Protein AF-0000000077258408 (afdb_homodimer)

Secondary structure (DSSP, 8-state):
-HHHHHHHHTTT-SEEEE--SHHHHHHGGGS-TTSEEEESSHHHHHHHHHTT--B--GGG-S-EEEEEE--SEE-TT--EE--TTS--HHHHHHHHHEEEEEEEEEGGGB-SS-TT-EEEEEE-GGGHHHHHHHHHHTT--EEEPBPSSSSSB---TTS-EEEEEE--HHHHHHGGGSTTEEEESEE-GGGS-EEEEEE--/-HHHHHHHHTTT-SEEEE--SHHHHHHGGGS-TTSEEEESSHHHHHHHHHTT--EE-GGG-S-EEEEEE--SEE-TT--EE--TTS--HHHHHHHHHEEEEEEEEEGGGB-S--TT-EEEEEE-GGGHHHHHHHHHHTT--EEEPBPSSSSSB---TTS-EEEEEE--HHHHHHGGGSTTEEEESEE-GGGS-EEEEEE--

Radius of gyration: 22.72 Å; Cα contacts (8 Å, |Δi|>4): 862; chains: 2; bounding box: 43×68×51 Å

Foldseek 3Di:
DLLVVQVVVCPPFAEEEFEDDDQSLVRLLSDDLNHEYAYLAPVVCVSNVVNPRHYDYPVVDQAGQEYEEEAQAAEPQGKGAHCPVPGALSSVVRQLRYPAYEYEYAPVRYDNDQAQPWKKWWFAPVCVVVVVVVCVVVVWDKDWDADDPDGGFDQHRVRTTIMITGDDPVCQVCVVVPPGTDHIRIGDPVSGNYDYDYDHD/DLLVVQVVVCPPFAEEEFEDDDQSLVCLLSDDLNHEYAYLAPVVCVSNVVVPRHYDYPVVDQAGQEYEEEAQAAEPQGKGAHCPVPGALSSVVRQLRYPAYEYEYAPVRYDNDQAQPWKKWWFAPVCVVVVVVVCVVVVWDKDWDADDPDGGFDQHRVRTTIMITGDDPVCQVCVVVPPGTDHIRIGDPVSGNYDYDYDHD

Solvent-accessible surface area (backbone atoms only — not comparable to full-atom values): 21416 Å² total; per-residue (Å²): 107,70,55,59,52,51,51,58,66,51,55,93,51,59,37,37,34,37,32,66,53,72,64,39,59,71,48,56,86,53,57,69,69,86,47,44,29,27,52,45,38,71,67,36,45,54,55,37,45,76,70,70,29,66,68,49,64,49,43,78,39,59,61,25,54,30,22,40,28,47,57,64,32,34,32,86,81,54,30,32,34,31,28,88,84,56,56,30,57,52,42,50,35,46,49,69,38,21,68,30,32,42,32,46,37,51,60,83,33,58,31,89,58,59,77,82,35,70,33,33,29,37,26,40,54,53,30,48,35,35,52,50,51,53,31,57,76,68,68,47,58,69,43,76,40,61,35,87,94,47,94,51,65,38,66,33,98,75,69,23,30,40,36,33,26,46,56,43,69,71,55,67,74,47,44,59,74,39,76,42,34,58,38,58,13,70,43,59,40,89,78,47,57,71,42,79,44,74,44,82,130,108,69,56,60,52,51,50,56,67,51,55,93,50,58,38,37,34,36,30,66,52,73,63,38,58,70,48,56,86,54,57,69,69,86,46,44,30,28,53,42,39,71,67,36,44,54,54,37,45,78,70,70,30,64,66,47,64,50,43,77,38,58,59,25,52,31,23,41,29,49,58,65,32,32,32,87,81,53,29,32,33,32,28,88,84,55,58,29,57,53,42,48,36,46,50,71,39,22,69,30,33,41,33,44,36,51,60,86,33,57,33,88,58,59,76,83,35,70,34,33,29,36,25,41,54,55,30,47,34,36,52,50,52,52,31,57,75,68,69,48,60,70,44,76,39,60,35,88,92,47,94,52,66,37,65,34,98,76,69,25,30,40,37,34,26,46,55,43,71,73,55,66,73,47,44,59,74,39,76,42,34,58,38,60,13,69,44,60,39,91,78,46,57,69,43,78,44,72,43,81,131

Sequence (402 aa):
MLKTTIETICKSKSIVGIGTGRTVESILPYLNPNLQYVSSSHQTTRSLLNYSIHCYPLESIDHLDLYIDGCDYFDKKGNMIKGKGGSLTTEKLMCTMADEVLIIVQNYKYRECFEDCYVPIEILPGSVKYIEKILKKKNVKYELRRGENKFGPVITDLGNFIVDVVFDEKFLNECREICGVVEHGYFAVDDYNIKVKTFEEMLKTTIETICKSKSIVGIGTGRTVESILPYLNPNLQYVSSSHQTTRSLLNYSIHCYPLESIDHLDLYIDGCDYFDKKGNMIKGKGGSLTTEKLMCTMADEVLIIVQNYKYRECFEDCYVPIEILPGSVKYIEKILKKKNVKYELRRGENKFGPVITDLGNFIVDVVFDEKFLNECREICGVVEHGYFAVDDYNIKVKTFEE

Nearest PDB structures (foldseek):
  4x84-assembly1_D  TM=8.788E-01  e=2.812E-18  Pseudomonas aeruginosa PAO1
  4gmk-assembly1_B  TM=8.796E-01  e=5.213E-18  Ligilactobacillus salivarius UCC118
  5uf2-assembly1_A  TM=8.761E-01  e=7.551E-18  Neisseria gonorrhoeae NCCP11945
  3uw1-assembly1_A  TM=8.885E-01  e=1.163E-17  Burkholderia thailandensis E264
  3l7o-assembly1_A  TM=8.731E-01  e=2.991E-18  Streptococcus mutans UA159

Structure (mmCIF, N/CA/C/O backbone):
data_AF-0000000077258408-model_v1
#
loop_
_entity.id
_entity.type
_entity.pdbx_description
1 polymer 'Ribose-5-phosphate isomerase'
#
loop_
_atom_site.group_PDB
_atom_site.id
_atom_site.type_symbol
_atom_site.label_atom_id
_atom_site.label_alt_id
_atom_site.label_comp_id
_atom_site.label_asym_id
_atom_site.label_entity_id
_atom_site.label_seq_id
_atom_site.pdbx_PDB_ins_code
_atom_site.Cartn_x
_atom_site.Cartn_y
_atom_site.Cartn_z
_atom_site.occupancy
_atom_site.B_iso_or_equiv
_atom_site.auth_seq_id
_atom_site.auth_comp_id
_atom_site.auth_asym_id
_atom_site.auth_atom_id
_atom_site.pdbx_PDB_model_num
ATOM 1 N N . MET A 1 1 ? -6.004 -35 -15.25 1 79.06 1 MET A N 1
ATOM 2 C CA . MET A 1 1 ? -5.707 -33.906 -16.156 1 79.06 1 MET A CA 1
ATOM 3 C C . MET A 1 1 ? -4.988 -32.781 -15.422 1 79.06 1 MET A C 1
ATOM 5 O O . MET A 1 1 ? -3.869 -32.406 -15.781 1 79.06 1 MET A O 1
ATOM 9 N N . LEU A 1 2 ? -5.52 -32.438 -14.273 1 83.19 2 LEU A N 1
ATOM 10 C CA . LEU A 1 2 ? -4.875 -31.375 -13.5 1 83.19 2 LEU A CA 1
ATOM 11 C C . LEU A 1 2 ? -3.516 -31.844 -12.984 1 83.19 2 LEU A C 1
ATOM 13 O O . LEU A 1 2 ? -2.525 -31.109 -13.094 1 83.19 2 LEU A O 1
ATOM 17 N N . LYS A 1 3 ? -3.426 -33.062 -12.625 1 87.69 3 LYS A N 1
ATOM 18 C CA . LYS A 1 3 ? -2.182 -33.625 -12.109 1 87.69 3 LYS A CA 1
ATOM 19 C C . LYS A 1 3 ? -1.084 -33.594 -13.164 1 87.69 3 LYS A C 1
ATOM 21 O O . LYS A 1 3 ? 0.025 -33.125 -12.906 1 87.69 3 LYS A O 1
ATOM 26 N N . THR A 1 4 ? -1.415 -34.031 -14.281 1 87.75 4 THR A N 1
ATOM 27 C CA . THR A 1 4 ? -0.439 -34.094 -15.367 1 87.75 4 THR A CA 1
ATOM 28 C C . THR A 1 4 ? 0.038 -32.688 -15.75 1 87.75 4 THR A C 1
ATOM 30 O O . THR A 1 4 ? 1.222 -32.5 -16.031 1 87.75 4 THR A O 1
ATOM 33 N N . THR A 1 5 ? -0.878 -31.781 -15.75 1 88 5 THR A N 1
ATOM 34 C CA . THR A 1 5 ? -0.547 -30.406 -16.094 1 88 5 THR A CA 1
ATOM 35 C C . THR A 1 5 ? 0.453 -29.828 -15.086 1 88 5 THR A C 1
ATOM 37 O O . THR A 1 5 ? 1.462 -29.234 -15.484 1 88 5 THR A O 1
ATOM 40 N N . ILE A 1 6 ? 0.242 -30.031 -13.828 1 91.06 6 ILE A N 1
ATOM 41 C CA . ILE A 1 6 ? 1.079 -29.484 -12.766 1 91.06 6 ILE A CA 1
ATOM 42 C C . ILE A 1 6 ? 2.457 -30.141 -12.805 1 91.06 6 ILE A C 1
ATOM 44 O O . ILE A 1 6 ? 3.48 -29.453 -12.781 1 91.06 6 ILE A O 1
ATOM 48 N N . GLU A 1 7 ? 2.479 -31.438 -12.938 1 90.94 7 GLU A N 1
ATOM 49 C CA . GLU A 1 7 ? 3.742 -32.188 -12.969 1 90.94 7 GLU A CA 1
ATOM 50 C C . GLU A 1 7 ? 4.594 -31.75 -14.164 1 90.94 7 GLU A C 1
ATOM 52 O O . GLU A 1 7 ? 5.809 -31.578 -14.039 1 90.94 7 GLU A O 1
ATOM 57 N N . THR A 1 8 ? 3.949 -31.578 -15.227 1 91.62 8 THR A N 1
ATOM 58 C CA . THR A 1 8 ? 4.66 -31.25 -16.453 1 91.62 8 THR A CA 1
ATOM 59 C C . THR A 1 8 ? 5.219 -29.828 -16.391 1 91.62 8 THR A C 1
ATOM 61 O O . THR A 1 8 ? 6.383 -29.594 -16.734 1 91.62 8 THR A O 1
ATOM 64 N N . ILE A 1 9 ? 4.453 -28.891 -15.898 1 91.5 9 ILE A N 1
ATOM 65 C CA . ILE A 1 9 ? 4.852 -27.484 -15.969 1 91.5 9 ILE A CA 1
ATOM 66 C C . ILE A 1 9 ? 5.926 -27.203 -14.914 1 91.5 9 ILE A C 1
ATOM 68 O O . ILE A 1 9 ? 6.754 -26.297 -15.094 1 91.5 9 ILE A O 1
ATOM 72 N N . CYS A 1 10 ? 5.906 -27.938 -13.914 1 92.38 10 CYS A N 1
ATOM 73 C CA . CYS A 1 10 ? 6.859 -27.719 -12.836 1 92.38 10 CYS A CA 1
ATOM 74 C C . CYS A 1 10 ? 8.211 -28.344 -13.156 1 92.38 10 CYS A C 1
ATOM 76 O O . CYS A 1 10 ? 9.195 -28.109 -12.453 1 92.38 10 CYS A O 1
ATOM 78 N N . LYS A 1 11 ? 8.141 -29.031 -14.305 1 89.56 11 LYS A N 1
ATOM 79 C CA . LYS A 1 11 ? 9.406 -29.656 -14.688 1 89.56 11 LYS A CA 1
ATOM 80 C C . LYS A 1 11 ? 10.477 -28.594 -14.953 1 89.56 11 LYS A C 1
ATOM 82 O O . LYS A 1 11 ? 10.227 -27.609 -15.641 1 89.56 11 LYS A O 1
ATOM 87 N N . SER A 1 12 ? 11.617 -28.594 -14.398 1 91.44 12 SER A N 1
ATOM 88 C CA . SER A 1 12 ? 12.797 -27.75 -14.602 1 91.44 12 SER A CA 1
ATOM 89 C C . SER A 1 12 ? 12.664 -26.406 -13.898 1 91.44 12 SER A C 1
ATOM 91 O O . SER A 1 12 ? 13.328 -25.438 -14.258 1 91.44 12 SER A O 1
ATOM 93 N N . LYS A 1 13 ? 11.609 -26.297 -13.086 1 93.75 13 LYS A N 1
ATOM 94 C CA . LYS A 1 13 ? 11.484 -25.094 -12.281 1 93.75 13 LYS A CA 1
ATOM 95 C C . LYS A 1 13 ? 12.219 -25.234 -10.953 1 93.75 13 LYS A C 1
ATOM 97 O O . LYS A 1 13 ? 12.414 -26.359 -10.469 1 93.75 13 LYS A O 1
ATOM 102 N N . SER A 1 14 ? 12.695 -24.156 -10.445 1 93.81 14 SER A N 1
ATOM 103 C CA . SER A 1 14 ? 13.414 -24.172 -9.172 1 93.81 14 SER A CA 1
ATOM 104 C C . SER A 1 14 ? 12.602 -23.484 -8.07 1 93.81 14 SER A C 1
ATOM 106 O O . SER A 1 14 ? 12.43 -24.031 -6.984 1 93.81 14 SER A O 1
ATOM 108 N N . ILE A 1 15 ? 12.094 -22.297 -8.312 1 96.81 15 ILE A N 1
ATOM 109 C CA . ILE A 1 15 ? 11.305 -21.531 -7.359 1 96.81 15 ILE A CA 1
ATOM 110 C C . ILE A 1 15 ? 9.891 -21.328 -7.898 1 96.81 15 ILE A C 1
ATOM 112 O O . ILE A 1 15 ? 9.703 -20.688 -8.938 1 96.81 15 ILE A O 1
ATOM 116 N N . VAL A 1 16 ? 8.914 -21.891 -7.164 1 97.94 16 VAL A N 1
ATOM 117 C CA . VAL A 1 16 ? 7.523 -21.875 -7.605 1 97.94 16 VAL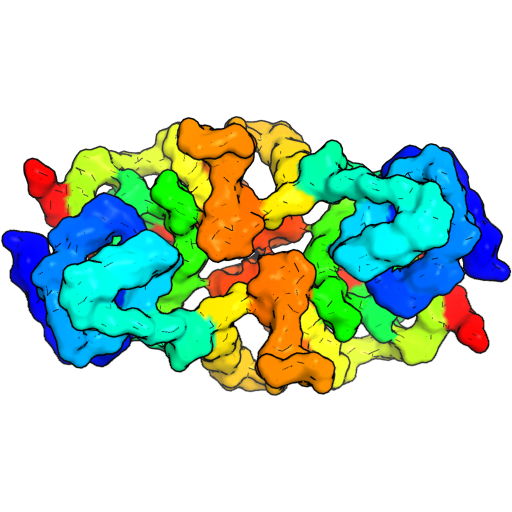 A CA 1
ATOM 118 C C . VAL A 1 16 ? 6.672 -21.125 -6.578 1 97.94 16 VAL A C 1
ATOM 120 O O . VAL A 1 16 ? 6.73 -21.422 -5.383 1 97.94 16 VAL A O 1
ATOM 123 N N . GLY A 1 17 ? 5.988 -20.109 -7.07 1 98.38 17 GLY A N 1
ATOM 124 C CA . GLY A 1 17 ? 5.008 -19.453 -6.23 1 98.38 17 GLY A CA 1
ATOM 125 C C . GLY A 1 17 ? 3.629 -20.078 -6.305 1 98.38 17 GLY A C 1
ATOM 126 O O . GLY A 1 17 ? 3.193 -20.5 -7.379 1 98.38 17 GLY A O 1
ATOM 127 N N . ILE A 1 18 ? 2.947 -20.078 -5.18 1 98.12 18 ILE A N 1
ATOM 128 C CA . ILE A 1 18 ? 1.613 -20.672 -5.09 1 98.12 18 ILE A CA 1
ATOM 129 C C . ILE A 1 18 ? 0.62 -19.625 -4.598 1 98.12 18 ILE A C 1
ATOM 131 O O . ILE A 1 18 ? 0.836 -18.984 -3.559 1 98.12 18 ILE A O 1
ATOM 135 N N . GLY A 1 19 ? -0.482 -19.5 -5.344 1 98 19 GLY A N 1
ATOM 136 C CA . GLY A 1 19 ? -1.518 -18.547 -5.004 1 98 19 GLY A CA 1
ATOM 137 C C . GLY A 1 19 ? -2.43 -19.016 -3.889 1 98 19 GLY A C 1
ATOM 138 O O . GLY A 1 19 ? -2.055 -19.891 -3.102 1 98 19 GLY A O 1
ATOM 139 N N . THR A 1 20 ? -3.586 -18.297 -3.748 1 96.88 20 THR A N 1
ATOM 140 C CA . THR A 1 20 ? -4.539 -18.547 -2.672 1 96.88 20 THR A CA 1
ATOM 141 C C . THR A 1 20 ? -5.918 -18.875 -3.236 1 96.88 20 THR A C 1
ATOM 143 O O . THR A 1 20 ? -6.352 -18.281 -4.223 1 96.88 20 THR A O 1
ATOM 146 N N . GLY A 1 21 ? -6.617 -19.812 -2.59 1 94.38 21 GLY A N 1
ATOM 147 C CA . GLY A 1 21 ? -8.008 -20.094 -2.928 1 94.38 21 GLY A CA 1
ATOM 148 C C . GLY A 1 21 ? -8.289 -21.578 -3.072 1 94.38 21 GLY A C 1
ATOM 149 O O . GLY A 1 21 ? -7.375 -22.406 -3.041 1 94.38 21 GLY A O 1
ATOM 150 N N . ARG A 1 22 ? -9.578 -21.906 -3.334 1 91.06 22 ARG A N 1
ATOM 151 C CA . ARG A 1 22 ? -10.047 -23.281 -3.385 1 91.06 22 ARG A CA 1
ATOM 152 C C . ARG A 1 22 ? -9.422 -24.031 -4.559 1 91.06 22 ARG A C 1
ATOM 154 O O . ARG A 1 22 ? -9.008 -25.188 -4.418 1 91.06 22 ARG A O 1
ATOM 161 N N . THR A 1 23 ? -9.312 -23.359 -5.688 1 89.94 23 THR A N 1
ATOM 162 C CA . THR A 1 23 ? -8.727 -24 -6.859 1 89.94 23 THR A CA 1
ATOM 163 C C . THR A 1 23 ? -7.262 -24.359 -6.602 1 89.94 23 THR A C 1
ATOM 165 O O . THR A 1 23 ? -6.824 -25.469 -6.922 1 89.94 23 THR A O 1
ATOM 168 N N . VAL A 1 24 ? -6.609 -23.5 -6.027 1 92.5 24 VAL A N 1
ATOM 169 C CA . VAL A 1 24 ? -5.199 -23.703 -5.711 1 92.5 24 VAL A CA 1
ATOM 170 C C . VAL A 1 24 ? -5.059 -24.844 -4.707 1 92.5 24 VAL A C 1
ATOM 172 O O . VAL A 1 24 ? -4.164 -25.688 -4.832 1 92.5 24 VAL A O 1
ATOM 175 N N . GLU A 1 25 ? -5.949 -24.922 -3.773 1 93.88 25 GLU A N 1
ATOM 176 C CA . GLU A 1 25 ? -5.926 -26 -2.779 1 93.88 25 GLU A CA 1
ATOM 177 C C . GLU A 1 25 ? -5.988 -27.359 -3.443 1 93.88 25 GLU A C 1
ATOM 179 O O . GLU A 1 25 ? -5.363 -28.312 -2.975 1 93.88 25 GLU A O 1
ATOM 184 N N . SER A 1 26 ? -6.66 -27.484 -4.5 1 92.06 26 SER A N 1
ATOM 185 C CA . SER A 1 26 ? -6.898 -28.75 -5.168 1 92.06 26 SER A CA 1
ATOM 186 C C . SER A 1 26 ? -5.637 -29.25 -5.867 1 92.06 26 SER A C 1
ATOM 188 O O . SER A 1 26 ? -5.527 -30.438 -6.188 1 92.06 26 SER A O 1
ATOM 190 N N . ILE A 1 27 ? -4.711 -28.422 -6.082 1 92.75 27 ILE A N 1
ATOM 191 C CA . ILE A 1 27 ? -3.549 -28.844 -6.852 1 92.75 27 ILE A CA 1
ATOM 192 C C . ILE A 1 27 ? -2.393 -29.156 -5.906 1 92.75 27 ILE A C 1
ATOM 194 O O . ILE A 1 27 ? -1.388 -29.75 -6.32 1 92.75 27 ILE A O 1
ATOM 198 N N . LEU A 1 28 ? -2.475 -28.781 -4.652 1 94.38 28 LEU A N 1
ATOM 199 C CA . LEU A 1 28 ? -1.376 -28.875 -3.697 1 94.38 28 LEU A CA 1
ATOM 200 C C . LEU A 1 28 ? -0.874 -30.312 -3.586 1 94.38 28 LEU A C 1
ATOM 202 O O . LEU A 1 28 ? 0.334 -30.547 -3.521 1 94.38 28 LEU A O 1
ATOM 206 N N . PRO A 1 29 ? -1.759 -31.344 -3.611 1 92.94 29 PRO A N 1
ATOM 207 C CA . PRO A 1 29 ? -1.306 -32.719 -3.488 1 92.94 29 PRO A CA 1
ATOM 208 C C . PRO A 1 29 ? -0.409 -33.156 -4.648 1 92.94 29 PRO A C 1
ATOM 210 O O . PRO A 1 29 ? 0.299 -34.156 -4.543 1 92.94 29 PRO A O 1
ATOM 213 N N . TYR A 1 30 ? -0.394 -32.406 -5.742 1 93.5 30 TYR A N 1
ATOM 214 C CA . TYR A 1 30 ? 0.32 -32.812 -6.945 1 93.5 30 TYR A CA 1
ATOM 215 C C . TYR A 1 30 ? 1.674 -32.125 -7.039 1 93.5 30 TYR A C 1
ATOM 217 O O . TYR A 1 30 ? 2.443 -32.375 -7.969 1 93.5 30 TYR A O 1
ATOM 225 N N . LEU A 1 31 ? 1.981 -31.234 -6.109 1 94.38 31 LEU A N 1
ATOM 226 C CA . LEU A 1 31 ? 3.223 -30.469 -6.152 1 94.38 31 LEU A CA 1
ATOM 227 C C . LEU A 1 31 ? 4.418 -31.359 -5.816 1 94.38 31 LEU A C 1
ATOM 229 O O . LEU A 1 31 ? 4.328 -32.219 -4.941 1 94.38 31 LEU A O 1
ATOM 233 N N . ASN A 1 32 ? 5.504 -31.125 -6.523 1 92.31 32 ASN A N 1
ATOM 234 C CA . ASN A 1 32 ? 6.777 -31.766 -6.215 1 92.31 32 ASN A CA 1
ATOM 235 C C . ASN A 1 32 ? 7.387 -31.219 -4.93 1 92.31 32 ASN A C 1
ATOM 237 O O . ASN A 1 32 ? 7.801 -30.062 -4.879 1 92.31 32 ASN A O 1
ATOM 241 N N . PRO A 1 33 ? 7.539 -32 -3.912 1 90.88 33 PRO A N 1
ATOM 242 C CA . PRO A 1 33 ? 8.016 -31.516 -2.621 1 90.88 33 PRO A CA 1
ATOM 243 C C . PRO A 1 33 ? 9.484 -31.094 -2.652 1 90.88 33 PRO A C 1
ATOM 245 O O . PRO A 1 33 ? 9.977 -30.484 -1.706 1 90.88 33 PRO A O 1
ATOM 248 N N . ASN A 1 34 ? 10.211 -31.359 -3.711 1 90.12 34 ASN A N 1
ATOM 249 C CA . ASN A 1 34 ? 11.641 -31.078 -3.785 1 90.12 34 ASN A CA 1
ATOM 250 C C . ASN A 1 34 ? 11.914 -29.672 -4.32 1 90.12 34 ASN A C 1
ATOM 252 O O . ASN A 1 34 ? 13.055 -29.219 -4.332 1 90.12 34 ASN A O 1
ATOM 256 N N . LEU A 1 35 ? 10.922 -29.016 -4.738 1 93.81 35 LEU A N 1
ATOM 257 C CA . LEU A 1 35 ? 11.086 -27.656 -5.238 1 93.81 35 LEU A CA 1
ATOM 258 C C . LEU A 1 35 ? 10.953 -26.641 -4.109 1 93.81 35 LEU A C 1
ATOM 260 O O . LEU A 1 35 ? 10.492 -26.984 -3.016 1 93.81 35 LEU A O 1
ATOM 264 N N . GLN A 1 36 ? 11.461 -25.438 -4.355 1 94.88 36 GLN A N 1
ATOM 265 C CA . GLN A 1 36 ? 11.273 -24.328 -3.441 1 94.88 36 GLN A CA 1
ATOM 266 C C . GLN A 1 36 ? 9.953 -23.609 -3.715 1 94.88 36 GLN A C 1
ATOM 268 O O . GLN A 1 36 ? 9.656 -23.25 -4.855 1 94.88 36 GLN A O 1
ATOM 273 N N . TYR A 1 37 ? 9.219 -23.453 -2.623 1 97.31 37 TYR A N 1
ATOM 274 C CA . TYR A 1 37 ? 7.91 -22.828 -2.801 1 97.31 37 TYR A CA 1
ATOM 275 C C . TYR A 1 37 ? 7.812 -21.531 -2.01 1 97.31 37 TYR A C 1
ATOM 277 O O . TYR A 1 37 ? 8.453 -21.375 -0.969 1 97.31 37 TYR A O 1
ATOM 285 N N . VAL A 1 38 ? 7.074 -20.609 -2.568 1 97.94 38 VAL A N 1
ATOM 286 C CA . VAL A 1 38 ? 6.66 -19.375 -1.908 1 97.94 38 VAL A CA 1
ATOM 287 C C . VAL A 1 38 ? 5.141 -19.234 -1.967 1 97.94 38 VAL A C 1
ATOM 289 O O . VAL A 1 38 ? 4.52 -19.578 -2.979 1 97.94 38 VAL A O 1
ATOM 292 N N . SER A 1 39 ? 4.543 -18.75 -0.908 1 97.69 39 SER A N 1
ATOM 293 C CA . SER A 1 39 ? 3.086 -18.703 -0.828 1 97.69 39 SER A CA 1
ATOM 294 C C . SER A 1 39 ? 2.586 -17.266 -0.843 1 97.69 39 SER A C 1
ATOM 296 O O . SER A 1 39 ? 3.281 -16.344 -0.385 1 97.69 39 SER A O 1
ATOM 298 N N . SER A 1 40 ? 1.389 -17.078 -1.33 1 97.5 40 SER A N 1
ATOM 299 C CA . SER A 1 40 ? 0.809 -15.75 -1.438 1 97.5 40 SER A CA 1
ATOM 300 C C . SER A 1 40 ? 0.025 -15.383 -0.182 1 97.5 40 SER A C 1
ATOM 302 O O . SER A 1 40 ? -0.452 -14.258 -0.048 1 97.5 40 SER A O 1
ATOM 304 N N . SER A 1 41 ? -0.157 -16.359 0.778 1 96.81 41 SER A N 1
ATOM 305 C CA . SER A 1 41 ? -1.016 -16.078 1.925 1 96.81 41 SER A CA 1
ATOM 306 C C . SER A 1 41 ? -0.679 -17 3.102 1 96.81 41 SER A C 1
ATOM 308 O O . SER A 1 41 ? 0.003 -18 2.936 1 96.81 41 SER A O 1
ATOM 310 N N . HIS A 1 42 ? -1.213 -16.594 4.262 1 94.88 42 HIS A N 1
ATOM 311 C CA . HIS A 1 42 ? -1.101 -17.453 5.438 1 94.88 42 HIS A CA 1
ATOM 312 C C . HIS A 1 42 ? -1.801 -18.797 5.219 1 94.88 42 HIS A C 1
ATOM 314 O O . HIS A 1 42 ? -1.283 -19.844 5.609 1 94.88 42 HIS A O 1
ATOM 320 N N . GLN A 1 43 ? -2.959 -18.734 4.598 1 94.62 43 GLN A N 1
ATOM 321 C CA . GLN A 1 43 ? -3.717 -19.969 4.348 1 94.62 43 GLN A CA 1
ATOM 322 C C . GLN A 1 43 ? -2.922 -20.938 3.484 1 94.62 43 GLN A C 1
ATOM 324 O O . GLN A 1 43 ? -2.82 -22.125 3.807 1 94.62 43 GLN A O 1
ATOM 329 N N . THR A 1 44 ? -2.377 -20.438 2.385 1 96.56 44 THR A N 1
ATOM 330 C CA . THR A 1 44 ? -1.608 -21.297 1.487 1 96.56 44 THR A CA 1
ATOM 331 C C . THR A 1 44 ? -0.369 -21.844 2.191 1 96.56 44 THR A C 1
ATOM 333 O O . THR A 1 44 ? 0.002 -23 1.994 1 96.56 44 THR A O 1
ATOM 336 N N . THR A 1 45 ? 0.267 -21.031 3.025 1 95.81 45 THR A N 1
ATOM 337 C CA . THR A 1 45 ? 1.413 -21.5 3.801 1 95.81 45 THR A CA 1
ATOM 338 C C . THR A 1 45 ? 1.03 -22.688 4.672 1 95.81 45 THR A C 1
ATOM 340 O O . THR A 1 45 ? 1.71 -23.719 4.66 1 95.81 45 THR A O 1
ATOM 343 N N . ARG A 1 46 ? -0.049 -22.562 5.402 1 94.62 46 ARG A N 1
ATOM 344 C CA . ARG A 1 46 ? -0.521 -23.625 6.277 1 94.62 46 ARG A CA 1
ATOM 345 C C . ARG A 1 46 ? -0.855 -24.875 5.473 1 94.62 46 ARG A C 1
ATOM 347 O O . ARG A 1 46 ? -0.524 -26 5.887 1 94.62 46 ARG A O 1
ATOM 354 N N . SER A 1 47 ? -1.511 -24.688 4.34 1 95.69 47 SER A N 1
ATOM 355 C CA . SER A 1 47 ? -1.909 -25.812 3.504 1 95.69 47 SER A CA 1
ATOM 356 C C . SER A 1 47 ? -0.692 -26.562 2.971 1 95.69 47 SER A C 1
ATOM 358 O O . SER A 1 47 ? -0.676 -27.797 2.949 1 95.69 47 SER A O 1
ATOM 360 N N . LEU A 1 48 ? 0.312 -25.781 2.51 1 95.62 48 LEU A N 1
ATOM 361 C CA . LEU A 1 48 ? 1.538 -26.406 2.02 1 95.62 48 LEU A CA 1
ATOM 362 C C . LEU A 1 48 ? 2.213 -27.219 3.121 1 95.62 48 LEU A C 1
ATOM 364 O O . LEU A 1 48 ? 2.682 -28.328 2.879 1 95.62 48 LEU A O 1
ATOM 368 N N . LEU A 1 49 ? 2.238 -26.719 4.328 1 93.69 49 LEU A N 1
ATOM 369 C CA . LEU A 1 49 ? 2.857 -27.406 5.461 1 93.69 49 LEU A CA 1
ATOM 370 C C . LEU A 1 49 ? 2.137 -28.719 5.766 1 93.69 49 LEU A C 1
ATOM 372 O O . LEU A 1 49 ? 2.762 -29.688 6.184 1 93.69 49 LEU A O 1
ATOM 376 N N . ASN A 1 50 ? 0.854 -28.734 5.602 1 93.56 50 ASN A N 1
ATOM 377 C CA . ASN A 1 50 ? 0.073 -29.953 5.793 1 93.56 50 ASN A CA 1
ATOM 378 C C . ASN A 1 50 ? 0.517 -31.062 4.84 1 93.56 50 ASN A C 1
ATOM 380 O O . ASN A 1 50 ? 0.275 -32.25 5.098 1 93.56 50 ASN A O 1
ATOM 384 N N . TYR A 1 51 ? 1.155 -30.688 3.713 1 93.5 51 TYR A N 1
ATOM 385 C CA . TYR A 1 51 ? 1.687 -31.656 2.766 1 93.5 51 TYR A CA 1
ATOM 386 C C . TYR A 1 51 ? 3.195 -31.797 2.918 1 93.5 51 TYR A C 1
ATOM 388 O O . TYR A 1 51 ? 3.869 -32.312 2.029 1 93.5 51 TYR A O 1
ATOM 396 N N . SER A 1 52 ? 3.746 -31.188 3.959 1 92.81 52 SER A N 1
ATOM 397 C CA . SER A 1 52 ? 5.164 -31.25 4.293 1 92.81 52 SER A CA 1
ATOM 398 C C . SER A 1 52 ? 6.016 -30.531 3.244 1 92.81 52 SER A C 1
ATOM 400 O O . SER A 1 52 ? 7.117 -30.984 2.924 1 92.81 52 SER A O 1
ATOM 402 N N . ILE A 1 53 ? 5.426 -29.594 2.646 1 94.12 53 ILE A N 1
ATOM 403 C CA . ILE A 1 53 ? 6.148 -28.734 1.714 1 94.12 53 ILE A CA 1
ATOM 404 C C . ILE A 1 53 ? 6.574 -27.453 2.418 1 94.12 53 ILE A C 1
ATOM 406 O O . ILE A 1 53 ? 5.738 -26.719 2.967 1 94.12 53 ILE A O 1
ATOM 410 N N . HIS A 1 54 ? 7.867 -27.234 2.379 1 88.56 54 HIS A N 1
ATOM 411 C CA . HIS A 1 54 ? 8.391 -26.047 3.045 1 88.56 54 HIS A CA 1
ATOM 412 C C . HIS A 1 54 ? 8.289 -24.828 2.143 1 88.56 54 HIS A C 1
ATOM 414 O O . HIS A 1 54 ? 8.523 -24.922 0.937 1 88.56 54 HIS A O 1
ATOM 420 N N . CYS A 1 55 ? 7.934 -23.719 2.766 1 92.38 55 CYS A N 1
ATOM 421 C CA . CYS A 1 55 ? 7.797 -22.438 2.066 1 92.38 55 CYS A CA 1
ATOM 422 C C . CYS A 1 55 ? 8.93 -21.484 2.436 1 92.38 55 CYS A C 1
ATOM 424 O O . CYS A 1 55 ? 9.289 -21.375 3.609 1 92.38 55 CYS A O 1
ATOM 426 N N . TYR A 1 56 ? 9.469 -20.875 1.466 1 93.94 56 TYR A N 1
ATOM 427 C CA . TYR A 1 56 ? 10.43 -19.797 1.68 1 93.94 56 TYR A CA 1
ATOM 428 C C . TYR A 1 56 ? 9.719 -18.453 1.818 1 93.94 56 TYR A C 1
ATOM 430 O O . TYR A 1 56 ? 8.656 -18.25 1.235 1 93.94 56 TYR A O 1
ATOM 438 N N . PRO A 1 57 ? 10.312 -17.578 2.633 1 94.44 57 PRO A N 1
ATOM 439 C CA . PRO A 1 57 ? 9.719 -16.234 2.732 1 94.44 57 PRO A CA 1
ATOM 440 C C . PRO A 1 57 ? 9.797 -15.453 1.422 1 94.44 57 PRO A C 1
ATOM 442 O O . PRO A 1 57 ? 10.828 -15.484 0.746 1 94.44 57 PRO A O 1
ATOM 445 N N . LEU A 1 58 ? 8.688 -14.836 1.093 1 95.81 58 LEU A N 1
ATOM 446 C CA . LEU A 1 58 ? 8.617 -14.062 -0.141 1 95.81 58 LEU A CA 1
ATOM 447 C C . LEU A 1 58 ? 9.711 -12.992 -0.172 1 95.81 58 LEU A C 1
ATOM 449 O O . LEU A 1 58 ? 10.258 -12.695 -1.233 1 95.81 58 LEU A O 1
ATOM 453 N N . GLU A 1 59 ? 10.047 -12.414 0.942 1 95.06 59 GLU A N 1
ATOM 454 C CA . GLU A 1 59 ? 11 -11.312 1.036 1 95.06 59 GLU A CA 1
ATOM 455 C C . GLU A 1 59 ? 12.422 -11.789 0.734 1 95.06 59 GLU A C 1
ATOM 457 O O . GLU A 1 59 ? 13.336 -10.969 0.585 1 95.06 59 GLU A O 1
ATOM 462 N N . SER A 1 60 ? 12.602 -13.125 0.573 1 94.38 60 SER A N 1
ATOM 463 C CA . SER A 1 60 ? 13.945 -13.656 0.363 1 94.38 60 SER A CA 1
ATOM 464 C C . SER A 1 60 ? 14.219 -13.891 -1.118 1 94.38 60 SER A C 1
ATOM 466 O O . SER A 1 60 ? 15.336 -14.266 -1.496 1 94.38 60 SER A O 1
ATOM 468 N N . ILE A 1 61 ? 13.234 -13.672 -1.954 1 94.69 61 ILE A N 1
ATOM 469 C CA . ILE A 1 61 ? 13.43 -13.969 -3.367 1 94.69 61 ILE A CA 1
ATOM 470 C C . ILE A 1 61 ? 13.133 -12.727 -4.207 1 94.69 61 ILE A C 1
ATOM 472 O O . ILE A 1 61 ? 12.344 -11.875 -3.799 1 94.69 61 ILE A O 1
ATOM 476 N N . ASP A 1 62 ? 13.805 -12.695 -5.422 1 96.12 62 ASP A N 1
ATOM 477 C CA . ASP A 1 62 ? 13.617 -11.539 -6.289 1 96.12 62 ASP A CA 1
ATOM 478 C C . ASP A 1 62 ? 12.891 -11.93 -7.574 1 96.12 62 ASP A C 1
ATOM 480 O O . ASP A 1 62 ? 12.648 -11.086 -8.438 1 96.12 62 ASP A O 1
ATOM 484 N N . HIS A 1 63 ? 12.625 -13.219 -7.684 1 97 63 HIS A N 1
ATOM 485 C CA . HIS A 1 63 ? 11.898 -13.703 -8.852 1 97 63 HIS A CA 1
ATOM 486 C C . HIS A 1 63 ? 11.297 -15.078 -8.586 1 97 63 HIS A C 1
ATOM 488 O O . HIS A 1 63 ? 11.688 -15.758 -7.633 1 97 63 HIS A O 1
ATOM 494 N N . LEU A 1 64 ? 10.328 -15.414 -9.383 1 97.75 64 LEU A N 1
ATOM 495 C CA . LEU A 1 64 ? 9.75 -16.75 -9.453 1 97.75 64 LEU A CA 1
ATOM 496 C C . LEU A 1 64 ? 9.914 -17.344 -10.844 1 97.75 64 LEU A C 1
ATOM 498 O O . LEU A 1 64 ? 9.719 -16.656 -11.844 1 97.75 64 LEU A O 1
ATOM 502 N N . ASP A 1 65 ? 10.289 -18.641 -10.906 1 97.88 65 ASP A N 1
ATOM 503 C CA . ASP A 1 65 ? 10.281 -19.328 -12.195 1 97.88 65 ASP A CA 1
ATOM 504 C C . ASP A 1 65 ? 8.852 -19.516 -12.703 1 97.88 65 ASP A C 1
ATOM 506 O O . ASP A 1 65 ? 8.586 -19.406 -13.898 1 97.88 65 ASP A O 1
ATOM 510 N N . LEU A 1 66 ? 8.039 -19.797 -11.766 1 97.88 66 LEU A N 1
ATOM 511 C CA . LEU A 1 66 ? 6.645 -20.125 -12.062 1 97.88 66 LEU A CA 1
ATOM 512 C C . LEU A 1 66 ? 5.73 -19.656 -10.93 1 97.88 66 LEU A C 1
ATOM 514 O O . LEU A 1 66 ? 6.062 -19.812 -9.758 1 97.88 66 LEU A O 1
ATOM 518 N N . TYR A 1 67 ? 4.695 -19.078 -11.312 1 98.19 67 TYR A N 1
ATOM 519 C CA . TYR A 1 67 ? 3.613 -18.766 -10.383 1 98.19 67 TYR A CA 1
ATOM 520 C C . TYR A 1 67 ? 2.322 -19.469 -10.797 1 98.19 67 TYR A C 1
ATOM 522 O O . TYR A 1 67 ? 1.915 -19.391 -11.961 1 98.19 67 TYR A O 1
ATOM 530 N N . ILE A 1 68 ? 1.7 -20.203 -9.859 1 97.56 68 ILE A N 1
ATOM 531 C CA . ILE A 1 68 ? 0.458 -20.922 -10.109 1 97.56 68 ILE A CA 1
ATOM 532 C C . ILE A 1 68 ? -0.667 -20.328 -9.266 1 97.56 68 ILE A C 1
ATOM 534 O O . ILE A 1 68 ? -0.536 -20.188 -8.047 1 97.56 68 ILE A O 1
ATOM 538 N N . ASP A 1 69 ? -1.726 -20 -9.883 1 97.5 69 ASP A N 1
ATOM 539 C CA . ASP A 1 69 ? -2.861 -19.422 -9.18 1 97.5 69 ASP A CA 1
ATOM 540 C C . ASP A 1 69 ? -4.172 -19.719 -9.906 1 97.5 69 ASP A C 1
ATOM 542 O O . ASP A 1 69 ? -4.18 -20.406 -10.922 1 97.5 69 ASP A O 1
ATOM 546 N N . GLY A 1 70 ? -5.27 -19.406 -9.273 1 96.62 70 GLY A N 1
ATOM 547 C CA . GLY A 1 70 ? -6.586 -19.328 -9.891 1 96.62 70 GLY A CA 1
ATOM 548 C C . GLY A 1 70 ? -7.059 -17.906 -10.102 1 96.62 70 GLY A C 1
ATOM 549 O O . GLY A 1 70 ? -6.281 -16.953 -9.953 1 96.62 70 GLY A O 1
ATOM 550 N N . CYS A 1 71 ? -8.258 -17.781 -10.5 1 97.25 71 CYS A N 1
ATOM 551 C CA . CYS A 1 71 ? -8.883 -16.469 -10.578 1 97.25 71 CYS A CA 1
ATOM 552 C C . CYS A 1 71 ? -10.375 -16.547 -10.32 1 97.25 71 CYS A C 1
ATOM 554 O O . CYS A 1 71 ? -10.945 -17.641 -10.281 1 97.25 71 CYS A O 1
ATOM 556 N N . ASP A 1 72 ? -10.977 -15.445 -10.008 1 97.5 72 ASP A N 1
ATOM 557 C CA . ASP A 1 72 ? -12.406 -15.391 -9.75 1 97.5 72 ASP A CA 1
ATOM 558 C C . ASP A 1 72 ? -13.203 -15.359 -11.055 1 97.5 72 ASP A C 1
ATOM 560 O O . ASP A 1 72 ? -14.234 -16.031 -11.172 1 97.5 72 ASP A O 1
ATOM 564 N N . TYR A 1 73 ? -12.719 -14.508 -12 1 97.75 73 TYR A N 1
ATOM 565 C CA . TYR A 1 73 ? -13.273 -14.422 -13.344 1 97.75 73 TYR A CA 1
ATOM 566 C C . TYR A 1 73 ? -12.172 -14.211 -14.375 1 97.75 73 TYR A C 1
ATOM 568 O O . TYR A 1 73 ? -11.102 -13.695 -14.055 1 97.75 73 TYR A O 1
ATOM 576 N N . PHE A 1 74 ? -12.422 -14.633 -15.555 1 96.94 74 PHE A N 1
ATOM 577 C CA . PHE A 1 74 ? -11.539 -14.375 -16.688 1 96.94 74 PHE A CA 1
ATOM 578 C C . PHE A 1 74 ? -12.344 -14.133 -17.953 1 96.94 74 PHE A C 1
ATOM 580 O O . PHE A 1 74 ? -13.5 -14.547 -18.062 1 96.94 74 PHE A O 1
ATOM 587 N N . ASP A 1 75 ? -11.797 -13.32 -18.844 1 95.81 75 ASP A N 1
ATOM 588 C CA . ASP A 1 75 ? -12.516 -13.031 -20.078 1 95.81 75 ASP A CA 1
ATOM 589 C C . ASP A 1 75 ? -11.797 -13.602 -21.297 1 95.81 75 ASP A C 1
ATOM 591 O O . ASP A 1 75 ? -10.82 -14.344 -21.156 1 95.81 75 ASP A O 1
ATOM 595 N N . LYS A 1 76 ? -12.297 -13.336 -22.453 1 92.75 76 LYS A N 1
ATOM 596 C CA . LYS A 1 76 ? -11.812 -13.922 -23.703 1 92.75 76 LYS A CA 1
ATOM 597 C C . LYS A 1 76 ? -10.383 -13.484 -24 1 92.75 76 LYS A C 1
ATOM 599 O O . LYS A 1 76 ? -9.633 -14.203 -24.656 1 92.75 76 LYS A O 1
ATOM 604 N N . LYS A 1 77 ? -10.023 -12.352 -23.531 1 92.19 77 LYS A N 1
ATOM 605 C CA . LYS A 1 77 ? -8.688 -11.82 -23.797 1 92.19 77 LYS A CA 1
ATOM 606 C C . LYS A 1 77 ? -7.672 -12.383 -22.797 1 92.19 77 LYS A C 1
ATOM 608 O O . LYS A 1 77 ? -6.465 -12.234 -23 1 92.19 77 LYS A O 1
ATOM 613 N N . GLY A 1 78 ? -8.164 -12.977 -21.672 1 93.44 78 GLY A N 1
ATOM 614 C CA . GLY A 1 78 ? -7.285 -13.508 -20.641 1 93.44 78 GLY A CA 1
ATOM 615 C C . GLY A 1 78 ? -7.137 -12.57 -19.453 1 93.44 78 GLY A C 1
ATOM 616 O O . GLY A 1 78 ? -6.312 -12.812 -18.578 1 93.44 78 GLY A O 1
ATOM 617 N N . ASN A 1 79 ? -7.887 -11.461 -19.484 1 96.44 79 ASN A N 1
ATOM 618 C CA . ASN A 1 79 ? -7.938 -10.633 -18.281 1 96.44 79 ASN A CA 1
ATOM 619 C C . ASN A 1 79 ? -8.609 -11.359 -17.125 1 96.44 79 ASN A C 1
ATOM 621 O O . ASN A 1 79 ? -9.461 -12.227 -17.328 1 96.44 79 ASN A O 1
ATOM 625 N N . MET A 1 80 ? -8.227 -10.938 -15.93 1 97.56 80 MET A N 1
ATOM 626 C CA . MET A 1 80 ? -8.742 -11.664 -14.773 1 97.56 80 MET A CA 1
ATOM 627 C C . MET A 1 80 ? -9.172 -10.703 -13.672 1 97.56 80 MET A C 1
ATOM 629 O O . MET A 1 80 ? -8.664 -9.578 -13.594 1 97.56 80 MET A O 1
ATOM 633 N N . ILE A 1 81 ? -10.117 -11.086 -12.93 1 98.12 81 ILE A N 1
ATOM 634 C CA . ILE A 1 81 ? -10.422 -10.5 -11.633 1 98.12 81 ILE A CA 1
ATOM 635 C C . ILE A 1 81 ? -10 -11.453 -10.516 1 98.12 81 ILE A C 1
ATOM 637 O O . ILE A 1 81 ? -10.312 -12.648 -10.562 1 98.12 81 ILE A O 1
ATOM 641 N N . LYS A 1 82 ? -9.227 -10.969 -9.648 1 97.56 82 LYS A N 1
ATOM 642 C CA . LYS A 1 82 ? -8.773 -11.734 -8.484 1 97.56 82 LYS A CA 1
ATOM 643 C C . LYS A 1 82 ? -9.094 -11 -7.188 1 97.56 82 LYS A C 1
ATOM 645 O O . LYS A 1 82 ? -9.367 -9.797 -7.199 1 97.56 82 LYS A O 1
ATOM 650 N N . GLY A 1 83 ? -9.086 -11.766 -6.027 1 97.62 83 GLY A N 1
ATOM 651 C CA . GLY A 1 83 ? -9.188 -11.125 -4.727 1 97.62 83 GLY A CA 1
ATOM 652 C C . GLY A 1 83 ? -10.492 -11.422 -4.012 1 97.62 83 GLY A C 1
ATOM 653 O O . GLY A 1 83 ? -10.719 -10.945 -2.9 1 97.62 83 GLY A O 1
ATOM 654 N N . LYS A 1 84 ? -11.383 -12.18 -4.617 1 95.5 84 LYS A N 1
ATOM 655 C CA . LYS A 1 84 ? -12.625 -12.539 -3.928 1 95.5 84 LYS A CA 1
ATOM 656 C C . LYS A 1 84 ? -12.328 -13.273 -2.621 1 95.5 84 LYS A C 1
ATOM 658 O O . LYS A 1 84 ? -13.062 -13.133 -1.644 1 95.5 84 LYS A O 1
ATOM 663 N N . GLY A 1 85 ? -11.289 -13.992 -2.576 1 94.25 85 GLY A N 1
ATOM 664 C CA . GLY A 1 85 ? -10.891 -14.719 -1.379 1 94.25 85 GLY A CA 1
ATOM 665 C C . GLY A 1 85 ? -10.148 -13.852 -0.377 1 94.25 85 GLY A C 1
ATOM 666 O O . GLY A 1 85 ? -9.672 -14.352 0.646 1 94.25 85 GLY A O 1
ATOM 667 N N . GLY A 1 86 ? -9.93 -12.625 -0.69 1 95.38 86 GLY A N 1
ATOM 668 C CA . GLY A 1 86 ? -9.312 -11.703 0.253 1 95.38 86 GLY A CA 1
ATOM 669 C C . GLY A 1 86 ? -7.824 -11.531 0.032 1 95.38 86 GLY A C 1
ATOM 670 O O . GLY A 1 86 ? -7.141 -10.898 0.836 1 95.38 86 GLY A O 1
ATOM 671 N N . SER A 1 87 ? -7.324 -12.172 -0.955 1 95.94 87 SER A N 1
ATOM 672 C CA . SER A 1 87 ? -5.914 -12.055 -1.319 1 95.94 87 SER A CA 1
ATOM 673 C C . SER A 1 87 ? -5.754 -11.523 -2.742 1 95.94 87 SER A C 1
ATOM 675 O O . SER A 1 87 ? -6.223 -12.148 -3.697 1 95.94 87 SER A O 1
ATOM 677 N N . LEU A 1 88 ? -5.137 -10.375 -2.918 1 97.62 88 LEU A N 1
ATOM 678 C CA . LEU A 1 88 ? -4.961 -9.82 -4.258 1 97.62 88 LEU A CA 1
ATOM 679 C C . LEU A 1 88 ? -3.584 -9.18 -4.406 1 97.62 88 LEU A C 1
ATOM 681 O O . LEU A 1 88 ? -2.887 -9.422 -5.395 1 97.62 88 LEU A O 1
ATOM 685 N N . THR A 1 89 ? -3.178 -8.453 -3.395 1 98.56 89 THR A N 1
ATOM 686 C CA . THR A 1 89 ? -1.94 -7.691 -3.518 1 98.56 89 THR A CA 1
ATOM 687 C C . THR A 1 89 ? -0.736 -8.625 -3.611 1 98.56 89 THR A C 1
ATOM 689 O O . THR A 1 89 ? 0.064 -8.523 -4.543 1 98.56 89 THR A O 1
ATOM 692 N N . THR A 1 90 ? -0.598 -9.547 -2.656 1 98.44 90 THR A N 1
ATOM 693 C CA . THR A 1 90 ? 0.528 -10.477 -2.686 1 98.44 90 THR A CA 1
ATOM 694 C C . THR A 1 90 ? 0.473 -11.352 -3.934 1 98.44 90 THR A C 1
ATOM 696 O O . THR A 1 90 ? 1.511 -11.695 -4.504 1 98.44 90 THR A O 1
ATOM 699 N N . GLU A 1 91 ? -0.751 -11.742 -4.32 1 98.25 91 GLU A N 1
ATOM 700 C CA . GLU A 1 91 ? -0.896 -12.516 -5.551 1 98.25 91 GLU A CA 1
ATOM 701 C C . GLU A 1 91 ? -0.405 -11.727 -6.758 1 98.25 91 GLU A C 1
ATOM 703 O O . GLU A 1 91 ? 0.287 -12.266 -7.621 1 98.25 91 GLU A O 1
ATOM 708 N N . LYS A 1 92 ? -0.802 -10.492 -6.855 1 98.12 92 LYS A N 1
ATOM 709 C CA . LYS A 1 92 ? -0.346 -9.672 -7.973 1 98.12 92 LYS A CA 1
ATOM 710 C C . LYS A 1 92 ? 1.169 -9.492 -7.941 1 98.12 92 LYS A C 1
ATOM 712 O O . LYS A 1 92 ? 1.824 -9.523 -8.984 1 98.12 92 LYS A O 1
ATOM 717 N N . LEU A 1 93 ? 1.719 -9.234 -6.781 1 98.25 93 LEU A N 1
ATOM 718 C CA . LEU A 1 93 ? 3.166 -9.133 -6.633 1 98.25 93 LEU A CA 1
ATOM 719 C C . LEU A 1 93 ? 3.861 -10.375 -7.168 1 98.25 93 LEU A C 1
ATOM 721 O O . LEU A 1 93 ? 4.801 -10.273 -7.957 1 98.25 93 LEU A O 1
ATOM 725 N N . MET A 1 94 ? 3.387 -11.555 -6.785 1 98.06 94 MET A N 1
ATOM 726 C CA . MET A 1 94 ? 3.998 -12.805 -7.219 1 98.06 94 MET A CA 1
ATOM 727 C C . MET A 1 94 ? 3.824 -13 -8.719 1 98.06 94 MET A C 1
ATOM 729 O O . MET A 1 94 ? 4.73 -13.492 -9.398 1 98.06 94 MET A O 1
ATOM 733 N N . CYS A 1 95 ? 2.678 -12.641 -9.18 1 97.31 95 CYS A N 1
ATOM 734 C CA . CYS A 1 95 ? 2.451 -12.664 -10.617 1 97.31 95 CYS A CA 1
ATOM 735 C C . CYS A 1 95 ? 3.475 -11.805 -11.352 1 97.31 95 CYS A C 1
ATOM 737 O O . CYS A 1 95 ? 4.039 -12.227 -12.359 1 97.31 95 CYS A O 1
ATOM 739 N N . THR A 1 96 ? 3.725 -10.625 -10.82 1 96.5 96 THR A N 1
ATOM 740 C CA . THR A 1 96 ? 4.641 -9.672 -11.438 1 96.5 96 THR A CA 1
ATOM 741 C C . THR A 1 96 ? 6.074 -10.188 -11.375 1 96.5 96 THR A C 1
ATOM 743 O O . THR A 1 96 ? 6.871 -9.922 -12.281 1 96.5 96 THR A O 1
ATOM 746 N N . MET A 1 97 ? 6.418 -10.961 -10.406 1 96.94 97 MET A N 1
ATOM 747 C CA . MET A 1 97 ? 7.77 -11.461 -10.172 1 96.94 97 MET A CA 1
ATOM 748 C C . MET A 1 97 ? 8.039 -12.703 -11.016 1 96.94 97 MET A C 1
ATOM 750 O O . MET A 1 97 ? 9.188 -13.148 -11.117 1 96.94 97 MET A O 1
ATOM 754 N N . ALA A 1 98 ? 7.066 -13.281 -11.617 1 97.62 98 ALA A N 1
ATOM 755 C CA . ALA A 1 98 ? 7.176 -14.633 -12.18 1 97.62 98 ALA A CA 1
ATOM 756 C C . ALA A 1 98 ? 7.578 -14.586 -13.648 1 97.62 98 ALA A C 1
ATOM 758 O O . ALA A 1 98 ? 7.066 -13.766 -14.414 1 97.62 98 ALA A O 1
ATOM 759 N N . ASP A 1 99 ? 8.469 -15.477 -14.039 1 96.94 99 ASP A N 1
ATOM 760 C CA . ASP A 1 99 ? 8.82 -15.656 -15.445 1 96.94 99 ASP A CA 1
ATOM 761 C C . ASP A 1 99 ? 7.648 -16.25 -16.234 1 96.94 99 ASP A C 1
ATOM 763 O O . ASP A 1 99 ? 7.438 -15.891 -17.391 1 96.94 99 ASP A O 1
ATOM 767 N N . GLU A 1 100 ? 6.934 -17.141 -15.602 1 96.62 100 GLU A N 1
ATOM 768 C CA . GLU A 1 100 ? 5.754 -17.781 -16.156 1 96.62 100 GLU A CA 1
ATOM 769 C C . GLU A 1 100 ? 4.613 -17.828 -15.141 1 96.62 100 GLU A C 1
ATOM 771 O O . GLU A 1 100 ? 4.844 -18.031 -13.953 1 96.62 100 GLU A O 1
ATOM 776 N N . VAL A 1 101 ? 3.432 -17.609 -15.625 1 97.56 101 VAL A N 1
ATOM 777 C CA . VAL A 1 101 ? 2.246 -17.656 -14.773 1 97.56 101 VAL A CA 1
ATOM 778 C C . VAL A 1 101 ? 1.258 -18.688 -15.312 1 97.56 101 VAL A C 1
ATOM 780 O O . VAL A 1 101 ? 0.874 -18.641 -16.484 1 97.56 101 VAL A O 1
ATOM 783 N N . LEU A 1 102 ? 0.886 -19.625 -14.5 1 96.19 102 LEU A N 1
ATOM 784 C CA . LEU A 1 102 ? -0.156 -20.594 -14.828 1 96.19 102 LEU A CA 1
ATOM 785 C C . LEU A 1 102 ? -1.428 -20.312 -14.031 1 96.19 102 LEU A C 1
ATOM 787 O O . LEU A 1 102 ? -1.419 -20.359 -12.805 1 96.19 102 LEU A O 1
ATOM 791 N N . ILE A 1 103 ? -2.438 -20.062 -14.75 1 96.62 103 ILE A N 1
ATOM 792 C CA . ILE A 1 103 ? -3.744 -19.875 -14.125 1 96.62 103 ILE A CA 1
ATOM 793 C C . ILE A 1 103 ? -4.617 -21.109 -14.391 1 96.62 103 ILE A C 1
ATOM 795 O O . ILE A 1 103 ? -4.898 -21.438 -15.539 1 96.62 103 ILE A O 1
ATOM 799 N N . ILE A 1 104 ? -4.945 -21.734 -13.344 1 95.12 104 ILE A N 1
ATOM 800 C CA . ILE A 1 104 ? -5.879 -22.844 -13.391 1 95.12 104 ILE A CA 1
ATOM 801 C C . ILE A 1 104 ? -7.266 -22.391 -12.961 1 95.12 104 ILE A C 1
ATOM 803 O O . ILE A 1 104 ? -7.441 -21.875 -11.852 1 95.12 104 ILE A O 1
ATOM 807 N N . VAL A 1 105 ? -8.25 -22.594 -13.836 1 94.69 105 VAL A N 1
ATOM 808 C CA . VAL A 1 105 ? -9.555 -22 -13.531 1 94.69 105 VAL A CA 1
ATOM 809 C C . VAL A 1 105 ? -10.664 -22.875 -14.133 1 94.69 105 VAL A C 1
ATOM 811 O O . VAL A 1 105 ? -10.453 -23.547 -15.148 1 94.69 105 VAL A O 1
ATOM 814 N N . GLN A 1 106 ? -11.812 -22.844 -13.477 1 94.25 106 GLN A N 1
ATOM 815 C CA . GLN A 1 106 ? -12.977 -23.562 -14 1 94.25 106 GLN A CA 1
ATOM 816 C C . GLN A 1 106 ? -13.633 -22.781 -15.133 1 94.25 106 GLN A C 1
ATOM 818 O O . GLN A 1 106 ? -13.711 -21.547 -15.094 1 94.25 106 GLN A O 1
ATOM 823 N N . ASN A 1 107 ? -14.25 -23.516 -15.977 1 93.81 107 ASN A N 1
ATOM 824 C CA . ASN A 1 107 ? -14.859 -22.922 -17.172 1 93.81 107 ASN A CA 1
ATOM 825 C C . ASN A 1 107 ? -16 -21.984 -16.797 1 93.81 107 ASN A C 1
ATOM 827 O O . ASN A 1 107 ? -16.234 -20.984 -17.484 1 93.81 107 ASN A O 1
ATOM 831 N N . TYR A 1 108 ? -16.703 -22.172 -15.695 1 94.81 108 TYR A N 1
ATOM 832 C CA . TYR A 1 108 ? -17.891 -21.391 -15.359 1 94.81 108 TYR A CA 1
ATOM 833 C C . TYR A 1 108 ? -17.5 -20 -14.883 1 94.81 108 TYR A C 1
ATOM 835 O O . TYR A 1 108 ? -18.359 -19.125 -14.742 1 94.81 108 TYR A O 1
ATOM 843 N N . LYS A 1 109 ? -16.266 -19.812 -14.734 1 96.12 109 LYS A N 1
ATOM 844 C CA . LYS A 1 109 ? -15.781 -18.5 -14.281 1 96.12 109 LYS A CA 1
ATOM 845 C C . LYS A 1 109 ? -15.477 -17.594 -15.461 1 96.12 109 LYS A C 1
ATOM 847 O O . LYS A 1 109 ? -15.039 -16.453 -15.281 1 96.12 109 LYS A O 1
ATOM 852 N N . TYR A 1 110 ? -15.758 -18.031 -16.609 1 96.25 110 TYR A N 1
ATOM 853 C CA . TYR A 1 110 ? -15.602 -17.234 -17.812 1 96.25 110 TYR A CA 1
ATOM 854 C C . TYR A 1 110 ? -16.656 -16.141 -17.875 1 96.25 110 TYR A C 1
ATOM 856 O O . TYR A 1 110 ? -17.828 -16.359 -17.516 1 96.25 110 TYR A O 1
ATOM 864 N N . ARG A 1 111 ? -16.25 -14.945 -18.25 1 96.5 111 ARG A N 1
ATOM 865 C CA . ARG A 1 111 ? -17.141 -13.828 -18.547 1 96.5 111 ARG A CA 1
ATOM 866 C C . ARG A 1 111 ? -16.797 -13.203 -19.906 1 96.5 111 ARG A C 1
ATOM 868 O O . ARG A 1 111 ? -15.625 -13.008 -20.234 1 96.5 111 ARG A O 1
ATOM 875 N N . GLU A 1 112 ? -17.812 -12.852 -20.688 1 95.81 112 GLU A N 1
ATOM 876 C CA . GLU A 1 112 ? -17.578 -12.133 -21.938 1 95.81 112 GLU A CA 1
ATOM 877 C C . GLU A 1 112 ? -16.922 -10.781 -21.672 1 95.81 112 GLU A C 1
ATOM 879 O O . GLU A 1 112 ? -16.031 -10.367 -22.422 1 95.81 112 GLU A O 1
ATOM 884 N N . CYS A 1 113 ? -17.453 -10.148 -20.719 1 93.88 113 CYS A N 1
ATOM 885 C CA . CYS A 1 113 ? -16.844 -8.938 -20.188 1 93.88 113 CYS A CA 1
ATOM 886 C C . CYS A 1 113 ? -17.078 -8.844 -18.672 1 93.88 113 CYS A C 1
ATOM 888 O O . CYS A 1 113 ? -17.797 -9.648 -18.094 1 93.88 113 CYS A O 1
ATOM 890 N N . PHE A 1 114 ? -16.453 -7.957 -18.094 1 97 114 PHE A N 1
ATOM 891 C CA . PHE A 1 114 ? -16.516 -7.879 -16.641 1 97 114 PHE A CA 1
ATOM 892 C C . PHE A 1 114 ? -17.594 -6.898 -16.188 1 97 114 PHE A C 1
ATOM 894 O O . PHE A 1 114 ? -17.609 -6.461 -15.047 1 97 114 PHE A O 1
ATOM 901 N N . GLU A 1 115 ? -18.484 -6.625 -17.156 1 92.5 115 GLU A N 1
ATOM 902 C CA . GLU A 1 115 ? -19.562 -5.699 -16.812 1 92.5 115 GLU A CA 1
ATOM 903 C C . GLU A 1 115 ? -20.328 -6.176 -15.586 1 92.5 115 GLU A C 1
ATOM 905 O O . GLU A 1 115 ? -20.656 -7.359 -15.469 1 92.5 115 GLU A O 1
ATOM 910 N N . ASP A 1 116 ? -20.547 -5.398 -14.555 1 94.06 116 ASP A N 1
ATOM 911 C CA . ASP A 1 116 ? -21.344 -5.617 -13.352 1 94.06 116 ASP A CA 1
ATOM 912 C C . ASP A 1 116 ? -20.594 -6.492 -12.352 1 94.06 116 ASP A C 1
ATOM 914 O O . ASP A 1 116 ? -21.141 -6.844 -11.297 1 94.06 116 ASP A O 1
ATOM 918 N N . CYS A 1 117 ? -19.406 -7.016 -12.758 1 97.38 117 CYS A N 1
ATOM 919 C CA . CYS A 1 117 ? -18.594 -7.754 -11.805 1 97.38 117 CYS A CA 1
ATOM 920 C C . CYS A 1 117 ? -17.969 -6.82 -10.781 1 97.38 117 CYS A C 1
ATOM 922 O O . CYS A 1 117 ? -17.625 -5.68 -11.102 1 97.38 117 CYS A O 1
ATOM 924 N N . TYR A 1 118 ? -17.812 -7.285 -9.562 1 98.06 118 TYR A N 1
ATOM 925 C CA . TYR A 1 118 ? -17.094 -6.547 -8.531 1 98.06 118 TYR A CA 1
ATOM 926 C C . TYR A 1 118 ? -15.609 -6.836 -8.594 1 98.06 118 TYR A C 1
ATOM 928 O O . TYR A 1 118 ? -15.195 -7.98 -8.812 1 98.06 118 TYR A O 1
ATOM 936 N N . VAL A 1 119 ? -14.844 -5.883 -8.461 1 98.62 119 VAL A N 1
ATOM 937 C CA . VAL A 1 119 ? -13.391 -5.969 -8.398 1 98.62 119 VAL A CA 1
ATOM 938 C C . VAL A 1 119 ? -12.891 -5.465 -7.047 1 98.62 119 VAL A C 1
ATOM 940 O O . VAL A 1 119 ? -13.203 -4.34 -6.648 1 98.62 119 VAL A O 1
ATOM 943 N N . PRO A 1 120 ? -12.18 -6.305 -6.312 1 98.75 120 PRO A N 1
ATOM 944 C CA . PRO A 1 120 ? -11.672 -5.863 -5.016 1 98.75 120 PRO A CA 1
ATOM 945 C C . PRO A 1 120 ? -10.547 -4.836 -5.145 1 98.75 120 PRO A C 1
ATOM 947 O O . PRO A 1 120 ? -9.695 -4.953 -6.035 1 98.75 120 PRO A O 1
ATOM 950 N N . ILE A 1 121 ? -10.578 -3.863 -4.297 1 98.75 121 ILE A N 1
ATOM 951 C CA . ILE A 1 121 ? -9.492 -2.904 -4.105 1 98.75 121 ILE A CA 1
ATOM 952 C C . ILE A 1 121 ? -9.023 -2.943 -2.654 1 98.75 121 ILE A C 1
ATOM 954 O O . ILE A 1 121 ? -9.828 -2.783 -1.73 1 98.75 121 ILE A O 1
ATOM 958 N N . GLU A 1 122 ? -7.746 -3.275 -2.52 1 98.81 122 GLU A N 1
ATOM 959 C CA . GLU A 1 122 ? -7.156 -3.238 -1.186 1 98.81 122 GLU A CA 1
ATOM 960 C C . GLU A 1 122 ? -6.746 -1.819 -0.804 1 98.81 122 GLU A C 1
ATOM 962 O O . GLU A 1 122 ? -6.047 -1.145 -1.562 1 98.81 122 GLU A O 1
ATOM 967 N N . ILE A 1 123 ? -7.215 -1.365 0.374 1 98.75 123 ILE A N 1
ATOM 968 C CA . ILE A 1 123 ? -6.973 0.011 0.792 1 98.75 123 ILE A CA 1
ATOM 969 C C . ILE A 1 123 ? -6.484 0.034 2.238 1 98.75 123 ILE A C 1
ATOM 971 O O . ILE A 1 123 ? -6.773 -0.879 3.014 1 98.75 123 ILE A O 1
ATOM 975 N N . LEU A 1 124 ? -5.695 1.092 2.57 1 98.19 124 LEU A N 1
ATOM 976 C CA . LEU A 1 124 ? -5.352 1.313 3.971 1 98.19 124 LEU A CA 1
ATOM 977 C C . LEU A 1 124 ? -6.605 1.543 4.809 1 98.19 124 LEU A C 1
ATOM 979 O O . LEU A 1 124 ? -7.496 2.295 4.406 1 98.19 124 LEU A O 1
ATOM 983 N N . PRO A 1 125 ? -6.648 0.972 6.027 1 96.88 125 PRO A N 1
ATOM 984 C CA . PRO A 1 125 ? -7.82 1.19 6.879 1 96.88 125 PRO A CA 1
ATOM 985 C C . PRO A 1 125 ? -8.102 2.67 7.129 1 96.88 125 PRO A C 1
ATOM 987 O O . PRO A 1 125 ? -9.258 3.1 7.082 1 96.88 125 PRO A O 1
ATOM 990 N N . GLY A 1 126 ? -7.102 3.479 7.297 1 96.69 126 GLY A N 1
ATOM 991 C CA . GLY A 1 126 ? -7.25 4.898 7.574 1 96.69 126 GLY A CA 1
ATOM 992 C C . GLY A 1 126 ? -7.836 5.676 6.41 1 96.69 126 GLY A C 1
ATOM 993 O O . GLY A 1 126 ? -8.289 6.809 6.578 1 96.69 126 GLY A O 1
ATOM 994 N N . SER A 1 127 ? -7.895 5.09 5.242 1 98.06 127 SER A N 1
ATOM 995 C CA . SER A 1 127 ? -8.297 5.816 4.039 1 98.06 127 SER A CA 1
ATOM 996 C C . SER A 1 127 ? -9.742 5.508 3.664 1 98.06 127 SER A C 1
ATOM 998 O O . SER A 1 127 ? -10.25 6.035 2.674 1 98.06 127 SER A O 1
ATOM 1000 N N . VAL A 1 128 ? -10.484 4.707 4.426 1 97.62 128 VAL A N 1
ATOM 1001 C CA . VAL A 1 128 ? -11.734 4.102 3.98 1 97.62 128 VAL A CA 1
ATOM 1002 C C . VAL A 1 128 ? -12.766 5.191 3.689 1 97.62 128 VAL A C 1
ATOM 1004 O O . VAL A 1 128 ? -13.367 5.211 2.615 1 97.62 128 VAL A O 1
ATOM 1007 N N . LYS A 1 129 ? -12.953 6.164 4.562 1 97.31 129 LYS A N 1
ATOM 1008 C CA . LYS A 1 129 ? -13.953 7.207 4.344 1 97.31 129 LYS A CA 1
ATOM 1009 C C . LYS A 1 129 ? -13.547 8.125 3.199 1 97.31 129 LYS A C 1
ATOM 1011 O O . LYS A 1 129 ? -14.398 8.609 2.449 1 97.31 129 LYS A O 1
ATOM 1016 N N . TYR A 1 130 ? -12.305 8.367 3.1 1 97.56 130 TYR A N 1
ATOM 1017 C CA . TYR A 1 130 ? -11.789 9.195 2.01 1 97.56 130 TYR A CA 1
ATOM 1018 C C . TYR A 1 130 ? -12.023 8.523 0.662 1 97.56 130 TYR A C 1
ATOM 1020 O O . TYR A 1 130 ? -12.492 9.164 -0.283 1 97.56 130 TYR A O 1
ATOM 1028 N N . ILE A 1 131 ? -11.688 7.246 0.529 1 98 131 ILE A N 1
ATOM 1029 C CA . ILE A 1 131 ? -11.867 6.484 -0.703 1 98 131 ILE A CA 1
ATOM 1030 C C . ILE A 1 131 ? -13.352 6.387 -1.036 1 98 131 ILE A C 1
ATOM 1032 O O . ILE A 1 131 ? -13.742 6.516 -2.199 1 98 131 ILE A O 1
ATOM 1036 N N . GLU A 1 132 ? -14.195 6.172 -0.001 1 97.62 132 GLU A N 1
ATOM 1037 C CA . GLU A 1 132 ? -15.641 6.16 -0.226 1 97.62 132 GLU A CA 1
ATOM 1038 C C . GLU A 1 132 ? -16.109 7.484 -0.824 1 97.62 132 GLU A C 1
ATOM 1040 O O . GLU A 1 132 ? -16.953 7.496 -1.735 1 97.62 132 GLU A O 1
ATOM 1045 N N . LYS A 1 133 ? -15.633 8.586 -0.294 1 97.88 133 LYS A N 1
ATOM 1046 C CA . LYS A 1 133 ? -15.977 9.906 -0.819 1 97.88 133 LYS A CA 1
ATOM 1047 C C . LYS A 1 133 ? -15.617 10.016 -2.297 1 97.88 133 LYS A C 1
ATOM 1049 O O . LYS A 1 133 ? -16.406 10.516 -3.1 1 97.88 133 LYS A O 1
ATOM 1054 N N . ILE A 1 134 ? -14.422 9.539 -2.678 1 97.62 134 ILE A N 1
ATOM 1055 C CA . ILE A 1 134 ? -13.961 9.578 -4.062 1 97.62 134 ILE A CA 1
ATOM 1056 C C . ILE A 1 134 ? -14.883 8.742 -4.941 1 97.62 134 ILE A C 1
ATOM 1058 O O . ILE A 1 134 ? -15.281 9.172 -6.023 1 97.62 134 ILE A O 1
ATOM 1062 N N . LEU A 1 135 ? -15.234 7.543 -4.469 1 97.94 135 LEU A N 1
ATOM 1063 C CA . LEU A 1 135 ? -16.078 6.629 -5.234 1 97.94 135 LEU A CA 1
ATOM 1064 C C . LEU A 1 135 ? -17.469 7.219 -5.441 1 97.94 135 LEU A C 1
ATOM 1066 O O . LEU A 1 135 ? -18.031 7.105 -6.531 1 97.94 135 LEU A O 1
ATOM 1070 N N . LYS A 1 136 ? -18.016 7.867 -4.41 1 97.56 136 LYS A N 1
ATOM 1071 C CA . LYS A 1 136 ? -19.312 8.539 -4.523 1 97.56 136 LYS A CA 1
ATOM 1072 C C . LYS A 1 136 ? -19.25 9.672 -5.539 1 97.56 136 LYS A C 1
ATOM 1074 O O . LYS A 1 136 ? -20.141 9.789 -6.391 1 97.56 136 LYS A O 1
ATOM 1079 N N . LYS A 1 137 ? -18.25 10.477 -5.449 1 97.25 137 LYS A N 1
ATOM 1080 C CA . LYS A 1 137 ? -18.094 11.602 -6.367 1 97.25 137 LYS A CA 1
ATOM 1081 C C . LYS A 1 137 ? -17.984 11.117 -7.812 1 97.25 137 LYS A C 1
ATOM 1083 O O . LYS A 1 137 ? -18.5 11.773 -8.727 1 97.25 137 LYS A O 1
ATOM 1088 N N . LYS A 1 138 ? -17.359 9.984 -8.016 1 96.69 138 LYS A N 1
ATOM 1089 C CA . LYS A 1 138 ? -17.156 9.438 -9.359 1 96.69 138 LYS A CA 1
ATOM 1090 C C . LYS A 1 138 ? -18.344 8.57 -9.781 1 96.69 138 LYS A C 1
ATOM 1092 O O . LYS A 1 138 ? -18.375 8.047 -10.898 1 96.69 138 LYS A O 1
ATOM 1097 N N . ASN A 1 139 ? -19.297 8.344 -8.93 1 96.38 139 ASN A N 1
ATOM 1098 C CA . ASN A 1 139 ? -20.5 7.547 -9.164 1 96.38 139 ASN A CA 1
ATOM 1099 C C . ASN A 1 139 ? -20.156 6.09 -9.469 1 96.38 139 ASN A C 1
ATOM 1101 O O . ASN A 1 139 ? -20.719 5.496 -10.398 1 96.38 139 ASN A O 1
ATOM 1105 N N . VAL A 1 140 ? -19.172 5.578 -8.797 1 96.5 140 VAL A N 1
ATOM 1106 C CA . VAL A 1 140 ? -18.828 4.164 -8.867 1 96.5 140 VAL A CA 1
ATOM 1107 C C . VAL A 1 140 ? -19.5 3.4 -7.73 1 96.5 140 VAL A C 1
ATOM 1109 O O . VAL A 1 140 ? -19.328 3.738 -6.559 1 96.5 140 VAL A O 1
ATOM 1112 N N . LYS A 1 141 ? -20.266 2.418 -8.086 1 97.5 141 LYS A N 1
ATOM 1113 C CA . LYS A 1 141 ? -20.906 1.58 -7.074 1 97.5 141 LYS A CA 1
ATOM 1114 C C . LYS A 1 141 ? -19.875 0.769 -6.297 1 97.5 141 LYS A C 1
ATOM 1116 O O . LYS A 1 141 ? -18.938 0.23 -6.883 1 97.5 141 LYS A O 1
ATOM 1121 N N . TYR A 1 142 ? -20.031 0.736 -4.938 1 98.06 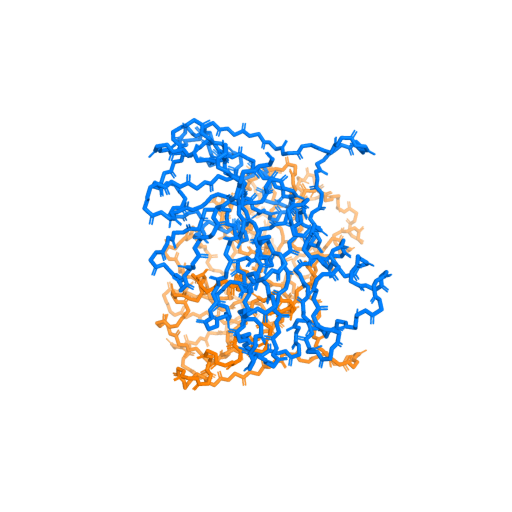142 TYR A N 1
ATOM 1122 C CA . TYR A 1 142 ? -19.031 0.081 -4.102 1 98.06 142 TYR A CA 1
ATOM 1123 C C . TYR A 1 142 ? -19.656 -0.476 -2.832 1 98.06 142 TYR A C 1
ATOM 1125 O O . TYR A 1 142 ? -20.797 -0.147 -2.5 1 98.06 142 TYR A O 1
ATOM 1133 N N . GLU A 1 143 ? -18.875 -1.411 -2.162 1 97.56 143 GLU A N 1
ATOM 1134 C CA . GLU A 1 143 ? -19.203 -1.904 -0.826 1 97.56 143 GLU A CA 1
ATOM 1135 C C . GLU A 1 143 ? -17.922 -2.225 -0.039 1 97.56 143 GLU A C 1
ATOM 1137 O O . GLU A 1 143 ? -17 -2.846 -0.567 1 97.56 143 GLU A O 1
ATOM 1142 N N . LEU A 1 144 ? -17.875 -1.684 1.162 1 97.81 144 LEU A N 1
ATOM 1143 C CA . LEU A 1 144 ? -16.828 -2.15 2.064 1 97.81 144 LEU A CA 1
ATOM 1144 C C . LEU A 1 144 ? -17.047 -3.609 2.449 1 97.81 144 LEU A C 1
ATOM 1146 O O . LEU A 1 144 ? -18.109 -3.961 2.969 1 97.81 144 LEU A O 1
ATOM 1150 N N . ARG A 1 145 ? -16.078 -4.465 2.148 1 97.81 145 ARG A N 1
ATOM 1151 C CA . ARG A 1 145 ? -16.266 -5.891 2.395 1 97.81 145 ARG A CA 1
ATOM 1152 C C . ARG A 1 145 ? -16.312 -6.184 3.889 1 97.81 145 ARG A C 1
ATOM 1154 O O . ARG A 1 145 ? -15.406 -5.816 4.637 1 97.81 145 ARG A O 1
ATOM 1161 N N . ARG A 1 146 ? -17.328 -6.875 4.23 1 95 146 ARG A N 1
ATOM 1162 C CA . ARG A 1 146 ? -17.531 -7.215 5.633 1 95 146 ARG A CA 1
ATOM 1163 C C . ARG A 1 146 ? -17.125 -8.656 5.914 1 95 146 ARG A C 1
ATOM 1165 O O . ARG A 1 146 ? -17.219 -9.523 5.043 1 95 146 ARG A O 1
ATOM 1172 N N . GLY A 1 147 ? -16.656 -8.82 7.102 1 90.62 147 GLY A N 1
ATOM 1173 C CA . GLY A 1 147 ? -16.375 -10.18 7.535 1 90.62 147 GLY A CA 1
ATOM 1174 C C . GLY A 1 147 ? -17.609 -11.016 7.762 1 90.62 147 GLY A C 1
ATOM 1175 O O . GLY A 1 147 ? -18.656 -10.484 8.141 1 90.62 147 GLY A O 1
ATOM 1176 N N . GLU A 1 148 ? -17.547 -12.25 7.438 1 87.62 148 GLU A N 1
ATOM 1177 C CA . GLU A 1 148 ? -18.688 -13.133 7.688 1 87.62 148 GLU A CA 1
ATOM 1178 C C . GLU A 1 148 ? -18.656 -13.688 9.109 1 87.62 148 GLU A C 1
ATOM 1180 O O . GLU A 1 148 ? -19.688 -13.773 9.773 1 87.62 148 GLU A O 1
ATOM 1185 N N . ASN A 1 149 ? -17.516 -14.07 9.609 1 87.12 149 ASN A N 1
ATOM 1186 C CA . ASN A 1 149 ? -17.391 -14.656 10.945 1 87.12 149 ASN A CA 1
ATOM 1187 C C . ASN A 1 149 ? -16.766 -13.672 11.922 1 87.12 149 ASN A C 1
ATOM 1189 O O . ASN A 1 149 ? -16.172 -14.086 12.93 1 87.12 149 ASN A O 1
ATOM 1193 N N . LYS A 1 150 ? -16.797 -12.422 11.633 1 85.06 150 LYS A N 1
ATOM 1194 C CA . LYS A 1 150 ? -16.375 -11.336 12.508 1 85.06 150 LYS A CA 1
ATOM 1195 C C . LYS A 1 150 ? -17.219 -10.078 12.266 1 85.06 150 LYS A C 1
ATOM 1197 O O . LYS A 1 150 ? -17.688 -9.852 11.148 1 85.06 150 LYS A O 1
ATOM 1202 N N . PHE A 1 151 ? -17.328 -9.258 13.289 1 89.69 151 PHE A N 1
ATOM 1203 C CA . PHE A 1 151 ? -18 -7.965 13.156 1 89.69 151 PHE A CA 1
ATOM 1204 C C . PHE A 1 151 ? -17.047 -6.91 12.625 1 89.69 151 PHE A C 1
ATOM 1206 O O . PHE A 1 151 ? -15.961 -6.703 13.195 1 89.69 151 PHE A O 1
ATOM 1213 N N . GLY A 1 152 ? -17.484 -6.363 11.406 1 91.69 152 GLY A N 1
ATOM 1214 C CA . GLY A 1 152 ? -16.641 -5.332 10.828 1 91.69 152 GLY A CA 1
ATOM 1215 C C . GLY A 1 152 ? -16.016 -5.742 9.508 1 91.69 152 GLY A C 1
ATOM 1216 O O . GLY A 1 152 ? -16.391 -6.77 8.93 1 91.69 152 GLY A O 1
ATOM 1217 N N . PRO A 1 153 ? -15.086 -4.945 9.055 1 94.31 153 PRO A N 1
ATOM 1218 C CA . PRO A 1 153 ? -14.516 -5.191 7.73 1 94.31 153 PRO A CA 1
ATOM 1219 C C . PRO A 1 153 ? -13.547 -6.371 7.719 1 94.31 153 PRO A C 1
ATOM 1221 O O . PRO A 1 153 ? -12.953 -6.699 8.75 1 94.31 153 PRO A O 1
ATOM 1224 N N . VAL A 1 154 ? -13.414 -7.027 6.605 1 94.62 154 VAL A N 1
ATOM 1225 C CA . VAL A 1 154 ? -12.344 -7.988 6.348 1 94.62 154 VAL A CA 1
ATOM 1226 C C . VAL A 1 154 ? -10.984 -7.305 6.496 1 94.62 154 VAL A C 1
ATOM 1228 O O . VAL A 1 154 ? -10.805 -6.16 6.074 1 94.62 154 VAL A O 1
ATOM 1231 N N . ILE A 1 155 ? -10.055 -7.984 7.152 1 95.81 155 ILE A N 1
ATOM 1232 C CA . ILE A 1 155 ? -8.664 -7.555 7.223 1 95.81 155 ILE A CA 1
ATOM 1233 C C . ILE A 1 155 ? -7.781 -8.523 6.438 1 95.81 155 ILE A C 1
ATOM 1235 O O . ILE A 1 155 ? -7.801 -9.734 6.684 1 95.81 155 ILE A O 1
ATOM 1239 N N . THR A 1 156 ? -7.09 -8.047 5.438 1 97.38 156 THR A N 1
ATOM 1240 C CA . THR A 1 156 ? -6.227 -8.883 4.613 1 97.38 156 THR A CA 1
ATOM 1241 C C . THR A 1 156 ? -4.992 -9.328 5.398 1 97.38 156 THR A C 1
ATOM 1243 O O . THR A 1 156 ? -4.738 -8.828 6.5 1 97.38 156 THR A O 1
ATOM 1246 N N . ASP A 1 157 ? -4.211 -10.234 4.793 1 96.44 157 ASP A N 1
ATOM 1247 C CA . ASP A 1 157 ? -2.963 -10.68 5.406 1 96.44 157 ASP A CA 1
ATOM 1248 C C . ASP A 1 157 ? -1.989 -9.523 5.586 1 96.44 157 ASP A C 1
ATOM 1250 O O . ASP A 1 157 ? -1.019 -9.625 6.336 1 96.44 157 ASP A O 1
ATOM 1254 N N . LEU A 1 158 ? -2.23 -8.406 4.93 1 96.75 158 LEU A N 1
ATOM 1255 C CA . LEU A 1 158 ? -1.339 -7.254 4.98 1 96.75 158 LEU A CA 1
ATOM 1256 C C . LEU A 1 158 ? -1.876 -6.195 5.938 1 96.75 158 LEU A C 1
ATOM 1258 O O . LEU A 1 158 ? -1.335 -5.086 6.016 1 96.75 158 LEU A O 1
ATOM 1262 N N . GLY A 1 159 ? -3.004 -6.504 6.637 1 96.19 159 GLY A N 1
ATOM 1263 C CA . GLY A 1 159 ? -3.562 -5.602 7.629 1 96.19 159 GLY A CA 1
ATOM 1264 C C . GLY A 1 159 ? -4.441 -4.523 7.027 1 96.19 159 GLY A C 1
ATOM 1265 O O . GLY A 1 159 ? -4.703 -3.5 7.664 1 96.19 159 GLY A O 1
ATOM 1266 N N . ASN A 1 160 ? -4.883 -4.723 5.805 1 98.25 160 ASN A N 1
ATOM 1267 C CA . ASN A 1 160 ? -5.621 -3.697 5.074 1 98.25 160 ASN A CA 1
ATOM 1268 C C . ASN A 1 160 ? -7.09 -4.082 4.902 1 98.25 160 ASN A C 1
ATOM 1270 O O . ASN A 1 160 ? -7.492 -5.188 5.262 1 98.25 160 ASN A O 1
ATOM 1274 N N . PHE A 1 161 ? -7.914 -3.107 4.465 1 98.19 161 PHE A N 1
ATOM 1275 C CA . PHE A 1 161 ? -9.32 -3.324 4.141 1 98.19 161 PHE A CA 1
ATOM 1276 C C . PHE A 1 161 ? -9.492 -3.619 2.654 1 98.19 161 PHE A C 1
ATOM 1278 O O . PHE A 1 161 ? -8.57 -3.42 1.864 1 98.19 161 PHE A O 1
ATOM 1285 N N . ILE A 1 162 ? -10.664 -4.148 2.316 1 98.56 162 ILE A N 1
ATOM 1286 C CA . ILE A 1 162 ? -11.031 -4.348 0.918 1 98.56 162 ILE A CA 1
ATOM 1287 C C . ILE A 1 162 ? -12.336 -3.617 0.617 1 98.56 162 ILE A C 1
ATOM 1289 O O . ILE A 1 162 ? -13.312 -3.746 1.359 1 98.56 162 ILE A O 1
ATOM 1293 N N . VAL A 1 163 ? -12.336 -2.789 -0.414 1 98.56 163 VAL A N 1
ATOM 1294 C CA . VAL A 1 163 ? -13.555 -2.234 -1.002 1 98.56 163 VAL A CA 1
ATOM 1295 C C . VAL A 1 163 ? -13.836 -2.914 -2.34 1 98.56 163 VAL A C 1
ATOM 1297 O O . VAL A 1 163 ? -12.977 -2.949 -3.221 1 98.56 163 VAL A O 1
ATOM 1300 N N . ASP A 1 164 ? -15.023 -3.527 -2.486 1 98.62 164 ASP A N 1
ATOM 1301 C CA . ASP A 1 164 ? -15.453 -4.098 -3.76 1 98.62 164 ASP A CA 1
ATOM 1302 C C . ASP A 1 164 ? -16.156 -3.053 -4.625 1 98.62 164 ASP A C 1
ATOM 1304 O O . ASP A 1 164 ? -17.172 -2.48 -4.215 1 98.62 164 ASP A O 1
ATOM 1308 N N . VAL A 1 165 ? -15.625 -2.82 -5.789 1 98.56 165 VAL A N 1
ATOM 1309 C CA . VAL A 1 165 ? -16.219 -1.833 -6.691 1 98.56 165 VAL A CA 1
ATOM 1310 C C . VAL A 1 165 ? -16.734 -2.523 -7.953 1 98.56 165 VAL A C 1
ATOM 1312 O O . VAL A 1 165 ? -16.156 -3.521 -8.398 1 98.56 165 VAL A O 1
ATOM 1315 N N . VAL A 1 166 ? -17.781 -2.004 -8.508 1 98.25 166 VAL A N 1
ATOM 1316 C CA . VAL A 1 166 ? -18.234 -2.51 -9.805 1 98.25 166 VAL A CA 1
ATOM 1317 C C . VAL A 1 166 ? -17.203 -2.162 -10.875 1 98.25 166 VAL A C 1
ATOM 1319 O O . VAL A 1 166 ? -16.672 -1.049 -10.898 1 98.25 166 VAL A O 1
ATOM 1322 N N . PHE A 1 167 ? -16.984 -3.086 -11.734 1 97.81 167 PHE A N 1
ATOM 1323 C CA . PHE A 1 167 ? -15.953 -2.961 -12.758 1 97.81 167 PHE A CA 1
ATOM 1324 C C . PHE A 1 167 ? -16.109 -1.65 -13.523 1 97.81 167 PHE A C 1
ATOM 1326 O O . PHE A 1 167 ? -17.156 -1.388 -14.109 1 97.81 167 PHE A O 1
ATOM 1333 N N . ASP A 1 168 ? -15.148 -0.866 -13.438 1 95.75 168 ASP A N 1
ATOM 1334 C CA . ASP A 1 168 ? -14.93 0.379 -14.164 1 95.75 168 ASP A CA 1
ATOM 1335 C C . ASP A 1 168 ? -13.477 0.505 -14.617 1 95.75 168 ASP A C 1
ATOM 1337 O O . ASP A 1 168 ? -12.602 0.872 -13.828 1 95.75 168 ASP A O 1
ATOM 1341 N N . GLU A 1 169 ? -13.258 0.181 -15.859 1 92.75 169 GLU A N 1
ATOM 1342 C CA . GLU A 1 169 ? -11.898 0.061 -16.375 1 92.75 169 GLU A CA 1
ATOM 1343 C C . GLU A 1 169 ? -11.117 1.357 -16.172 1 92.75 169 GLU A C 1
ATOM 1345 O O . GLU A 1 169 ? -9.938 1.329 -15.797 1 92.75 169 GLU A O 1
ATOM 1350 N N . LYS A 1 170 ? -11.734 2.445 -16.5 1 93.62 170 LYS A N 1
ATOM 1351 C CA . LYS A 1 170 ? -11.07 3.734 -16.328 1 93.62 170 LYS A CA 1
ATOM 1352 C C . LYS A 1 170 ? -10.656 3.961 -14.883 1 93.62 170 LYS A C 1
ATOM 1354 O O . LYS A 1 170 ? -9.516 4.34 -14.602 1 93.62 170 LYS A O 1
ATOM 1359 N N . PHE A 1 171 ? -11.562 3.717 -13.984 1 95.88 171 PHE A N 1
ATOM 1360 C CA . PHE A 1 171 ? -11.266 3.898 -12.562 1 95.88 171 PHE A CA 1
ATOM 1361 C C . PHE A 1 171 ? -10.141 2.969 -12.125 1 95.88 171 PHE A C 1
ATOM 1363 O O . PHE A 1 171 ? -9.219 3.389 -11.414 1 95.88 171 PHE A O 1
ATOM 1370 N N . LEU A 1 172 ? -10.188 1.717 -12.562 1 96 172 LEU A N 1
ATOM 1371 C CA . LEU A 1 172 ? -9.211 0.711 -12.148 1 96 172 LEU A CA 1
ATOM 1372 C C . LEU A 1 172 ? -7.82 1.055 -12.672 1 96 172 LEU A C 1
ATOM 1374 O O . LEU A 1 172 ? -6.816 0.762 -12.016 1 96 172 LEU A O 1
ATOM 1378 N N . ASN A 1 173 ? -7.77 1.714 -13.742 1 92.25 173 ASN A N 1
ATOM 1379 C CA . ASN A 1 173 ? -6.5 2.111 -14.336 1 92.25 173 ASN A CA 1
ATOM 1380 C C . ASN A 1 173 ? -5.871 3.283 -13.586 1 92.25 173 ASN A C 1
ATOM 1382 O O . ASN A 1 173 ? -4.66 3.502 -13.664 1 92.25 173 ASN A O 1
ATOM 1386 N N . GLU A 1 174 ? -6.672 3.99 -12.773 1 94.25 174 GLU A N 1
ATOM 1387 C CA . GLU A 1 174 ? -6.168 5.223 -12.172 1 94.25 174 GLU A CA 1
ATOM 1388 C C . GLU A 1 174 ? -6.113 5.105 -10.648 1 94.25 174 GLU A C 1
ATOM 1390 O O . GLU A 1 174 ? -5.453 5.906 -9.984 1 94.25 174 GLU A O 1
ATOM 1395 N N . CYS A 1 175 ? -6.738 4.117 -10.148 1 95.38 175 CYS A N 1
ATOM 1396 C CA . CYS A 1 175 ? -7 4.129 -8.719 1 95.38 175 CYS A CA 1
ATOM 1397 C C . CYS A 1 175 ? -5.711 3.953 -7.926 1 95.38 175 CYS A C 1
ATOM 1399 O O . CYS A 1 175 ? -5.617 4.387 -6.777 1 95.38 175 CYS A O 1
ATOM 1401 N N . ARG A 1 176 ? -4.68 3.381 -8.555 1 94.44 176 ARG A N 1
ATOM 1402 C CA . ARG A 1 176 ? -3.41 3.195 -7.859 1 94.44 176 ARG A CA 1
ATOM 1403 C C . ARG A 1 176 ? -2.754 4.539 -7.551 1 94.44 176 ARG A C 1
ATOM 1405 O O . ARG A 1 176 ? -1.876 4.625 -6.691 1 94.44 176 ARG A O 1
ATOM 1412 N N . GLU A 1 177 ? -3.182 5.547 -8.25 1 93.94 177 GLU A N 1
ATOM 1413 C CA . GLU A 1 177 ? -2.631 6.875 -8.016 1 93.94 177 GLU A CA 1
ATOM 1414 C C . GLU A 1 177 ? -3.275 7.539 -6.801 1 93.94 177 GLU A C 1
ATOM 1416 O O . GLU A 1 177 ? -2.795 8.562 -6.316 1 93.94 177 GLU A O 1
ATOM 1421 N N . ILE A 1 178 ? -4.352 7.02 -6.375 1 95.75 178 ILE A N 1
ATOM 1422 C CA . ILE A 1 178 ? -5.043 7.559 -5.207 1 95.75 178 ILE A CA 1
ATOM 1423 C C . ILE A 1 178 ? -4.324 7.117 -3.934 1 95.75 178 ILE A C 1
ATOM 1425 O O . ILE A 1 178 ? -4.199 5.922 -3.666 1 95.75 178 ILE A O 1
ATOM 1429 N N . CYS A 1 179 ? -3.803 8.094 -3.135 1 96.19 179 CYS A N 1
ATOM 1430 C CA . CYS A 1 179 ? -3.172 7.75 -1.864 1 96.19 179 CYS A CA 1
ATOM 1431 C C . CYS A 1 179 ? -4.133 6.984 -0.966 1 96.19 179 CYS A C 1
ATOM 1433 O O . CYS A 1 179 ? -5.289 7.383 -0.801 1 96.19 179 CYS A O 1
ATOM 1435 N N . GLY A 1 180 ? -3.703 5.91 -0.419 1 97.44 180 GLY A N 1
ATOM 1436 C CA . GLY A 1 180 ? -4.539 5.043 0.396 1 97.44 180 GLY A CA 1
ATOM 1437 C C . GLY A 1 180 ? -4.902 3.74 -0.293 1 97.44 180 GLY A C 1
ATOM 1438 O O . GLY A 1 180 ? -5.301 2.775 0.362 1 97.44 180 GLY A O 1
ATOM 1439 N N . VAL A 1 181 ? -4.883 3.74 -1.625 1 98.5 181 VAL A N 1
ATOM 1440 C CA . VAL A 1 181 ? -5.059 2.502 -2.377 1 98.5 181 VAL A CA 1
ATOM 1441 C C . VAL A 1 181 ? -3.74 1.73 -2.412 1 98.5 181 VAL A C 1
ATOM 1443 O O . VAL A 1 181 ? -2.691 2.295 -2.73 1 98.5 181 VAL A O 1
ATOM 1446 N N . VAL A 1 182 ? -3.781 0.461 -2.078 1 98.5 182 VAL A N 1
ATOM 1447 C CA . VAL A 1 182 ? -2.59 -0.382 -2.086 1 98.5 182 VAL A CA 1
ATOM 1448 C C . VAL A 1 182 ? -2.486 -1.117 -3.42 1 98.5 182 VAL A C 1
ATOM 1450 O O . VAL A 1 182 ? -1.433 -1.108 -4.062 1 98.5 182 VAL A O 1
ATOM 1453 N N . GLU A 1 183 ? -3.539 -1.759 -3.857 1 98.38 183 GLU A N 1
ATOM 1454 C CA . GLU A 1 183 ? -3.602 -2.498 -5.113 1 98.38 183 GLU A CA 1
ATOM 1455 C C . GLU A 1 183 ? -5.043 -2.842 -5.48 1 98.38 183 GLU A C 1
ATOM 1457 O O . GLU A 1 183 ? -5.941 -2.742 -4.645 1 98.38 183 GLU A O 1
ATOM 1462 N N . HIS A 1 184 ? -5.32 -3.211 -6.73 1 98.44 184 HIS A N 1
ATOM 1463 C CA . HIS A 1 184 ? -6.637 -3.678 -7.152 1 98.44 184 HIS A CA 1
ATOM 1464 C C . HIS A 1 184 ? -6.559 -5.078 -7.75 1 98.44 184 HIS A C 1
ATOM 1466 O O . HIS A 1 184 ? -5.477 -5.543 -8.117 1 98.44 184 HIS A O 1
ATOM 1472 N N . GLY A 1 185 ? -7.715 -5.719 -7.859 1 98.38 185 GLY A N 1
ATOM 1473 C CA . GLY A 1 185 ? -7.766 -7.125 -8.219 1 98.38 185 GLY A CA 1
ATOM 1474 C C . GLY A 1 185 ? -7.973 -7.355 -9.703 1 98.38 185 GLY A C 1
ATOM 1475 O O . GLY A 1 185 ? -8.305 -8.461 -10.125 1 98.38 185 GLY A O 1
ATOM 1476 N N . TYR A 1 186 ? -7.875 -6.309 -10.523 1 97.81 186 TYR A N 1
ATOM 1477 C CA . TYR A 1 186 ? -7.922 -6.473 -11.969 1 97.81 186 TYR A CA 1
ATOM 1478 C C . TYR A 1 186 ? -6.535 -6.754 -12.531 1 97.81 186 TYR A C 1
ATOM 1480 O O . TYR A 1 186 ? -5.598 -5.992 -12.305 1 97.81 186 TYR A O 1
ATOM 1488 N N . PHE A 1 187 ? -6.371 -7.91 -13.18 1 96.81 187 PHE A N 1
ATOM 1489 C CA . PHE A 1 187 ? -5.133 -8.336 -13.828 1 96.81 187 PHE A CA 1
ATOM 1490 C C . PHE A 1 187 ? -5.277 -8.312 -15.344 1 96.81 187 PHE A C 1
ATOM 1492 O O . PHE A 1 187 ? -5.914 -9.195 -15.922 1 96.81 187 PHE A O 1
ATOM 1499 N N . ALA A 1 188 ? -4.66 -7.359 -15.93 1 93.62 188 ALA A N 1
ATOM 1500 C CA . ALA A 1 188 ? -4.688 -7.293 -17.391 1 93.62 188 ALA A CA 1
ATOM 1501 C C . ALA A 1 188 ? -3.705 -8.289 -18 1 93.62 188 ALA A C 1
ATOM 1503 O O . ALA A 1 188 ? -2.539 -8.344 -17.609 1 93.62 188 ALA A O 1
ATOM 1504 N N . VAL A 1 189 ? -4.121 -9.008 -19 1 89.81 189 VAL A N 1
ATOM 1505 C CA . VAL A 1 189 ? -3.369 -10.109 -19.594 1 89.81 189 VAL A CA 1
ATOM 1506 C C . VAL A 1 189 ? -2.053 -9.594 -20.156 1 89.81 189 VAL A C 1
ATOM 1508 O O . VAL A 1 189 ? -1.025 -10.273 -20.094 1 89.81 189 VAL A O 1
ATOM 1511 N N . ASP A 1 190 ? -1.967 -8.422 -20.672 1 89.31 190 ASP A N 1
ATOM 1512 C CA . ASP A 1 190 ? -0.794 -7.887 -21.359 1 89.31 190 ASP A CA 1
ATOM 1513 C C . ASP A 1 190 ? 0.312 -7.543 -20.359 1 89.31 190 ASP A C 1
ATOM 1515 O O . ASP A 1 190 ? 1.466 -7.348 -20.75 1 89.31 190 ASP A O 1
ATOM 1519 N N . ASP A 1 191 ? -0.049 -7.633 -19.141 1 87.75 191 ASP A N 1
ATOM 1520 C CA . ASP A 1 191 ? 0.917 -7.207 -18.125 1 87.75 191 ASP A CA 1
ATOM 1521 C C . ASP A 1 191 ? 1.767 -8.383 -17.656 1 87.75 191 ASP A C 1
ATOM 1523 O O . ASP A 1 191 ? 2.797 -8.188 -17 1 87.75 191 ASP A O 1
ATOM 1527 N N . TYR A 1 192 ? 1.387 -9.617 -18 1 89.94 192 TYR A N 1
ATOM 1528 C CA . TYR A 1 192 ? 2.021 -10.797 -17.422 1 89.94 192 TYR A CA 1
ATOM 1529 C C . TYR A 1 192 ? 2.125 -11.914 -18.469 1 89.94 192 TYR A C 1
ATOM 1531 O O . TYR A 1 192 ? 1.408 -11.906 -19.469 1 89.94 192 TYR A O 1
ATOM 1539 N N . ASN A 1 193 ? 3.072 -12.812 -18.297 1 88.69 193 ASN A N 1
ATOM 1540 C CA . ASN A 1 193 ? 3.158 -14.016 -19.125 1 88.69 193 ASN A CA 1
ATOM 1541 C C . ASN A 1 193 ? 2.213 -15.109 -18.625 1 88.69 193 ASN A C 1
ATOM 1543 O O . ASN A 1 193 ? 2.652 -16.094 -18.031 1 88.69 193 ASN A O 1
ATOM 1547 N N . ILE A 1 194 ? 0.998 -14.906 -18.938 1 90.06 194 ILE A N 1
ATOM 1548 C CA . ILE A 1 194 ? -0.072 -15.703 -18.344 1 90.06 194 ILE A CA 1
ATOM 1549 C C . ILE A 1 194 ? -0.477 -16.828 -19.312 1 90.06 194 ILE A C 1
ATOM 1551 O O . ILE A 1 194 ? -0.695 -16.578 -20.5 1 90.06 194 ILE A O 1
ATOM 1555 N N . LYS A 1 195 ? -0.495 -18.031 -18.828 1 89.06 195 LYS A N 1
ATOM 1556 C CA . LYS A 1 195 ? -1.148 -19.172 -19.453 1 89.06 195 LYS A CA 1
ATOM 1557 C C . LYS A 1 195 ? -2.363 -19.625 -18.656 1 89.06 195 LYS A C 1
ATOM 1559 O O . LYS A 1 195 ? -2.256 -19.906 -17.469 1 89.06 195 LYS A O 1
ATOM 1564 N N . VAL A 1 196 ? -3.447 -19.688 -19.344 1 86.69 196 VAL A N 1
ATOM 1565 C CA . VAL A 1 196 ? -4.684 -20.078 -18.672 1 86.69 196 VAL A CA 1
ATOM 1566 C C . VAL A 1 196 ? -5.027 -21.516 -19.031 1 86.69 196 VAL A C 1
ATOM 1568 O O . VAL A 1 196 ? -5.031 -21.891 -20.203 1 86.69 196 VAL A O 1
ATOM 1571 N N . LYS A 1 197 ? -5.195 -22.297 -18.125 1 86.12 197 LYS A N 1
ATOM 1572 C CA . LYS A 1 197 ? -5.684 -23.656 -18.281 1 86.12 197 LYS A CA 1
ATOM 1573 C C . LYS A 1 197 ? -7.047 -23.844 -17.625 1 86.12 197 LYS A C 1
ATOM 1575 O O . LYS A 1 197 ? -7.18 -23.672 -16.406 1 86.12 197 LYS A O 1
ATOM 1580 N N . THR A 1 198 ? -7.984 -24.172 -18.469 1 87.25 198 THR A N 1
ATOM 1581 C CA . THR A 1 198 ? -9.344 -24.328 -17.969 1 87.25 198 THR A CA 1
ATOM 1582 C C . THR A 1 198 ? -9.664 -25.812 -17.734 1 87.25 198 THR A C 1
ATOM 1584 O O . THR A 1 198 ? -9.125 -26.688 -18.406 1 87.25 198 THR A O 1
ATOM 1587 N N . PHE A 1 199 ? -10.414 -26.031 -16.75 1 81.81 199 PHE A N 1
ATOM 1588 C CA . PHE A 1 199 ? -10.859 -27.391 -16.516 1 81.81 199 PHE A CA 1
ATOM 1589 C C . PHE A 1 199 ? -12.32 -27.422 -16.078 1 81.81 199 PHE A C 1
ATOM 1591 O O . PHE A 1 199 ? -12.867 -26.391 -15.664 1 81.81 199 PHE A O 1
ATOM 1598 N N . GLU A 1 200 ? -13.008 -28.609 -16.422 1 76.88 200 GLU A N 1
ATOM 1599 C CA . GLU A 1 200 ? -14.406 -28.812 -16.062 1 76.88 200 GLU A CA 1
ATOM 1600 C C . GLU A 1 200 ? -14.531 -29.453 -14.688 1 76.88 200 GLU A C 1
ATOM 1602 O O . GLU A 1 200 ? -13.719 -30.312 -14.32 1 76.88 200 GLU A O 1
ATOM 1607 N N . GLU A 1 201 ? -15.133 -28.828 -13.695 1 59.62 201 GLU A N 1
ATOM 1608 C CA . GLU A 1 201 ? -15.367 -29.562 -12.461 1 59.62 201 GLU A CA 1
ATOM 1609 C C . GLU A 1 201 ? -16.109 -30.875 -12.727 1 59.62 201 GLU A C 1
ATOM 1611 O O . GLU A 1 201 ? -16.984 -30.922 -13.586 1 59.62 201 GLU A O 1
ATOM 1616 N N . MET B 1 1 ? 6.199 33.594 17.594 1 79.44 1 MET B N 1
ATOM 1617 C CA . MET B 1 1 ? 5.895 33.594 16.172 1 79.44 1 MET B CA 1
ATOM 1618 C C . MET B 1 1 ? 5.184 32.312 15.75 1 79.44 1 MET B C 1
ATOM 1620 O O . MET B 1 1 ? 4.066 32.375 15.242 1 79.44 1 MET B O 1
ATOM 1624 N N . LEU B 1 2 ? 5.703 31.219 16.203 1 83.25 2 LEU B N 1
ATOM 1625 C CA . LEU B 1 2 ? 5.07 29.953 15.875 1 83.25 2 LEU B CA 1
ATOM 1626 C C . LEU B 1 2 ? 3.709 29.828 16.547 1 83.25 2 LEU B C 1
ATOM 1628 O O . LEU B 1 2 ? 2.725 29.438 15.914 1 83.25 2 LEU B O 1
ATOM 1632 N N . LYS B 1 3 ? 3.611 30.297 17.75 1 88.38 3 LYS B N 1
ATOM 1633 C CA . LYS B 1 3 ? 2.363 30.25 18.5 1 88.38 3 LYS B CA 1
ATOM 1634 C C . LYS B 1 3 ? 1.266 31.047 17.812 1 88.38 3 LYS B C 1
ATOM 1636 O O . LYS B 1 3 ? 0.159 30.547 17.594 1 88.38 3 LYS B O 1
ATOM 1641 N N . THR B 1 4 ? 1.602 32.188 17.453 1 88.44 4 THR B N 1
ATOM 1642 C CA . THR B 1 4 ? 0.626 33.062 16.812 1 88.44 4 THR B CA 1
ATOM 1643 C C . THR B 1 4 ? 0.155 32.5 15.484 1 88.44 4 THR B C 1
ATOM 1645 O O . THR B 1 4 ? -1.028 32.594 15.148 1 88.44 4 THR B O 1
ATOM 1648 N N . THR B 1 5 ? 1.068 31.906 14.766 1 88.69 5 THR B N 1
ATOM 1649 C CA . THR B 1 5 ? 0.742 31.312 13.484 1 88.69 5 THR B CA 1
ATOM 1650 C C . THR B 1 5 ? -0.259 30.172 13.656 1 88.69 5 THR B C 1
ATOM 1652 O O . THR B 1 5 ? -1.266 30.109 12.945 1 88.69 5 THR B O 1
ATOM 1655 N N . ILE B 1 6 ? -0.047 29.312 14.609 1 91.38 6 ILE B N 1
ATOM 1656 C CA . ILE B 1 6 ? -0.884 28.156 14.852 1 91.38 6 ILE B CA 1
ATOM 1657 C C . ILE B 1 6 ? -2.264 28.594 15.336 1 91.38 6 ILE B C 1
ATOM 1659 O O . ILE B 1 6 ? -3.285 28.141 14.82 1 91.38 6 ILE B O 1
ATOM 1663 N N . GLU B 1 7 ? -2.289 29.516 16.266 1 91.31 7 GLU B N 1
ATOM 1664 C CA . GLU B 1 7 ? -3.553 30 16.812 1 91.31 7 GLU B CA 1
ATOM 1665 C C . GLU B 1 7 ? -4.402 30.656 15.727 1 91.31 7 GLU B C 1
ATOM 1667 O O . GLU B 1 7 ? -5.617 30.453 15.672 1 91.31 7 GLU B O 1
ATOM 1672 N N . THR B 1 8 ? -3.762 31.391 14.914 1 91.75 8 THR B N 1
ATOM 1673 C CA . THR B 1 8 ? -4.469 32.125 13.883 1 91.75 8 THR B CA 1
ATOM 1674 C C . THR B 1 8 ? -5.027 31.188 12.82 1 91.75 8 THR B C 1
ATOM 1676 O O . THR B 1 8 ? -6.191 31.312 12.43 1 91.75 8 THR B O 1
ATOM 1679 N N . ILE B 1 9 ? -4.266 30.203 12.398 1 91.69 9 ILE B N 1
ATOM 1680 C CA . ILE B 1 9 ? -4.664 29.375 11.273 1 91.69 9 ILE B CA 1
ATOM 1681 C C . ILE B 1 9 ? -5.738 28.375 11.711 1 91.69 9 ILE B C 1
ATOM 1683 O O . ILE B 1 9 ? -6.559 27.938 10.906 1 91.69 9 ILE B O 1
ATOM 1687 N N . CYS B 1 10 ? -5.723 28.078 12.914 1 92.38 10 CYS B N 1
ATOM 1688 C CA . CYS B 1 10 ? -6.676 27.094 13.43 1 92.38 10 CYS B CA 1
ATOM 1689 C C . CYS B 1 10 ? -8.031 27.734 13.703 1 92.38 10 CYS B C 1
ATOM 1691 O O . CYS B 1 10 ? -9.016 27.047 13.961 1 92.38 10 CYS B O 1
ATOM 1693 N N . LYS B 1 11 ? -7.961 29.078 13.531 1 89.75 11 LYS B N 1
ATOM 1694 C CA . LYS B 1 11 ? -9.227 29.766 13.773 1 89.75 11 LYS B CA 1
ATOM 1695 C C . LYS B 1 11 ? -10.297 29.312 12.773 1 89.75 11 LYS B C 1
ATOM 1697 O O . LYS B 1 11 ? -10.031 29.219 11.578 1 89.75 11 LYS B O 1
ATOM 1702 N N . SER B 1 12 ? -11.43 28.875 13.117 1 91.56 12 SER B N 1
ATOM 1703 C CA . SER B 1 12 ? -12.609 28.516 12.336 1 91.56 12 SER B CA 1
ATOM 1704 C C . SER B 1 12 ? -12.469 27.125 11.727 1 91.56 12 SER B C 1
ATOM 1706 O O . SER B 1 12 ? -13.109 26.812 10.719 1 91.56 12 SER B O 1
ATOM 1708 N N . LYS B 1 13 ? -11.422 26.406 12.148 1 93.81 13 LYS B N 1
ATOM 1709 C CA . LYS B 1 13 ? -11.297 25.031 11.711 1 93.81 13 LYS B CA 1
ATOM 1710 C C . LYS B 1 13 ? -12.039 24.078 12.656 1 93.81 13 LYS B C 1
ATOM 1712 O O . LYS B 1 13 ? -12.242 24.406 13.828 1 93.81 13 LYS B O 1
ATOM 1717 N N . SER B 1 14 ? -12.508 23.016 12.125 1 93.75 14 SER B N 1
ATOM 1718 C CA . SER B 1 14 ? -13.219 22.031 12.93 1 93.75 14 SER B CA 1
ATOM 1719 C C . SER B 1 14 ? -12.406 20.75 13.086 1 93.75 14 SER B C 1
ATOM 1721 O O . SER B 1 14 ? -12.242 20.234 14.203 1 93.75 14 SER B O 1
ATOM 1723 N N . ILE B 1 15 ? -11.898 20.172 12.008 1 96.75 15 ILE B N 1
ATOM 1724 C CA . ILE B 1 15 ? -11.102 18.953 12.016 1 96.75 15 ILE B CA 1
ATOM 1725 C C . ILE B 1 15 ? -9.688 19.25 11.531 1 96.75 15 ILE B C 1
ATOM 1727 O O . ILE B 1 15 ? -9.5 19.656 10.383 1 96.75 15 ILE B O 1
ATOM 1731 N N . VAL B 1 16 ? -8.719 19.047 12.438 1 97.94 16 VAL B N 1
ATOM 1732 C CA . VAL B 1 16 ? -7.328 19.375 12.141 1 9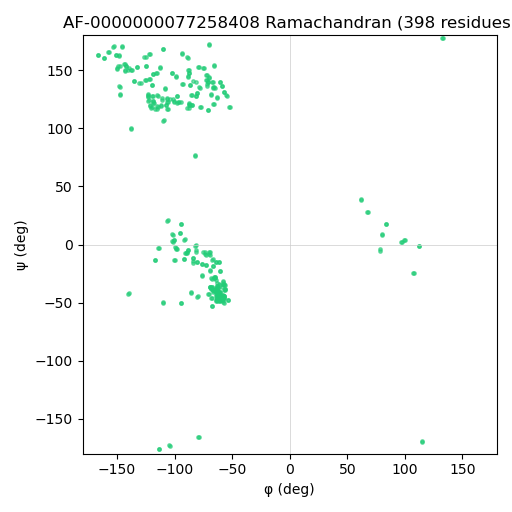7.94 16 VAL B CA 1
ATOM 1733 C C . VAL B 1 16 ? -6.477 18.109 12.211 1 97.94 16 VAL B C 1
ATOM 1735 O O . VAL B 1 16 ? -6.543 17.344 13.188 1 97.94 16 VAL B O 1
ATOM 1738 N N . GLY B 1 17 ? -5.793 17.844 11.102 1 98.38 17 GLY B N 1
ATOM 1739 C CA . GLY B 1 17 ? -4.816 16.766 11.109 1 98.38 17 GLY B CA 1
ATOM 1740 C C . GLY B 1 17 ? -3.438 17.219 11.555 1 98.38 17 GLY B C 1
ATOM 1741 O O . GLY B 1 17 ? -2.996 18.312 11.227 1 98.38 17 GLY B O 1
ATOM 1742 N N . ILE B 1 18 ? -2.752 16.344 12.266 1 98.06 18 ILE B N 1
ATOM 1743 C CA . ILE B 1 18 ? -1.421 16.625 12.781 1 98.06 18 ILE B CA 1
ATOM 1744 C C . ILE B 1 18 ? -0.429 15.586 12.281 1 98.06 18 ILE B C 1
ATOM 1746 O O . ILE B 1 18 ? -0.653 14.383 12.43 1 98.06 18 ILE B O 1
ATOM 1750 N N . GLY B 1 19 ? 0.682 16.094 11.734 1 97.94 19 GLY B N 1
ATOM 1751 C CA . GLY B 1 19 ? 1.716 15.219 11.203 1 97.94 19 GLY B CA 1
ATOM 1752 C C . GLY B 1 19 ? 2.617 14.641 12.273 1 97.94 19 GLY B C 1
ATOM 1753 O O . GLY B 1 19 ? 2.232 14.57 13.445 1 97.94 19 GLY B O 1
ATOM 1754 N N . THR B 1 20 ? 3.775 14.078 11.805 1 96.81 20 THR B N 1
ATOM 1755 C CA . THR B 1 20 ? 4.723 13.398 12.68 1 96.81 20 THR B CA 1
ATOM 1756 C C . THR B 1 20 ? 6.102 14.047 12.602 1 96.81 20 THR B C 1
ATOM 1758 O O . THR B 1 20 ? 6.543 14.445 11.523 1 96.81 20 THR B O 1
ATOM 1761 N N . GLY B 1 21 ? 6.797 14.125 13.742 1 94.25 21 GLY B N 1
ATOM 1762 C CA . GLY B 1 21 ? 8.188 14.562 13.758 1 94.25 21 GLY B CA 1
ATOM 1763 C C . GLY B 1 21 ? 8.469 15.602 14.82 1 94.25 21 GLY B C 1
ATOM 1764 O O . GLY B 1 21 ? 7.543 16.094 15.477 1 94.25 21 GLY B O 1
ATOM 1765 N N . ARG B 1 22 ? 9.742 16.016 14.914 1 90.94 22 ARG B N 1
ATOM 1766 C CA . ARG B 1 22 ? 10.203 16.922 15.961 1 90.94 22 ARG B CA 1
ATOM 1767 C C . ARG B 1 22 ? 9.578 18.297 15.805 1 90.94 22 ARG B C 1
ATOM 1769 O O . ARG B 1 22 ? 9.164 18.906 16.781 1 90.94 22 ARG B O 1
ATOM 1776 N N . THR B 1 23 ? 9.484 18.766 14.57 1 89.81 23 THR B N 1
ATOM 1777 C CA . THR B 1 23 ? 8.898 20.078 14.336 1 89.81 23 THR B CA 1
ATOM 1778 C C . THR B 1 23 ? 7.434 20.109 14.773 1 89.81 23 THR B C 1
ATOM 1780 O O . THR B 1 23 ? 6.996 21.047 15.438 1 89.81 23 THR B O 1
ATOM 1783 N N . VAL B 1 24 ? 6.785 19.125 14.453 1 92.31 24 VAL B N 1
ATOM 1784 C CA . VAL B 1 24 ? 5.375 19 14.812 1 92.31 24 VAL B CA 1
ATOM 1785 C C . VAL B 1 24 ? 5.23 18.938 16.328 1 92.31 24 VAL B C 1
ATOM 1787 O O . VAL B 1 24 ? 4.336 19.562 16.906 1 92.31 24 VAL B O 1
ATOM 1790 N N . GLU B 1 25 ? 6.109 18.25 16.984 1 93.69 25 GLU B N 1
ATOM 1791 C CA . GLU B 1 25 ? 6.082 18.156 18.438 1 93.69 25 GLU B CA 1
ATOM 1792 C C . GLU B 1 25 ? 6.148 19.531 19.094 1 93.69 25 GLU B C 1
ATOM 1794 O O . GLU B 1 25 ? 5.52 19.766 20.125 1 93.69 25 GLU B O 1
ATOM 1799 N N . SER B 1 26 ? 6.832 20.422 18.516 1 92 26 SER B N 1
ATOM 1800 C CA . SER B 1 26 ? 7.07 21.734 19.094 1 92 26 SER B CA 1
ATOM 1801 C C . SER B 1 26 ? 5.816 22.594 19.047 1 92 26 SER B C 1
ATOM 1803 O O . SER B 1 26 ? 5.707 23.594 19.766 1 92 26 SER B O 1
ATOM 1805 N N . ILE B 1 27 ? 4.887 22.25 18.25 1 92.69 27 ILE B N 1
ATOM 1806 C CA . ILE B 1 27 ? 3.729 23.125 18.094 1 92.69 27 ILE B CA 1
ATOM 1807 C C . ILE B 1 27 ? 2.566 22.594 18.938 1 92.69 27 ILE B C 1
ATOM 1809 O O . ILE B 1 27 ? 1.564 23.281 19.125 1 92.69 27 ILE B O 1
ATOM 1813 N N . LEU B 1 28 ? 2.645 21.375 19.422 1 94.31 28 LEU B N 1
ATOM 1814 C CA . LEU B 1 28 ? 1.54 20.688 20.094 1 94.31 28 LEU B CA 1
ATOM 1815 C C . LEU B 1 28 ? 1.036 21.516 21.266 1 94.31 28 LEU B C 1
ATOM 1817 O O . LEU B 1 28 ? -0.173 21.609 21.484 1 94.31 28 LEU B O 1
ATOM 1821 N N . PRO B 1 29 ? 1.916 22.188 22.062 1 92.81 29 PRO B N 1
ATOM 1822 C CA . PRO B 1 29 ? 1.459 22.969 23.219 1 92.81 29 PRO B CA 1
ATOM 1823 C C . PRO B 1 29 ? 0.571 24.141 22.812 1 92.81 29 PRO B C 1
ATOM 1825 O O . PRO B 1 29 ? -0.136 24.688 23.656 1 92.81 29 PRO B O 1
ATOM 1828 N N . TYR B 1 30 ? 0.564 24.516 21.531 1 93.5 30 TYR B N 1
ATOM 1829 C CA . TYR B 1 30 ? -0.144 25.703 21.094 1 93.5 30 TYR B CA 1
ATOM 1830 C C . TYR B 1 30 ? -1.496 25.344 20.484 1 93.5 30 TYR B C 1
ATOM 1832 O O . TYR B 1 30 ? -2.262 26.234 20.094 1 93.5 30 TYR B O 1
ATOM 1840 N N . LEU B 1 31 ? -1.807 24.062 20.391 1 94.38 31 LEU B N 1
ATOM 1841 C CA . LEU B 1 31 ? -3.047 23.625 19.766 1 94.38 31 LEU B CA 1
ATOM 1842 C C . LEU B 1 31 ? -4.246 23.922 20.656 1 94.38 31 LEU B C 1
ATOM 1844 O O . LEU B 1 31 ? -4.16 23.781 21.891 1 94.38 31 LEU B O 1
ATOM 1848 N N . ASN B 1 32 ? -5.328 24.328 20.031 1 92.38 32 ASN B N 1
ATOM 1849 C CA . ASN B 1 32 ? -6.605 24.484 20.719 1 92.38 32 ASN B CA 1
ATOM 1850 C C . ASN B 1 32 ? -7.219 23.141 21.094 1 92.38 32 ASN B C 1
ATOM 1852 O O . ASN B 1 32 ? -7.625 22.375 20.219 1 92.38 32 ASN B O 1
ATOM 1856 N N . PRO B 1 33 ? -7.375 22.844 22.344 1 90.81 33 PRO B N 1
ATOM 1857 C CA . PRO B 1 33 ? -7.852 21.531 22.766 1 90.81 33 PRO B CA 1
ATOM 1858 C C . PRO B 1 33 ? -9.32 21.297 22.422 1 90.81 33 PRO B C 1
ATOM 1860 O O . PRO B 1 33 ? -9.82 20.172 22.516 1 90.81 33 PRO B O 1
ATOM 1863 N N . ASN B 1 34 ? -10.047 22.281 21.953 1 90.06 34 ASN B N 1
ATOM 1864 C CA . ASN B 1 34 ? -11.477 22.172 21.672 1 90.06 34 ASN B CA 1
ATOM 1865 C C . ASN B 1 34 ? -11.742 21.703 20.25 1 90.06 34 ASN B C 1
ATOM 1867 O O . ASN B 1 34 ? -12.891 21.438 19.891 1 90.06 34 ASN B O 1
ATOM 1871 N N . LEU B 1 35 ? -10.75 21.609 19.469 1 93.81 35 LEU B N 1
ATOM 1872 C CA . LEU B 1 35 ? -10.906 21.141 18.094 1 93.81 35 LEU B CA 1
ATOM 1873 C C . LEU B 1 35 ? -10.781 19.625 18.016 1 93.81 35 LEU B C 1
ATOM 1875 O O . LEU B 1 35 ? -10.328 18.984 18.969 1 93.81 35 LEU B O 1
ATOM 1879 N N . GLN B 1 36 ? -11.281 19.062 16.938 1 94.81 36 GLN B N 1
ATOM 1880 C CA . GLN B 1 36 ? -11.094 17.656 16.641 1 94.81 36 GLN B CA 1
ATOM 1881 C C . GLN B 1 36 ? -9.773 17.422 15.914 1 94.81 36 GLN B C 1
ATOM 1883 O O . GLN B 1 36 ? -9.477 18.078 14.922 1 94.81 36 GLN B O 1
ATOM 1888 N N . TYR B 1 37 ? -9.047 16.469 16.484 1 97.31 37 TYR B N 1
ATOM 1889 C CA . TYR B 1 37 ? -7.734 16.203 15.891 1 97.31 37 TYR B CA 1
ATOM 1890 C C . TYR B 1 37 ? -7.637 14.781 15.375 1 97.31 37 TYR B C 1
ATOM 1892 O O . TYR B 1 37 ? -8.289 13.875 15.898 1 97.31 37 TYR B O 1
ATOM 1900 N N . VAL B 1 38 ? -6.895 14.633 14.312 1 97.94 38 VAL B N 1
ATOM 1901 C CA . VAL B 1 38 ? -6.48 13.352 13.758 1 97.94 38 VAL B CA 1
ATOM 1902 C C . VAL B 1 38 ? -4.961 13.305 13.625 1 97.94 38 VAL B C 1
ATOM 1904 O O . VAL B 1 38 ? -4.336 14.305 13.258 1 97.94 38 VAL B O 1
ATOM 1907 N N . SER B 1 39 ? -4.371 12.18 13.906 1 97.62 39 SER B N 1
ATOM 1908 C CA . SER B 1 39 ? -2.914 12.086 13.922 1 97.62 39 SER B CA 1
ATOM 1909 C C . SER B 1 39 ? -2.412 11.188 12.789 1 97.62 39 SER B C 1
ATOM 1911 O O . SER B 1 39 ? -3.109 10.266 12.367 1 97.62 39 SER B O 1
ATOM 1913 N N . SER B 1 40 ? -1.212 11.461 12.359 1 97.44 40 SER B N 1
ATOM 1914 C CA . SER B 1 40 ? -0.628 10.703 11.25 1 97.44 40 SER B CA 1
ATOM 1915 C C . SER B 1 40 ? 0.15 9.492 11.758 1 97.44 40 SER B C 1
ATOM 1917 O O . SER B 1 40 ? 0.633 8.688 10.961 1 97.44 40 SER B O 1
ATOM 1919 N N . SER B 1 41 ? 0.326 9.367 13.117 1 96.75 41 SER B N 1
ATOM 1920 C CA . SER B 1 41 ? 1.178 8.297 13.625 1 96.75 41 SER B CA 1
ATOM 1921 C C . SER B 1 41 ? 0.832 7.945 15.07 1 96.75 41 SER B C 1
ATOM 1923 O O . SER B 1 41 ? 0.15 8.711 15.75 1 96.75 41 SER B O 1
ATOM 1925 N N . HIS B 1 42 ? 1.361 6.793 15.492 1 94.69 42 HIS B N 1
ATOM 1926 C CA . HIS B 1 42 ? 1.239 6.41 16.891 1 94.69 42 HIS B CA 1
ATOM 1927 C C . HIS B 1 42 ? 1.937 7.414 17.797 1 94.69 42 HIS B C 1
ATOM 1929 O O . HIS B 1 42 ? 1.413 7.766 18.859 1 94.69 42 HIS B O 1
ATOM 1935 N N . GLN B 1 43 ? 3.107 7.863 17.375 1 94.44 43 GLN B N 1
ATOM 1936 C CA . GLN B 1 43 ? 3.861 8.82 18.188 1 94.44 43 GLN B CA 1
ATOM 1937 C C . GLN B 1 43 ? 3.068 10.102 18.391 1 94.44 43 GLN B C 1
ATOM 1939 O O . GLN B 1 43 ? 2.965 10.594 19.516 1 94.44 43 GLN B O 1
ATOM 1944 N N . THR B 1 44 ? 2.523 10.641 17.312 1 96.44 44 THR B N 1
ATOM 1945 C CA . THR B 1 44 ? 1.758 11.883 17.422 1 96.44 44 THR B CA 1
ATOM 1946 C C . THR B 1 44 ? 0.512 11.68 18.281 1 96.44 44 THR B C 1
ATOM 1948 O O . THR B 1 44 ? 0.137 12.562 19.047 1 96.44 44 THR B O 1
ATOM 1951 N N . THR B 1 45 ? -0.127 10.523 18.156 1 95.75 45 THR B N 1
ATOM 1952 C CA . THR B 1 45 ? -1.277 10.211 19 1 95.75 45 THR B CA 1
ATOM 1953 C C . THR B 1 45 ? -0.901 10.281 20.484 1 95.75 45 THR B C 1
ATOM 1955 O O . THR B 1 45 ? -1.582 10.938 21.266 1 95.75 45 THR B O 1
ATOM 1958 N N . ARG B 1 46 ? 0.172 9.625 20.844 1 94.5 46 ARG B N 1
ATOM 1959 C CA . ARG B 1 46 ? 0.638 9.617 22.219 1 94.5 46 ARG B CA 1
ATOM 1960 C C . ARG B 1 46 ? 0.973 11.031 22.703 1 94.5 46 ARG B C 1
ATOM 1962 O O . ARG B 1 46 ? 0.64 11.406 23.828 1 94.5 46 ARG B O 1
ATOM 1969 N N . SER B 1 47 ? 1.644 11.781 21.844 1 95.44 47 SER B N 1
ATOM 1970 C CA . SER B 1 47 ? 2.041 13.141 22.203 1 95.44 47 SER B CA 1
ATOM 1971 C C . SER B 1 47 ? 0.826 14.031 22.438 1 95.44 47 SER B C 1
ATOM 1973 O O . SER B 1 47 ? 0.807 14.82 23.391 1 95.44 47 SER B O 1
ATOM 1975 N N . LEU B 1 48 ? -0.176 13.898 21.547 1 95.56 48 LEU B N 1
ATOM 1976 C CA . LEU B 1 48 ? -1.402 14.672 21.719 1 95.56 48 LEU B CA 1
ATOM 1977 C C . LEU B 1 48 ? -2.08 14.32 23.047 1 95.56 48 LEU B C 1
ATOM 1979 O O . LEU B 1 48 ? -2.547 15.203 23.766 1 95.56 48 LEU B O 1
ATOM 1983 N N . LEU B 1 49 ? -2.115 13.07 23.406 1 93.5 49 LEU B N 1
ATOM 1984 C CA . LEU B 1 49 ? -2.736 12.609 24.641 1 93.5 49 LEU B CA 1
ATOM 1985 C C . LEU B 1 49 ? -2.018 13.188 25.859 1 93.5 49 LEU B C 1
ATOM 1987 O O . LEU B 1 49 ? -2.646 13.477 26.875 1 93.5 49 LEU B O 1
ATOM 1991 N N . ASN B 1 50 ? -0.743 13.336 25.781 1 93.31 50 ASN B N 1
ATOM 1992 C CA . ASN B 1 50 ? 0.036 13.945 26.859 1 93.31 50 ASN B CA 1
ATOM 1993 C C . ASN B 1 50 ? -0.407 15.383 27.125 1 93.31 50 ASN B C 1
ATOM 1995 O O . ASN B 1 50 ? -0.176 15.914 28.203 1 93.31 50 ASN B O 1
ATOM 1999 N N . TYR B 1 51 ? -1.037 16.031 26.109 1 93.31 51 TYR B N 1
ATOM 2000 C CA . TYR B 1 51 ? -1.567 17.375 26.281 1 93.31 51 TYR B CA 1
ATOM 2001 C C . TYR B 1 51 ? -3.078 17.344 26.484 1 93.31 51 TYR B C 1
ATOM 2003 O O . TYR B 1 51 ? -3.75 18.375 26.344 1 93.31 51 TYR B O 1
ATOM 2011 N N . SER B 1 52 ? -3.627 16.141 26.641 1 92.56 52 SER B N 1
ATOM 2012 C CA . SER B 1 52 ? -5.047 15.93 26.906 1 92.56 52 SER B CA 1
ATOM 2013 C C . SER B 1 52 ? -5.891 16.312 25.688 1 92.56 52 SER B C 1
ATOM 2015 O O . SER B 1 52 ? -6.996 16.844 25.844 1 92.56 52 SER B O 1
ATOM 2017 N N . ILE B 1 53 ? -5.309 16.188 24.578 1 93.94 53 ILE B N 1
ATOM 2018 C CA . ILE B 1 53 ? -6.031 16.391 23.328 1 93.94 53 ILE B CA 1
ATOM 2019 C C . ILE B 1 53 ? -6.461 15.039 22.75 1 93.94 53 ILE B C 1
ATOM 2021 O O . ILE B 1 53 ? -5.629 14.156 22.531 1 93.94 53 ILE B O 1
ATOM 2025 N N . HIS B 1 54 ? -7.754 14.938 22.578 1 88.44 54 HIS B N 1
ATOM 2026 C CA . HIS B 1 54 ? -8.281 13.68 22.062 1 88.44 54 HIS B CA 1
ATOM 2027 C C . HIS B 1 54 ? -8.156 13.609 20.531 1 88.44 54 HIS B C 1
ATOM 2029 O O . HIS B 1 54 ? -8.383 14.609 19.844 1 88.44 54 HIS B O 1
ATOM 2035 N N . CYS B 1 55 ? -7.805 12.43 20.062 1 92.19 55 CYS B N 1
ATOM 2036 C CA . CYS B 1 55 ? -7.645 12.18 18.641 1 92.19 55 CYS B CA 1
ATOM 2037 C C . CYS B 1 55 ? -8.773 11.297 18.109 1 92.19 55 CYS B C 1
ATOM 2039 O O . CYS B 1 55 ? -9.133 10.297 18.75 1 92.19 55 CYS B O 1
ATOM 2041 N N . TYR B 1 56 ? -9.305 11.68 17.031 1 93.88 56 TYR B N 1
ATOM 2042 C CA . TYR B 1 56 ? -10.266 10.844 16.312 1 93.88 56 TYR B CA 1
ATOM 2043 C C . TYR B 1 56 ? -9.555 9.891 15.359 1 93.88 56 TYR B C 1
ATOM 2045 O O . TYR B 1 56 ? -8.484 10.219 14.828 1 93.88 56 TYR B O 1
ATOM 2053 N N . PRO B 1 57 ? -10.156 8.695 15.18 1 94.25 57 PRO B N 1
ATOM 2054 C CA . PRO B 1 57 ? -9.555 7.781 14.203 1 94.25 57 PRO B CA 1
ATOM 2055 C C . PRO B 1 57 ? -9.633 8.312 12.773 1 94.25 57 PRO B C 1
ATOM 2057 O O . PRO B 1 57 ? -10.656 8.859 12.367 1 94.25 57 PRO B O 1
ATOM 2060 N N . LEU B 1 58 ? -8.516 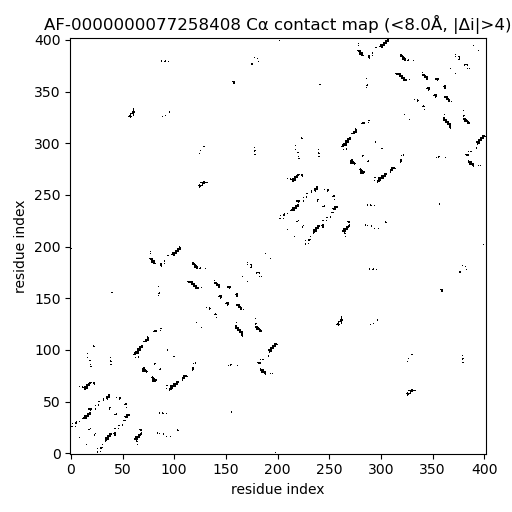8.164 12.094 1 95.69 58 LEU B N 1
ATOM 2061 C CA . LEU B 1 58 ? -8.445 8.641 10.719 1 95.69 58 LEU B CA 1
ATOM 2062 C C . LEU B 1 58 ? -9.531 7.996 9.859 1 95.69 58 LEU B C 1
ATOM 2064 O O . LEU B 1 58 ? -10.078 8.633 8.953 1 95.69 58 LEU B O 1
ATOM 2068 N N . GLU B 1 59 ? -9.875 6.773 10.109 1 95.06 59 GLU B N 1
ATOM 2069 C CA . GLU B 1 59 ? -10.828 6.008 9.305 1 95.06 59 GLU B CA 1
ATOM 2070 C C . GLU B 1 59 ? -12.25 6.543 9.484 1 95.06 59 GLU B C 1
ATOM 2072 O O . GLU B 1 59 ? -13.164 6.148 8.75 1 95.06 59 GLU B O 1
ATOM 2077 N N . SER B 1 60 ? -12.43 7.512 10.422 1 94.38 60 SER B N 1
ATOM 2078 C CA . SER B 1 60 ? -13.773 8.016 10.695 1 94.38 60 SER B CA 1
ATOM 2079 C C . SER B 1 60 ? -14.039 9.32 9.961 1 94.38 60 SER B C 1
ATOM 2081 O O . SER B 1 60 ? -15.156 9.844 10.008 1 94.38 60 SER B O 1
ATOM 2083 N N . ILE B 1 61 ? -13.055 9.828 9.258 1 94.69 61 ILE B N 1
ATOM 2084 C CA . ILE B 1 61 ? -13.242 11.117 8.609 1 94.69 61 ILE B CA 1
ATOM 2085 C C . ILE B 1 61 ? -12.945 10.992 7.117 1 94.69 61 ILE B C 1
ATOM 2087 O O . ILE B 1 61 ? -12.156 10.133 6.707 1 94.69 61 ILE B O 1
ATOM 2091 N N . ASP B 1 62 ? -13.602 11.914 6.324 1 96.06 62 ASP B N 1
ATOM 2092 C CA . ASP B 1 62 ? -13.406 11.867 4.879 1 96.06 62 ASP B CA 1
ATOM 2093 C C . ASP B 1 62 ? -12.68 13.117 4.383 1 96.06 62 ASP B C 1
ATOM 2095 O O . ASP B 1 62 ? -12.438 13.266 3.184 1 96.06 62 ASP B O 1
ATOM 2099 N N . HIS B 1 63 ? -12.422 14.016 5.324 1 96.94 63 HIS B N 1
ATOM 2100 C CA . HIS B 1 63 ? -11.688 15.227 4.973 1 96.94 63 HIS B CA 1
ATOM 2101 C C . HIS B 1 63 ? -11.094 15.891 6.215 1 96.94 63 HIS B C 1
ATOM 2103 O O . HIS B 1 63 ? -11.477 15.562 7.34 1 96.94 63 HIS B O 1
ATOM 2109 N N . LEU B 1 64 ? -10.125 16.719 5.977 1 97.69 64 LEU B N 1
ATOM 2110 C CA . LEU B 1 64 ? -9.555 17.594 6.984 1 97.69 64 LEU B CA 1
ATOM 2111 C C . LEU B 1 64 ? -9.711 19.062 6.578 1 97.69 64 LEU B C 1
ATOM 2113 O O . LEU B 1 64 ? -9.516 19.406 5.41 1 97.69 64 LEU B O 1
ATOM 2117 N N . ASP B 1 65 ? -10.086 19.922 7.555 1 97.81 65 ASP B N 1
ATOM 2118 C CA . ASP B 1 65 ? -10.078 21.344 7.273 1 97.81 65 ASP B CA 1
ATOM 2119 C C . ASP B 1 65 ? -8.648 21.875 7.121 1 97.81 65 ASP B C 1
ATOM 2121 O O . ASP B 1 65 ? -8.383 22.734 6.281 1 97.81 65 ASP B O 1
ATOM 2125 N N . LEU B 1 66 ? -7.832 21.312 7.926 1 97.81 66 LEU B N 1
ATOM 2126 C CA . LEU B 1 66 ? -6.438 21.734 7.992 1 97.81 66 LEU B CA 1
ATOM 2127 C C . LEU B 1 66 ? -5.527 20.562 8.336 1 97.81 66 LEU B C 1
ATOM 2129 O O . LEU B 1 66 ? -5.863 19.734 9.188 1 97.81 66 LEU B O 1
ATOM 2133 N N . TYR B 1 67 ? -4.484 20.5 7.664 1 98.12 67 TYR B N 1
ATOM 2134 C CA . TYR B 1 67 ? -3.406 19.578 8 1 98.12 67 TYR B CA 1
ATOM 2135 C C . TYR B 1 67 ? -2.115 20.344 8.289 1 98.12 67 TYR B C 1
ATOM 2137 O O . TYR B 1 67 ? -1.708 21.203 7.512 1 98.12 67 TYR B O 1
ATOM 2145 N N . ILE B 1 68 ? -1.496 20.062 9.445 1 97.5 68 ILE B N 1
ATOM 2146 C CA . ILE B 1 68 ? -0.254 20.719 9.859 1 97.5 68 ILE B CA 1
ATOM 2147 C C . ILE B 1 68 ? 0.868 19.672 9.922 1 97.5 68 ILE B C 1
ATOM 2149 O O . ILE B 1 68 ? 0.732 18.641 10.586 1 97.5 68 ILE B O 1
ATOM 2153 N N . ASP B 1 69 ? 1.939 19.953 9.297 1 97.5 69 ASP B N 1
ATOM 2154 C CA . ASP B 1 69 ? 3.072 19.031 9.281 1 97.5 69 ASP B CA 1
ATOM 2155 C C . ASP B 1 69 ? 4.383 19.781 9.062 1 97.5 69 ASP B C 1
ATOM 2157 O O . ASP B 1 69 ? 4.398 21.016 8.961 1 97.5 69 ASP B O 1
ATOM 2161 N N . GLY B 1 70 ? 5.477 19.109 9.227 1 96.56 70 GLY B N 1
ATOM 2162 C CA . GLY B 1 70 ? 6.793 19.531 8.781 1 96.56 70 GLY B CA 1
ATOM 2163 C C . GLY B 1 70 ? 7.266 18.797 7.539 1 96.56 70 GLY B C 1
ATOM 2164 O O . GLY B 1 70 ? 6.488 18.094 6.895 1 96.56 70 GLY B O 1
ATOM 2165 N N . CYS B 1 71 ? 8.469 19.031 7.191 1 97.19 71 CYS B N 1
ATOM 2166 C CA . CYS B 1 71 ? 9.094 18.266 6.113 1 97.19 71 CYS B CA 1
ATOM 2167 C C . CYS B 1 71 ? 10.586 18.109 6.348 1 97.19 71 CYS B C 1
ATOM 2169 O O . CYS B 1 71 ? 11.156 18.75 7.234 1 97.19 71 CYS B O 1
ATOM 2171 N N . ASP B 1 72 ? 11.18 17.188 5.676 1 97.44 72 ASP B N 1
ATOM 2172 C CA . ASP B 1 72 ? 12.617 16.953 5.797 1 97.44 72 ASP B CA 1
ATOM 2173 C C . ASP B 1 72 ? 13.414 17.953 4.961 1 97.44 72 ASP B C 1
ATOM 2175 O O . ASP B 1 72 ? 14.438 18.453 5.41 1 97.44 72 ASP B O 1
ATOM 2179 N N . TYR B 1 73 ? 12.93 18.156 3.709 1 97.75 73 TYR B N 1
ATOM 2180 C CA . TYR B 1 73 ? 13.484 19.156 2.801 1 97.75 73 TYR B CA 1
ATOM 2181 C C . TYR B 1 73 ? 12.383 19.828 1.989 1 97.75 73 TYR B C 1
ATOM 2183 O O . TYR B 1 73 ? 11.32 19.25 1.782 1 97.75 73 TYR B O 1
ATOM 2191 N N . PHE B 1 74 ? 12.633 21.016 1.582 1 96.94 74 PHE B N 1
ATOM 2192 C CA . PHE B 1 74 ? 11.75 21.734 0.674 1 96.94 74 PHE B CA 1
ATOM 2193 C C . PHE B 1 74 ? 12.555 22.578 -0.311 1 96.94 74 PHE B C 1
ATOM 2195 O O . PHE B 1 74 ? 13.711 22.922 -0.045 1 96.94 74 PHE B O 1
ATOM 2202 N N . ASP B 1 75 ? 12.008 22.766 -1.499 1 95.62 75 ASP B N 1
ATOM 2203 C CA . ASP B 1 75 ? 12.727 23.547 -2.496 1 95.62 75 ASP B CA 1
ATOM 2204 C C . ASP B 1 75 ? 12 24.859 -2.803 1 95.62 75 ASP B C 1
ATOM 2206 O O . ASP B 1 75 ? 11.023 25.203 -2.131 1 95.62 75 ASP B O 1
ATOM 2210 N N . LYS B 1 76 ? 12.5 25.594 -3.734 1 92.5 76 LYS B N 1
ATOM 2211 C CA . LYS B 1 76 ? 12.016 26.922 -4.051 1 92.5 76 LYS B CA 1
ATOM 2212 C C . LYS B 1 76 ? 10.578 26.891 -4.578 1 92.5 76 LYS B C 1
ATOM 2214 O O . LYS B 1 76 ? 9.828 27.844 -4.43 1 92.5 76 LYS B O 1
ATOM 2219 N N . LYS B 1 77 ? 10.227 25.812 -5.184 1 92 77 LYS B N 1
ATOM 2220 C CA . LYS B 1 77 ? 8.898 25.688 -5.762 1 92 77 LYS B CA 1
ATOM 2221 C C . LYS B 1 77 ? 7.879 25.25 -4.711 1 92 77 LYS B C 1
ATOM 2223 O O . LYS B 1 77 ? 6.672 25.312 -4.953 1 92 77 LYS B O 1
ATOM 2228 N N . GLY B 1 78 ? 8.367 24.766 -3.549 1 93.31 78 GLY B N 1
ATOM 2229 C CA . GLY B 1 78 ? 7.484 24.281 -2.5 1 93.31 78 GLY B CA 1
ATOM 2230 C C . GLY B 1 78 ? 7.344 22.766 -2.486 1 93.31 78 GLY B C 1
ATOM 2231 O O . GLY B 1 78 ? 6.523 22.219 -1.747 1 93.31 78 GLY B O 1
ATOM 2232 N N . ASN B 1 79 ? 8.102 22.078 -3.359 1 96.38 79 ASN B N 1
ATOM 2233 C CA . ASN B 1 79 ? 8.156 20.625 -3.262 1 96.38 79 ASN B CA 1
ATOM 2234 C C . ASN B 1 79 ? 8.82 20.172 -1.964 1 96.38 79 ASN B C 1
ATOM 2236 O O . ASN B 1 79 ? 9.672 20.891 -1.416 1 96.38 79 ASN B O 1
ATOM 2240 N N . MET B 1 80 ? 8.453 18.984 -1.563 1 97.5 80 MET B N 1
ATOM 2241 C CA . MET B 1 80 ? 8.969 18.547 -0.273 1 97.5 80 MET B CA 1
ATOM 2242 C C . MET B 1 80 ? 9.398 17.078 -0.334 1 97.5 80 MET B C 1
ATOM 2244 O O . MET B 1 80 ? 8.891 16.312 -1.159 1 97.5 80 MET B O 1
ATOM 2248 N N . ILE B 1 81 ? 10.336 16.734 0.434 1 98.12 81 ILE B N 1
ATOM 2249 C CA . ILE B 1 81 ? 10.641 15.359 0.794 1 98.12 81 ILE B CA 1
ATOM 2250 C C . ILE B 1 81 ? 10.211 15.094 2.234 1 98.12 81 ILE B C 1
ATOM 2252 O O . ILE B 1 81 ? 10.523 15.875 3.137 1 98.12 81 ILE B O 1
ATOM 2256 N N . LYS B 1 82 ? 9.445 14.109 2.402 1 97.56 82 LYS B N 1
ATOM 2257 C CA . LYS B 1 82 ? 8.992 13.695 3.723 1 97.56 82 LYS B CA 1
ATOM 2258 C C . LYS B 1 82 ? 9.289 12.219 3.967 1 97.56 82 LYS B C 1
ATOM 2260 O O . LYS B 1 82 ? 9.578 11.469 3.027 1 97.56 82 LYS B O 1
ATOM 2265 N N . GLY B 1 83 ? 9.273 11.797 5.297 1 97.62 83 GLY B N 1
ATOM 2266 C CA . GLY B 1 83 ? 9.367 10.375 5.617 1 97.62 83 GLY B CA 1
ATOM 2267 C C . GLY B 1 83 ? 10.664 10.008 6.305 1 97.62 83 GLY B C 1
ATOM 2268 O O . GLY B 1 83 ? 10.891 8.836 6.629 1 97.62 83 GLY B O 1
ATOM 2269 N N . LYS B 1 84 ? 11.562 10.953 6.52 1 95.56 84 LYS B N 1
ATOM 2270 C CA . LYS B 1 84 ? 12.797 10.641 7.238 1 95.56 84 LYS B CA 1
ATOM 2271 C C . LYS B 1 84 ? 12.492 10.078 8.625 1 95.56 84 LYS B C 1
ATOM 2273 O O . LYS B 1 84 ? 13.219 9.219 9.125 1 95.56 84 LYS B O 1
ATOM 2278 N N . GLY B 1 85 ? 11.445 10.492 9.219 1 94.19 85 GLY B N 1
ATOM 2279 C CA . GLY B 1 85 ? 11.039 10.008 10.531 1 94.19 85 GLY B CA 1
ATOM 2280 C C . GLY B 1 85 ? 10.297 8.688 10.477 1 94.19 85 GLY B C 1
ATOM 2281 O O . GLY B 1 85 ? 9.82 8.195 11.5 1 94.19 85 GLY B O 1
ATOM 2282 N N . GLY B 1 86 ? 10.094 8.156 9.32 1 95.31 86 GLY B N 1
ATOM 2283 C CA . GLY B 1 86 ? 9.477 6.844 9.188 1 95.31 86 GLY B CA 1
ATOM 2284 C C . GLY B 1 86 ? 7.988 6.906 8.914 1 95.31 86 GLY B C 1
ATOM 2285 O O . GLY B 1 86 ? 7.309 5.875 8.914 1 95.31 86 GLY B O 1
ATOM 2286 N N . SER B 1 87 ? 7.484 8.07 8.789 1 95.88 87 SER B N 1
ATOM 2287 C CA . SER B 1 87 ? 6.078 8.273 8.461 1 95.88 87 SER B CA 1
ATOM 2288 C C . SER B 1 87 ? 5.922 9.062 7.16 1 95.88 87 SER B C 1
ATOM 2290 O O . SER B 1 87 ? 6.391 10.195 7.051 1 95.88 87 SER B O 1
ATOM 2292 N N . LEU B 1 88 ? 5.316 8.477 6.137 1 97.56 88 LEU B N 1
ATOM 2293 C CA . LEU B 1 88 ? 5.148 9.18 4.871 1 97.56 88 LEU B CA 1
ATOM 2294 C C . LEU B 1 88 ? 3.773 8.898 4.27 1 97.56 88 LEU B C 1
ATOM 2296 O O . LEU B 1 88 ? 3.084 9.812 3.826 1 97.56 88 LEU B O 1
ATOM 2300 N N . THR B 1 89 ? 3.367 7.652 4.344 1 98.56 89 THR B N 1
ATOM 2301 C CA . THR B 1 89 ? 2.131 7.273 3.67 1 98.56 89 THR B CA 1
ATOM 2302 C C . THR B 1 89 ? 0.926 7.93 4.336 1 98.56 89 THR B C 1
ATOM 2304 O O . THR B 1 89 ? 0.126 8.594 3.674 1 98.56 89 THR B O 1
ATOM 2307 N N . THR B 1 90 ? 0.778 7.77 5.652 1 98.44 90 THR B N 1
ATOM 2308 C CA . THR B 1 90 ? -0.346 8.375 6.359 1 98.44 90 THR B CA 1
ATOM 2309 C C . THR B 1 90 ? -0.288 9.898 6.262 1 98.44 90 THR B C 1
ATOM 2311 O O . THR B 1 90 ? -1.324 10.562 6.172 1 98.44 90 THR B O 1
ATOM 2314 N N . GLU B 1 91 ? 0.934 10.445 6.324 1 98.19 91 GLU B N 1
ATOM 2315 C CA . GLU B 1 91 ? 1.082 11.891 6.16 1 98.19 91 GLU B CA 1
ATOM 2316 C C . GLU B 1 91 ? 0.599 12.336 4.785 1 98.19 91 GLU B C 1
ATOM 2318 O O . GLU B 1 91 ? -0.089 13.352 4.664 1 98.19 91 GLU B O 1
ATOM 2323 N N . LYS B 1 92 ? 0.998 11.641 3.766 1 98.12 92 LYS B N 1
ATOM 2324 C CA . LYS B 1 92 ? 0.548 12 2.422 1 98.12 92 LYS B CA 1
ATOM 2325 C C . LYS B 1 92 ? -0.967 11.867 2.297 1 98.12 92 LYS B C 1
ATOM 2327 O O . LYS B 1 92 ? -1.618 12.703 1.666 1 98.12 92 LYS B O 1
ATOM 2332 N N . LEU B 1 93 ? -1.53 10.797 2.822 1 98.25 93 LEU B N 1
ATOM 2333 C CA . LEU B 1 93 ? -2.979 10.617 2.828 1 98.25 93 LEU B CA 1
ATOM 2334 C C . LEU B 1 93 ? -3.672 11.82 3.461 1 98.25 93 LEU B C 1
ATOM 2336 O O . LEU B 1 93 ? -4.609 12.375 2.883 1 98.25 93 LEU B O 1
ATOM 2340 N N . MET B 1 94 ? -3.195 12.258 4.621 1 98.06 94 MET B N 1
ATOM 2341 C CA . MET B 1 94 ? -3.807 13.383 5.324 1 98.06 94 MET B CA 1
ATOM 2342 C C . MET B 1 94 ? -3.625 14.68 4.543 1 98.06 94 MET B C 1
ATOM 2344 O O . MET B 1 94 ? -4.531 15.516 4.496 1 98.06 94 MET B O 1
ATOM 2348 N N . CYS B 1 95 ? -2.475 14.805 3.977 1 97.25 95 CYS B N 1
ATOM 2349 C CA . CYS B 1 95 ? -2.242 15.945 3.098 1 97.25 95 CYS B CA 1
ATOM 2350 C C . CYS B 1 95 ? -3.262 15.977 1.965 1 97.25 95 CYS B C 1
ATOM 2352 O O . CYS B 1 95 ? -3.822 17.031 1.658 1 97.25 95 CYS B O 1
ATOM 2354 N N . THR B 1 96 ? -3.512 14.828 1.382 1 96.38 96 THR B N 1
ATOM 2355 C CA . THR B 1 96 ? -4.422 14.711 0.249 1 96.38 96 THR B CA 1
ATOM 2356 C C . THR B 1 96 ? -5.859 15 0.678 1 96.38 96 THR B C 1
ATOM 2358 O O . THR B 1 96 ? -6.648 15.539 -0.096 1 96.38 96 THR B O 1
ATOM 2361 N N . MET B 1 97 ? -6.207 14.727 1.883 1 96.88 97 MET B N 1
ATOM 2362 C CA . MET B 1 97 ? -7.559 14.859 2.42 1 96.88 97 MET B CA 1
ATOM 2363 C C . MET B 1 97 ? -7.828 16.297 2.863 1 96.88 97 MET B C 1
ATOM 2365 O O . MET B 1 97 ? -8.977 16.656 3.133 1 96.88 97 MET B O 1
ATOM 2369 N N . ALA B 1 98 ? -6.844 17.125 2.938 1 97.62 98 ALA B N 1
ATOM 2370 C CA . ALA B 1 98 ? -6.953 18.406 3.639 1 97.62 98 ALA B CA 1
ATOM 2371 C C . ALA B 1 98 ? -7.355 19.516 2.684 1 97.62 98 ALA B C 1
ATOM 2373 O O . ALA B 1 98 ? -6.84 19.609 1.567 1 97.62 98 ALA B O 1
ATOM 2374 N N . ASP B 1 99 ? -8.25 20.375 3.135 1 96.88 99 ASP B N 1
ATOM 2375 C CA . ASP B 1 99 ? -8.594 21.578 2.391 1 96.88 99 ASP B CA 1
ATOM 2376 C C . ASP B 1 99 ? -7.418 22.562 2.354 1 96.88 99 ASP B C 1
ATOM 2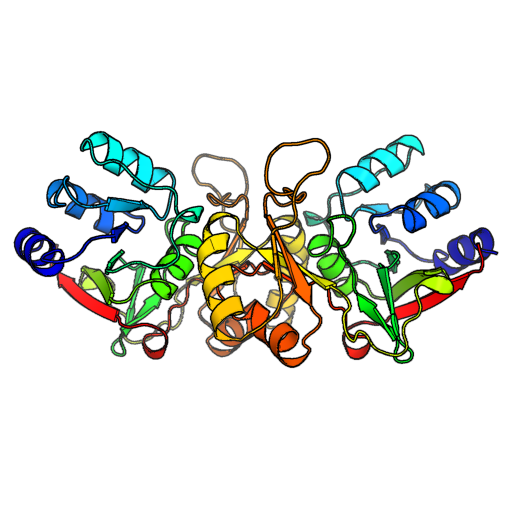378 O O . ASP B 1 99 ? -7.203 23.25 1.351 1 96.88 99 ASP B O 1
ATOM 2382 N N . GLU B 1 100 ? -6.703 22.625 3.443 1 96.5 100 GLU B N 1
ATOM 2383 C CA . GLU B 1 100 ? -5.523 23.469 3.605 1 96.5 100 GLU B CA 1
ATOM 2384 C C . GLU B 1 100 ? -4.387 22.703 4.277 1 96.5 100 GLU B C 1
ATOM 2386 O O . GLU B 1 100 ? -4.621 21.906 5.188 1 96.5 100 GLU B O 1
ATOM 2391 N N . VAL B 1 101 ? -3.201 22.953 3.809 1 97.5 101 VAL B N 1
ATOM 2392 C CA . VAL B 1 101 ? -2.02 22.312 4.379 1 97.5 101 VAL B CA 1
ATOM 2393 C C . VAL B 1 101 ? -1.029 23.375 4.848 1 97.5 101 VAL B C 1
ATOM 2395 O O . VAL B 1 101 ? -0.64 24.25 4.07 1 97.5 101 VAL B O 1
ATOM 2398 N N . LEU B 1 102 ? -0.666 23.328 6.102 1 96.19 102 LEU B N 1
ATOM 2399 C CA . LEU B 1 102 ? 0.379 24.188 6.652 1 96.19 102 LEU B CA 1
ATOM 2400 C C . LEU B 1 102 ? 1.648 23.391 6.93 1 96.19 102 LEU B C 1
ATOM 2402 O O . LEU B 1 102 ? 1.635 22.453 7.727 1 96.19 102 LEU B O 1
ATOM 2406 N N . ILE B 1 103 ? 2.662 23.781 6.297 1 96.62 103 ILE B N 1
ATOM 2407 C CA . ILE B 1 103 ? 3.967 23.188 6.543 1 96.62 103 ILE B CA 1
ATOM 2408 C C . ILE B 1 103 ? 4.844 24.156 7.336 1 96.62 103 ILE B C 1
ATOM 2410 O O . ILE B 1 103 ? 5.121 25.266 6.879 1 96.62 103 ILE B O 1
ATOM 2414 N N . ILE B 1 104 ? 5.168 23.734 8.477 1 95.06 104 ILE B N 1
ATOM 2415 C CA . ILE B 1 104 ? 6.098 24.484 9.32 1 95.06 104 ILE B CA 1
ATOM 2416 C C . ILE B 1 104 ? 7.484 23.844 9.227 1 95.06 104 ILE B C 1
ATOM 2418 O O . ILE B 1 104 ? 7.66 22.672 9.539 1 95.06 104 ILE B O 1
ATOM 2422 N N . VAL B 1 105 ? 8.469 24.656 8.844 1 94.62 105 VAL B N 1
ATOM 2423 C CA . VAL B 1 105 ? 9.773 24.047 8.586 1 94.62 105 VAL B CA 1
ATOM 2424 C C . VAL B 1 105 ? 10.875 25.062 8.891 1 94.62 105 VAL B C 1
ATOM 2426 O O . VAL B 1 105 ? 10.672 26.266 8.781 1 94.62 105 VAL B O 1
ATOM 2429 N N . GLN B 1 106 ? 12.039 24.531 9.273 1 94.19 106 GLN B N 1
ATOM 2430 C CA . GLN B 1 106 ? 13.195 25.391 9.508 1 94.19 106 GLN B CA 1
ATOM 2431 C C . GLN B 1 106 ? 13.867 25.781 8.195 1 94.19 106 GLN B C 1
ATOM 2433 O O . GLN B 1 106 ? 13.938 24.969 7.262 1 94.19 106 GLN B O 1
ATOM 2438 N N . ASN B 1 107 ? 14.484 26.891 8.25 1 93.75 107 ASN B N 1
ATOM 2439 C CA . ASN B 1 107 ? 15.109 27.438 7.047 1 93.75 107 ASN B CA 1
ATOM 2440 C C . ASN B 1 107 ? 16.234 26.547 6.535 1 93.75 107 ASN B C 1
ATOM 2442 O O . ASN B 1 107 ? 16.453 26.453 5.328 1 93.75 107 ASN B O 1
ATOM 2446 N N . TYR B 1 108 ? 16.938 25.828 7.391 1 94.81 108 TYR B N 1
ATOM 2447 C CA . TYR B 1 108 ? 18.109 25.062 6.988 1 94.81 108 TYR B CA 1
ATOM 2448 C C . TYR B 1 108 ? 17.719 23.828 6.199 1 94.81 108 TYR B C 1
ATOM 2450 O O . TYR B 1 108 ? 18.578 23.156 5.609 1 94.81 108 TYR B O 1
ATOM 2458 N N . LYS B 1 109 ? 16.484 23.594 6.133 1 96.12 109 LYS B N 1
ATOM 2459 C CA . LYS B 1 109 ? 15.992 22.422 5.402 1 96.12 109 LYS B CA 1
ATOM 2460 C C . LYS B 1 109 ? 15.688 22.781 3.951 1 96.12 109 LYS B C 1
ATOM 2462 O O . LYS B 1 109 ? 15.242 21.922 3.18 1 96.12 109 LYS B O 1
ATOM 2467 N N . TYR B 1 110 ? 15.969 23.953 3.584 1 96.25 110 TYR B N 1
ATOM 2468 C CA . TYR B 1 110 ? 15.82 24.375 2.201 1 96.25 110 TYR B CA 1
ATOM 2469 C C . TYR B 1 110 ? 16.875 23.75 1.309 1 96.25 110 TYR B C 1
ATOM 2471 O O . TYR B 1 110 ? 18.031 23.609 1.713 1 96.25 110 TYR B O 1
ATOM 2479 N N . ARG B 1 111 ? 16.453 23.312 0.139 1 96.5 111 ARG B N 1
ATOM 2480 C CA . ARG B 1 111 ? 17.344 22.844 -0.916 1 96.5 111 ARG B CA 1
ATOM 2481 C C . ARG B 1 111 ? 17 23.5 -2.25 1 96.5 111 ARG B C 1
ATOM 2483 O O . ARG B 1 111 ? 15.836 23.625 -2.609 1 96.5 111 ARG B O 1
ATOM 2490 N N . GLU B 1 112 ? 18.031 23.891 -3.01 1 95.81 112 GLU B N 1
ATOM 2491 C CA . GLU B 1 112 ? 17.797 24.406 -4.352 1 95.81 112 GLU B CA 1
ATOM 2492 C C . GLU B 1 112 ? 17.141 23.359 -5.246 1 95.81 112 GLU B C 1
ATOM 2494 O O . GLU B 1 112 ? 16.25 23.688 -6.039 1 95.81 112 GLU B O 1
ATOM 2499 N N . CYS B 1 113 ? 17.672 22.234 -5.137 1 93.88 113 CYS B N 1
ATOM 2500 C CA . CYS B 1 113 ? 17.078 21.047 -5.746 1 93.88 113 CYS B CA 1
ATOM 2501 C C . CYS B 1 113 ? 17.312 19.812 -4.879 1 93.88 113 CYS B C 1
ATOM 2503 O O . CYS B 1 113 ? 18.047 19.875 -3.887 1 93.88 113 CYS B O 1
ATOM 2505 N N . PHE B 1 114 ? 16.688 18.797 -5.203 1 97 114 PHE B N 1
ATOM 2506 C CA . PHE B 1 114 ? 16.75 17.609 -4.348 1 97 114 PHE B CA 1
ATOM 2507 C C . PHE B 1 114 ? 17.828 16.656 -4.824 1 97 114 PHE B C 1
ATOM 2509 O O . PHE B 1 114 ? 17.844 15.484 -4.445 1 97 114 PHE B O 1
ATOM 2516 N N . GLU B 1 115 ? 18.719 17.219 -5.645 1 92.75 115 GLU B N 1
ATOM 2517 C CA . GLU B 1 115 ? 19.797 16.391 -6.141 1 92.75 115 GLU B CA 1
ATOM 2518 C C . GLU B 1 115 ? 20.562 15.727 -4.992 1 92.75 115 GLU B C 1
ATOM 2520 O O . GLU B 1 115 ? 20.875 16.391 -3.996 1 92.75 115 GLU B O 1
ATOM 2525 N N . ASP B 1 116 ? 20.781 14.43 -4.953 1 94.06 116 ASP B N 1
ATOM 2526 C CA . ASP B 1 116 ? 21.578 13.633 -4.02 1 94.06 116 ASP B CA 1
ATOM 2527 C C . ASP B 1 116 ? 20.828 13.414 -2.709 1 94.06 116 ASP B C 1
ATOM 2529 O O . ASP B 1 116 ? 21.359 12.828 -1.77 1 94.06 116 ASP B O 1
ATOM 2533 N N . CYS B 1 117 ? 19.641 14.039 -2.59 1 97.38 117 CYS B N 1
ATOM 2534 C CA . CYS B 1 117 ? 18.812 13.758 -1.417 1 97.38 117 CYS B CA 1
ATOM 2535 C C . CYS B 1 117 ? 18.188 12.375 -1.503 1 97.38 117 CYS B C 1
ATOM 2537 O O . CYS B 1 117 ? 17.859 11.898 -2.594 1 97.38 117 CYS B O 1
ATOM 2539 N N . TYR B 1 118 ? 18.031 11.727 -0.365 1 98.06 118 TYR B N 1
ATOM 2540 C CA . TYR B 1 118 ? 17.312 10.461 -0.296 1 98.06 118 TYR B CA 1
ATOM 2541 C C . TYR B 1 118 ? 15.812 10.688 -0.116 1 98.06 118 TYR B C 1
ATOM 2543 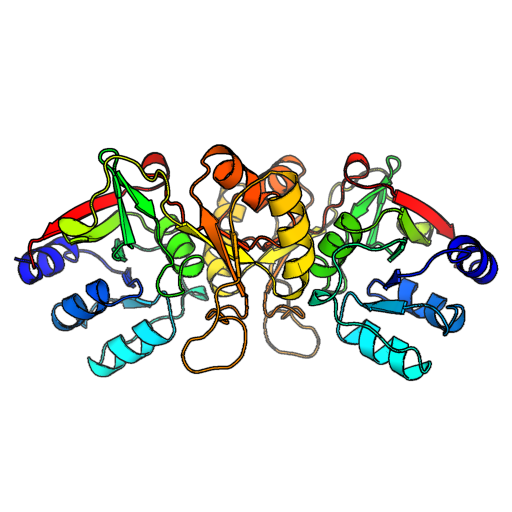O O . TYR B 1 118 ? 15.398 11.578 0.631 1 98.06 118 TYR B O 1
ATOM 2551 N N . VAL B 1 119 ? 15.062 9.977 -0.78 1 98.62 119 VAL B N 1
ATOM 2552 C CA . VAL B 1 119 ? 13.602 9.992 -0.684 1 98.62 119 VAL B CA 1
ATOM 2553 C C . VAL B 1 119 ? 13.102 8.617 -0.234 1 98.62 119 VAL B C 1
ATOM 2555 O O . VAL B 1 119 ? 13.414 7.602 -0.859 1 98.62 119 VAL B O 1
ATOM 2558 N N . PRO B 1 120 ? 12.383 8.578 0.885 1 98.75 120 PRO B N 1
ATOM 2559 C CA . PRO B 1 120 ? 11.867 7.285 1.349 1 98.75 120 PRO B CA 1
ATOM 2560 C C . PRO B 1 120 ? 10.75 6.746 0.466 1 98.75 120 PRO B C 1
ATOM 2562 O O . PRO B 1 120 ? 9.906 7.516 -0.007 1 98.75 120 PRO B O 1
ATOM 2565 N N . ILE B 1 121 ? 10.781 5.473 0.237 1 98.75 121 ILE B N 1
ATOM 2566 C CA . ILE B 1 121 ? 9.703 4.727 -0.396 1 98.75 121 ILE B CA 1
ATOM 2567 C C . ILE B 1 121 ? 9.227 3.617 0.539 1 98.75 121 ILE B C 1
ATOM 2569 O O . ILE B 1 121 ? 10.023 2.795 0.995 1 98.75 121 ILE B O 1
ATOM 2573 N N . GLU B 1 122 ? 7.953 3.729 0.877 1 98.81 122 GLU B N 1
ATOM 2574 C CA . GLU B 1 122 ? 7.355 2.664 1.679 1 98.81 122 GLU B CA 1
ATOM 2575 C C . GLU B 1 122 ? 6.945 1.48 0.808 1 98.81 122 GLU B C 1
ATOM 2577 O O . GLU B 1 122 ? 6.254 1.652 -0.199 1 98.81 122 GLU B O 1
ATOM 2582 N N . ILE B 1 123 ? 7.41 0.279 1.197 1 98.75 123 ILE B N 1
ATOM 2583 C CA . ILE B 1 123 ? 7.168 -0.907 0.384 1 98.75 123 ILE B CA 1
ATOM 2584 C C . ILE B 1 123 ? 6.672 -2.049 1.269 1 98.75 123 ILE B C 1
ATOM 2586 O O . ILE B 1 123 ? 6.957 -2.082 2.467 1 98.75 123 ILE B O 1
ATOM 2590 N N . LEU B 1 124 ? 5.883 -2.971 0.647 1 98.25 124 LEU B N 1
ATOM 2591 C CA . LEU B 1 124 ? 5.535 -4.203 1.348 1 98.25 124 LEU B CA 1
ATOM 2592 C C . LEU B 1 124 ? 6.785 -5.004 1.69 1 98.25 124 LEU B C 1
ATOM 2594 O O . LEU B 1 124 ? 7.676 -5.164 0.853 1 98.25 124 LEU B O 1
ATOM 2598 N N . PRO B 1 125 ? 6.824 -5.598 2.898 1 96.88 125 PRO B N 1
ATOM 2599 C CA . PRO B 1 125 ? 7.992 -6.402 3.262 1 96.88 125 PRO B CA 1
ATOM 2600 C C . PRO B 1 125 ? 8.273 -7.523 2.264 1 96.88 125 PRO B C 1
ATOM 2602 O O . PRO B 1 125 ? 9.43 -7.754 1.9 1 96.88 125 PRO B O 1
ATOM 2605 N N . GLY B 1 126 ? 7.277 -8.164 1.736 1 96.69 126 GLY B N 1
ATOM 2606 C CA . GLY B 1 126 ? 7.426 -9.266 0.802 1 96.69 126 GLY B CA 1
ATOM 2607 C C . GLY B 1 126 ? 8.016 -8.844 -0.53 1 96.69 126 GLY B C 1
ATOM 2608 O O . GLY B 1 126 ? 8.477 -9.688 -1.308 1 96.69 126 GLY B O 1
ATOM 2609 N N . SER B 1 127 ? 8.086 -7.559 -0.802 1 98.12 127 SER B N 1
ATOM 2610 C CA . SER B 1 127 ? 8.492 -7.074 -2.119 1 98.12 127 SER B CA 1
ATOM 2611 C C . SER B 1 127 ? 9.938 -6.59 -2.109 1 98.12 127 SER B C 1
ATOM 2613 O O . SER B 1 127 ? 10.453 -6.148 -3.137 1 98.12 127 SER B O 1
ATOM 2615 N N . VAL B 1 128 ? 10.672 -6.691 -1.008 1 97.62 128 VAL B N 1
ATOM 2616 C CA . VAL B 1 128 ? 11.922 -5.965 -0.808 1 97.62 128 VAL B CA 1
ATOM 2617 C C . VAL B 1 128 ? 12.953 -6.418 -1.84 1 97.62 128 VAL B C 1
ATOM 2619 O O . VAL B 1 128 ? 13.562 -5.594 -2.521 1 97.62 128 VAL B O 1
ATOM 2622 N N . LYS B 1 129 ? 13.148 -7.707 -2.053 1 97.31 129 LYS B N 1
ATOM 2623 C CA . LYS B 1 129 ? 14.148 -8.188 -2.998 1 97.31 129 LYS B CA 1
ATOM 2624 C C . LYS B 1 129 ? 13.75 -7.871 -4.434 1 97.31 129 LYS B C 1
ATOM 2626 O O . LYS B 1 129 ? 14.602 -7.582 -5.277 1 97.31 129 LYS B O 1
ATOM 2631 N N . TYR B 1 130 ? 12.508 -7.945 -4.691 1 97.56 130 TYR B N 1
ATOM 2632 C CA . TYR B 1 130 ? 11.992 -7.609 -6.016 1 97.56 130 TYR B CA 1
ATOM 2633 C C . TYR B 1 130 ? 12.234 -6.141 -6.336 1 97.56 130 TYR B C 1
ATOM 2635 O O . TYR B 1 130 ? 12.703 -5.801 -7.422 1 97.56 130 TYR B O 1
ATOM 2643 N N . ILE B 1 131 ? 11.898 -5.238 -5.418 1 98.06 131 ILE B N 1
ATOM 2644 C CA . ILE B 1 131 ? 12.078 -3.799 -5.594 1 98.06 131 ILE B CA 1
ATOM 2645 C C . ILE B 1 131 ? 13.562 -3.479 -5.723 1 98.06 131 ILE B C 1
ATOM 2647 O O . ILE B 1 131 ? 13.961 -2.654 -6.551 1 98.06 131 ILE B O 1
ATOM 2651 N N . GLU B 1 132 ? 14.406 -4.156 -4.91 1 97.69 132 GLU B N 1
ATOM 2652 C CA . GLU B 1 132 ? 15.852 -3.971 -5.039 1 97.69 132 GLU B CA 1
ATOM 2653 C C . GLU B 1 132 ? 16.328 -4.332 -6.441 1 97.69 132 GLU B C 1
ATOM 2655 O O . GLU B 1 132 ? 17.156 -3.633 -7.016 1 97.69 132 GLU B O 1
ATOM 2660 N N . LYS B 1 133 ? 15.836 -5.43 -6.969 1 97.88 133 LYS B N 1
ATOM 2661 C CA . LYS B 1 133 ? 16.188 -5.848 -8.32 1 97.88 133 LYS B CA 1
ATOM 2662 C C . LYS B 1 133 ? 15.828 -4.766 -9.344 1 97.88 133 LYS B C 1
ATOM 2664 O O . LYS B 1 133 ? 16.625 -4.453 -10.227 1 97.88 133 LYS B O 1
ATOM 2669 N N . ILE B 1 134 ? 14.641 -4.168 -9.211 1 97.62 134 ILE B N 1
ATOM 2670 C CA . ILE B 1 134 ? 14.18 -3.117 -10.109 1 97.62 134 ILE B CA 1
ATOM 2671 C C . ILE B 1 134 ? 15.102 -1.905 -10 1 97.62 134 ILE B C 1
ATOM 2673 O O . ILE B 1 134 ? 15.5 -1.329 -11.016 1 97.62 134 ILE B O 1
ATOM 2677 N N . LEU B 1 135 ? 15.453 -1.527 -8.773 1 97.94 135 LEU B N 1
ATOM 2678 C CA . LEU B 1 135 ? 16.297 -0.361 -8.539 1 97.94 135 LEU B CA 1
ATOM 2679 C C . LEU B 1 135 ? 17.688 -0.567 -9.125 1 97.94 135 LEU B C 1
ATOM 2681 O O . LEU B 1 135 ? 18.266 0.351 -9.719 1 97.94 135 LEU B O 1
ATOM 2685 N N . LYS B 1 136 ? 18.234 -1.779 -8.984 1 97.56 136 LYS B N 1
ATOM 2686 C CA . LYS B 1 136 ? 19.531 -2.109 -9.578 1 97.56 136 LYS B CA 1
ATOM 2687 C C . LYS B 1 136 ? 19.484 -2.025 -11.102 1 97.56 136 LYS B C 1
ATOM 2689 O O . LYS B 1 136 ? 20.359 -1.435 -11.727 1 97.56 136 LYS B O 1
ATOM 2694 N N . LYS B 1 137 ? 18.484 -2.598 -11.664 1 97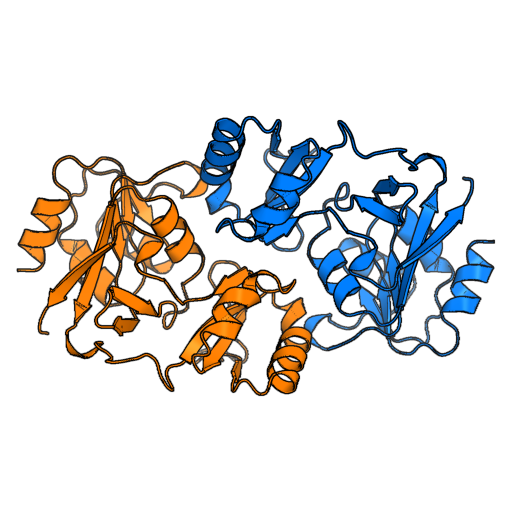.25 137 LYS B N 1
ATOM 2695 C CA . LYS B 1 137 ? 18.312 -2.584 -13.117 1 97.25 137 LYS B CA 1
ATOM 2696 C C . LYS B 1 137 ? 18.219 -1.156 -13.641 1 97.25 137 LYS B C 1
ATOM 2698 O O . LYS B 1 137 ? 18.734 -0.854 -14.727 1 97.25 137 LYS B O 1
ATOM 2703 N N . LYS B 1 138 ? 17.594 -0.285 -12.898 1 96.69 138 LYS B N 1
ATOM 2704 C CA . LYS B 1 138 ? 17.391 1.102 -13.305 1 96.69 138 LYS B CA 1
ATOM 2705 C C . LYS B 1 138 ? 18.562 1.973 -12.891 1 96.69 138 LYS B C 1
ATOM 2707 O O . LYS B 1 138 ? 18.594 3.17 -13.18 1 96.69 138 LYS B O 1
ATOM 2712 N N . ASN B 1 139 ? 19.531 1.453 -12.18 1 96.44 139 ASN B N 1
ATOM 2713 C CA . ASN B 1 139 ? 20.734 2.137 -11.703 1 96.44 139 ASN B CA 1
ATOM 2714 C C . ASN B 1 139 ? 20.375 3.283 -10.766 1 96.44 139 ASN B C 1
ATOM 2716 O O . ASN B 1 139 ? 20.938 4.379 -10.883 1 96.44 139 ASN B O 1
ATOM 2720 N N . VAL B 1 140 ? 19.406 3.074 -9.938 1 96.62 140 VAL B N 1
ATOM 2721 C CA . VAL B 1 140 ? 19.047 4.016 -8.883 1 96.62 140 VAL B CA 1
ATOM 2722 C C . VAL B 1 140 ? 19.719 3.605 -7.57 1 96.62 140 VAL B C 1
ATOM 2724 O O . VAL B 1 140 ? 19.531 2.48 -7.098 1 96.62 140 VAL B O 1
ATOM 2727 N N . LYS B 1 141 ? 20.484 4.496 -7.023 1 97.56 141 LYS B N 1
ATOM 2728 C CA . LYS B 1 141 ? 21.125 4.23 -5.738 1 97.56 141 LYS B CA 1
ATOM 2729 C C . LYS B 1 141 ? 20.094 4.133 -4.621 1 97.56 141 LYS B C 1
ATOM 2731 O O . LYS B 1 141 ? 19.156 4.93 -4.57 1 97.56 141 LYS B O 1
ATOM 2736 N N . TYR B 1 142 ? 20.25 3.088 -3.738 1 98.12 142 TYR B N 1
ATOM 2737 C CA . TYR B 1 142 ? 19.234 2.85 -2.707 1 98.12 142 TYR B CA 1
ATOM 2738 C C . TYR B 1 142 ? 19.859 2.203 -1.477 1 98.12 142 TYR B C 1
ATOM 2740 O O . TYR B 1 142 ? 21 1.735 -1.525 1 98.12 142 TYR B O 1
ATOM 2748 N N . GLU B 1 143 ? 19.078 2.27 -0.329 1 97.62 143 GLU B N 1
ATOM 2749 C CA . GLU B 1 143 ? 19.391 1.532 0.89 1 97.62 143 GLU B CA 1
ATOM 2750 C C . GLU B 1 143 ? 18.125 1.123 1.631 1 97.62 143 GLU B C 1
ATOM 2752 O O . GLU B 1 143 ? 17.203 1.927 1.785 1 97.62 143 GLU B O 1
ATOM 2757 N N . LEU B 1 144 ? 18.062 -0.159 1.957 1 97.81 144 LEU B N 1
ATOM 2758 C CA . LEU B 1 144 ? 17.016 -0.57 2.883 1 97.81 144 LEU B CA 1
ATOM 2759 C C . LEU B 1 144 ? 17.234 0.04 4.262 1 97.81 144 LEU B C 1
ATOM 2761 O O . LEU B 1 144 ? 18.297 -0.149 4.867 1 97.81 144 LEU B O 1
ATOM 2765 N N . ARG B 1 145 ? 16.266 0.813 4.734 1 97.81 145 ARG B N 1
ATOM 2766 C CA . ARG B 1 145 ? 16.453 1.514 6.004 1 97.81 145 ARG B CA 1
ATOM 2767 C C . ARG B 1 145 ? 16.5 0.532 7.168 1 97.81 145 ARG B C 1
ATOM 2769 O O . ARG B 1 145 ? 15.594 -0.28 7.348 1 97.81 145 ARG B O 1
ATOM 2776 N N . ARG B 1 146 ? 17.5 0.694 7.93 1 95 146 ARG B N 1
ATOM 2777 C CA . ARG B 1 146 ? 17.703 -0.185 9.078 1 95 146 ARG B CA 1
ATOM 2778 C C . ARG B 1 146 ? 17.281 0.5 10.367 1 95 146 ARG B C 1
ATOM 2780 O O . ARG B 1 146 ? 17.406 1.721 10.5 1 95 146 ARG B O 1
ATOM 2787 N N . GLY B 1 147 ? 16.812 -0.316 11.234 1 90.56 147 GLY B N 1
ATOM 2788 C CA . GLY B 1 147 ? 16.516 0.196 12.562 1 90.56 147 GLY B CA 1
ATOM 2789 C C . GLY B 1 147 ? 17.766 0.538 13.359 1 90.56 147 GLY B C 1
ATOM 2790 O O . GLY B 1 147 ? 18.797 -0.097 13.203 1 90.56 147 GLY B O 1
ATOM 2791 N N . GLU B 1 148 ? 17.703 1.562 14.133 1 87.69 148 GLU B N 1
ATOM 2792 C CA . GLU B 1 148 ? 18.828 1.915 14.977 1 87.69 148 GLU B CA 1
ATOM 2793 C C . GLU B 1 148 ? 18.781 1.157 16.297 1 87.69 148 GLU B C 1
ATOM 2795 O O . GLU B 1 148 ? 19.812 0.688 16.797 1 87.69 148 GLU B O 1
ATOM 2800 N N . ASN B 1 149 ? 17.656 1.009 16.922 1 87.25 149 ASN B N 1
ATOM 2801 C CA . ASN B 1 149 ? 17.516 0.33 18.203 1 87.25 149 ASN B CA 1
ATOM 2802 C C . ASN B 1 149 ? 16.875 -1.045 18.047 1 87.25 149 ASN B C 1
ATOM 2804 O O . ASN B 1 149 ? 16.281 -1.568 18.984 1 87.25 149 ASN B O 1
ATOM 2808 N N . LYS B 1 150 ? 16.938 -1.593 16.891 1 85.44 150 LYS B N 1
ATOM 2809 C CA . LYS B 1 150 ? 16.516 -2.957 16.594 1 85.44 150 LYS B CA 1
ATOM 2810 C C . LYS B 1 150 ? 17.359 -3.549 15.461 1 85.44 150 LYS B C 1
ATOM 2812 O O . LYS B 1 150 ? 17.844 -2.82 14.594 1 85.44 150 LYS B O 1
ATOM 2817 N N . PHE B 1 151 ? 17.469 -4.875 15.461 1 89.81 151 PHE B N 1
ATOM 2818 C CA . PHE B 1 151 ? 18.141 -5.574 14.375 1 89.81 151 PHE B CA 1
ATOM 2819 C C . PHE B 1 151 ? 17.188 -5.828 13.211 1 89.81 151 PHE B C 1
ATOM 2821 O O . PHE B 1 151 ? 16.125 -6.414 13.398 1 89.81 151 PHE B O 1
ATOM 2828 N N . GLY B 1 152 ? 17.641 -5.211 12.023 1 91.75 152 GLY B N 1
ATOM 2829 C CA . GLY B 1 152 ? 16.797 -5.41 10.859 1 91.75 152 GLY B CA 1
ATOM 2830 C C . GLY B 1 152 ? 16.172 -4.121 10.344 1 91.75 152 GLY B C 1
ATOM 2831 O O . GLY B 1 152 ? 16.547 -3.031 10.781 1 91.75 152 GLY B O 1
ATOM 2832 N N . PRO B 1 153 ? 15.258 -4.27 9.438 1 94.25 153 PRO B N 1
ATOM 2833 C CA . PRO B 1 153 ? 14.68 -3.082 8.797 1 94.25 153 PRO B CA 1
ATOM 2834 C C . PRO B 1 153 ? 13.711 -2.33 9.711 1 94.25 153 PRO B C 1
ATOM 2836 O O . PRO B 1 153 ? 13.125 -2.928 10.609 1 94.25 153 PRO B O 1
ATOM 2839 N N . VAL B 1 154 ? 13.578 -1.055 9.516 1 94.69 154 VAL B N 1
ATOM 2840 C CA . VAL B 1 154 ? 12.508 -0.247 10.094 1 94.69 154 VAL B CA 1
ATOM 2841 C C . VAL B 1 154 ? 11.148 -0.79 9.656 1 94.69 154 VAL B C 1
ATOM 2843 O O . VAL B 1 154 ? 10.977 -1.176 8.5 1 94.69 154 VAL B O 1
ATOM 2846 N N . ILE B 1 155 ? 10.219 -0.873 10.609 1 95.81 155 ILE B N 1
ATOM 2847 C CA . ILE B 1 155 ? 8.828 -1.198 10.32 1 95.81 155 ILE B CA 1
ATOM 2848 C C . ILE B 1 155 ? 7.949 0.023 10.578 1 95.81 155 ILE B C 1
ATOM 2850 O O . ILE B 1 155 ? 7.969 0.587 11.672 1 95.81 155 ILE B O 1
ATOM 2854 N N . THR B 1 156 ? 7.266 0.512 9.578 1 97.38 156 THR B N 1
ATOM 2855 C CA . THR B 1 156 ? 6.402 1.681 9.719 1 97.38 156 THR B CA 1
ATOM 2856 C C . THR B 1 156 ? 5.168 1.348 10.547 1 97.38 156 THR B C 1
ATOM 2858 O O . THR B 1 156 ? 4.91 0.179 10.844 1 97.38 156 THR B O 1
ATOM 2861 N N . ASP B 1 157 ? 4.387 2.393 10.875 1 96.38 157 ASP B N 1
ATOM 2862 C CA . ASP B 1 157 ? 3.137 2.197 11.602 1 96.38 157 ASP B CA 1
ATOM 2863 C C . ASP B 1 157 ? 2.164 1.333 10.805 1 96.38 157 ASP B C 1
ATOM 2865 O O . ASP B 1 157 ? 1.191 0.814 11.359 1 96.38 157 ASP B O 1
ATOM 2869 N N . LEU B 1 158 ? 2.4 1.141 9.523 1 96.69 158 LEU B N 1
ATOM 2870 C CA . LEU B 1 158 ? 1.51 0.378 8.656 1 96.69 158 LEU B CA 1
ATOM 2871 C C . LEU B 1 158 ? 2.047 -1.031 8.43 1 96.69 158 LEU B C 1
ATOM 2873 O O . LEU B 1 158 ? 1.506 -1.783 7.613 1 96.69 158 LEU B O 1
ATOM 2877 N N . GLY B 1 159 ? 3.178 -1.378 9.109 1 96.12 159 GLY B N 1
ATOM 2878 C CA . GLY B 1 159 ? 3.734 -2.719 9.023 1 96.12 159 GLY B CA 1
ATOM 2879 C C . GLY B 1 159 ? 4.617 -2.926 7.809 1 96.12 159 GLY B C 1
ATOM 2880 O O . GLY B 1 159 ? 4.879 -4.062 7.41 1 96.12 159 GLY B O 1
ATOM 2881 N N . ASN B 1 160 ? 5.059 -1.853 7.203 1 98.25 160 ASN B N 1
ATOM 2882 C CA . ASN B 1 160 ? 5.801 -1.925 5.949 1 98.25 160 ASN B CA 1
ATOM 2883 C C . ASN B 1 160 ? 7.27 -1.555 6.145 1 98.25 160 ASN B C 1
ATOM 2885 O O . ASN B 1 160 ? 7.668 -1.138 7.23 1 98.25 160 ASN B O 1
ATOM 2889 N N . PHE B 1 161 ? 8.102 -1.817 5.121 1 98.19 161 PHE B N 1
ATOM 2890 C CA . PHE B 1 161 ? 9.508 -1.431 5.09 1 98.19 161 PHE B CA 1
ATOM 2891 C C . PHE B 1 161 ? 9.688 -0.088 4.391 1 98.19 161 PHE B C 1
ATOM 2893 O O . PHE B 1 161 ? 8.758 0.407 3.742 1 98.19 161 PHE B O 1
ATOM 2900 N N . ILE B 1 162 ? 10.852 0.493 4.59 1 98.5 162 ILE B N 1
ATOM 2901 C CA . ILE B 1 162 ? 11.227 1.709 3.871 1 98.5 162 ILE B CA 1
ATOM 2902 C C . ILE B 1 162 ? 12.531 1.486 3.117 1 98.5 162 ILE B C 1
ATOM 2904 O O . ILE B 1 162 ? 13.508 0.983 3.684 1 98.5 162 ILE B O 1
ATOM 2908 N N . VAL B 1 163 ? 12.531 1.785 1.827 1 98.56 163 VAL B N 1
ATOM 2909 C CA . VAL B 1 163 ? 13.75 1.894 1.028 1 98.56 163 VAL B CA 1
ATOM 2910 C C . VAL B 1 163 ? 14.039 3.361 0.724 1 98.56 163 VAL B C 1
ATOM 2912 O O . VAL B 1 163 ? 13.18 4.074 0.199 1 98.56 163 VAL B O 1
ATOM 2915 N N . ASP B 1 164 ? 15.227 3.854 1.115 1 98.62 164 ASP B N 1
ATOM 2916 C CA . ASP B 1 164 ? 15.656 5.203 0.765 1 98.62 164 ASP B CA 1
ATOM 2917 C C . ASP B 1 164 ? 16.359 5.223 -0.588 1 98.62 164 ASP B C 1
ATOM 2919 O O . ASP B 1 164 ? 17.375 4.539 -0.778 1 98.62 164 ASP B O 1
ATOM 2923 N N . VAL B 1 165 ? 15.852 5.992 -1.499 1 98.62 165 VAL B N 1
ATOM 2924 C CA . VAL B 1 165 ? 16.438 6.074 -2.83 1 98.62 165 VAL B CA 1
ATOM 2925 C C . VAL B 1 165 ? 16.953 7.488 -3.076 1 98.62 165 VAL B C 1
ATOM 2927 O O . VAL B 1 165 ? 16.391 8.461 -2.576 1 98.62 165 VAL B O 1
ATOM 2930 N N . VAL B 1 166 ? 18.016 7.59 -3.832 1 98.31 166 VAL B N 1
ATOM 2931 C CA . VAL B 1 166 ? 18.469 8.914 -4.246 1 98.31 166 VAL B CA 1
ATOM 2932 C C . VAL B 1 166 ? 17.438 9.539 -5.191 1 98.31 166 VAL B C 1
ATOM 2934 O O . VAL B 1 166 ? 16.906 8.859 -6.074 1 98.31 166 VAL B O 1
ATOM 2937 N N . PHE B 1 167 ? 17.234 10.781 -5.012 1 97.81 167 PHE B N 1
ATOM 2938 C CA . PHE B 1 167 ? 16.203 11.5 -5.754 1 97.81 167 PHE B CA 1
ATOM 2939 C C . PHE B 1 167 ? 16.359 11.273 -7.254 1 97.81 167 PHE B C 1
ATOM 2941 O O . PHE B 1 167 ? 17.406 11.57 -7.824 1 97.81 167 PHE B O 1
ATOM 2948 N N . ASP B 1 168 ? 15.398 10.719 -7.816 1 95.81 168 ASP B N 1
ATOM 2949 C CA . ASP B 1 168 ? 15.188 10.508 -9.242 1 95.81 168 ASP B CA 1
ATOM 2950 C C . ASP B 1 168 ? 13.742 10.789 -9.633 1 95.81 168 ASP B C 1
ATOM 2952 O O . ASP B 1 168 ? 12.859 9.945 -9.43 1 95.81 168 ASP B O 1
ATOM 2956 N N . GLU B 1 169 ? 13.539 11.953 -10.172 1 92.81 169 GLU B N 1
ATOM 2957 C CA . GLU B 1 169 ? 12.18 12.43 -10.406 1 92.81 169 GLU B CA 1
ATOM 2958 C C . GLU B 1 169 ? 11.398 11.461 -11.289 1 92.81 169 GLU B C 1
ATOM 2960 O O . GLU B 1 169 ? 10.219 11.188 -11.039 1 92.81 169 GLU B O 1
ATOM 2965 N N . LYS B 1 170 ? 12.023 11.031 -12.328 1 93.56 170 LYS B N 1
ATOM 2966 C CA . LYS B 1 170 ? 11.352 10.102 -13.242 1 93.56 170 LYS B CA 1
ATOM 2967 C C . LYS B 1 170 ? 10.93 8.836 -12.508 1 93.56 170 LYS B C 1
ATOM 2969 O O . LYS B 1 170 ? 9.789 8.391 -12.641 1 93.56 170 LYS B O 1
ATOM 2974 N N . PHE B 1 171 ? 11.828 8.281 -11.75 1 95.88 171 PHE B N 1
ATOM 2975 C CA . PHE B 1 171 ? 11.516 7.066 -11.008 1 95.88 171 PHE B CA 1
ATOM 2976 C C . PHE B 1 171 ? 10.383 7.312 -10.016 1 95.88 171 PHE B C 1
ATOM 2978 O O . PHE B 1 171 ? 9.461 6.504 -9.898 1 95.88 171 PHE B O 1
ATOM 2985 N N . LEU B 1 172 ? 10.43 8.438 -9.305 1 96 172 LEU B N 1
ATOM 2986 C CA . LEU B 1 172 ? 9.445 8.75 -8.266 1 96 172 LEU B CA 1
ATOM 2987 C C . LEU B 1 172 ? 8.062 8.945 -8.867 1 96 172 LEU B C 1
ATOM 2989 O O . LEU B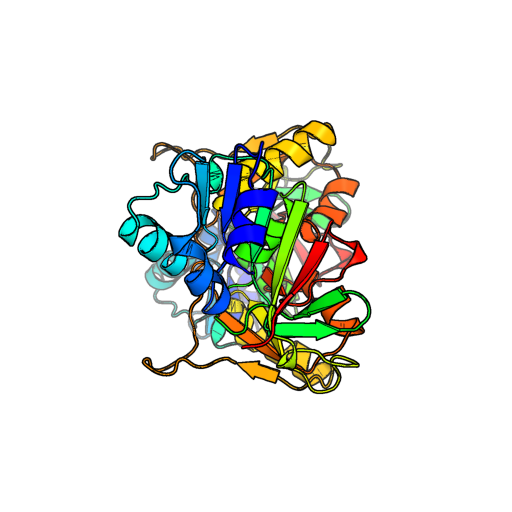 1 172 ? 7.055 8.625 -8.234 1 96 172 LEU B O 1
ATOM 2993 N N . ASN B 1 173 ? 8.016 9.359 -10.055 1 92.19 173 ASN B N 1
ATOM 2994 C CA . ASN B 1 173 ? 6.75 9.578 -10.742 1 92.19 173 ASN B CA 1
ATOM 2995 C C . ASN B 1 173 ? 6.121 8.258 -11.188 1 92.19 173 ASN B C 1
ATOM 2997 O O . ASN B 1 173 ? 4.91 8.195 -11.414 1 92.19 173 ASN B O 1
ATOM 3001 N N . GLU B 1 174 ? 6.918 7.184 -11.219 1 94.19 174 GLU B N 1
ATOM 3002 C CA . GLU B 1 174 ? 6.41 5.941 -11.797 1 94.19 174 GLU B CA 1
ATOM 3003 C C . GLU B 1 174 ? 6.352 4.828 -10.758 1 94.19 174 GLU B C 1
ATOM 3005 O O . GLU B 1 174 ? 5.688 3.811 -10.969 1 94.19 174 GLU B O 1
ATOM 3010 N N . CYS B 1 175 ? 6.977 5.055 -9.68 1 95.31 175 CYS B N 1
ATOM 3011 C CA . CYS B 1 175 ? 7.234 3.93 -8.789 1 95.31 175 CYS B CA 1
ATOM 3012 C C . CYS B 1 175 ? 5.938 3.428 -8.164 1 95.31 175 CYS B C 1
ATOM 3014 O O . CYS B 1 175 ? 5.84 2.26 -7.781 1 95.31 175 CYS B O 1
ATOM 3016 N N . ARG B 1 176 ? 4.918 4.285 -8.102 1 94.38 176 ARG B N 1
ATOM 3017 C CA . ARG B 1 176 ? 3.645 3.861 -7.523 1 94.38 176 ARG B CA 1
ATOM 3018 C C . ARG B 1 176 ? 2.984 2.787 -8.383 1 94.38 176 ARG B C 1
ATOM 3020 O O . ARG B 1 176 ? 2.104 2.064 -7.91 1 94.38 176 ARG B O 1
ATOM 3027 N N . GLU B 1 177 ? 3.418 2.699 -9.602 1 93.88 177 GLU B N 1
ATOM 3028 C CA . GLU B 1 177 ? 2.863 1.688 -10.5 1 93.88 177 GLU B CA 1
ATOM 3029 C C . GLU B 1 177 ? 3.504 0.325 -10.258 1 93.88 177 GLU B C 1
ATOM 3031 O O . GLU B 1 177 ? 3.021 -0.693 -10.758 1 93.88 177 GLU B O 1
ATOM 3036 N N . ILE B 1 178 ? 4.57 0.306 -9.578 1 95.81 178 ILE B N 1
ATOM 3037 C CA . ILE B 1 178 ? 5.258 -0.943 -9.273 1 95.81 178 ILE B CA 1
ATOM 3038 C C . ILE B 1 178 ? 4.535 -1.661 -8.133 1 95.81 178 ILE B C 1
ATOM 3040 O O . ILE B 1 178 ? 4.406 -1.12 -7.031 1 95.81 178 ILE B O 1
ATOM 3044 N N . CYS B 1 179 ? 4.016 -2.893 -8.406 1 96.25 179 CYS B N 1
ATOM 3045 C CA . CYS B 1 179 ? 3.381 -3.674 -7.348 1 96.25 179 CYS B CA 1
ATOM 3046 C C . CYS B 1 179 ? 4.34 -3.898 -6.184 1 96.25 179 CYS B C 1
ATOM 3048 O O . CYS B 1 179 ? 5.492 -4.285 -6.391 1 96.25 179 CYS B O 1
ATOM 3050 N N . GLY B 1 180 ? 3.908 -3.645 -4.996 1 97.44 180 GLY B N 1
ATOM 3051 C CA . GLY B 1 180 ? 4.746 -3.742 -3.812 1 97.44 180 GLY B CA 1
ATOM 3052 C C . GLY B 1 180 ? 5.109 -2.393 -3.225 1 97.44 180 GLY B C 1
ATOM 3053 O O . GLY B 1 180 ? 5.508 -2.303 -2.062 1 97.44 180 GLY B O 1
ATOM 3054 N N . VAL B 1 181 ? 5.094 -1.35 -4.059 1 98.5 181 VAL B N 1
ATOM 3055 C CA . VAL B 1 181 ? 5.27 0.011 -3.559 1 98.5 181 VAL B CA 1
ATOM 3056 C C . VAL B 1 181 ? 3.953 0.526 -2.984 1 98.5 181 VAL B C 1
ATOM 3058 O O . VAL B 1 181 ? 2.906 0.421 -3.627 1 98.5 181 VAL B O 1
ATOM 3061 N N . VAL B 1 182 ? 3.988 1.058 -1.781 1 98.5 182 VAL B N 1
ATOM 3062 C CA . VAL B 1 182 ? 2.795 1.594 -1.133 1 98.5 182 VAL B CA 1
ATOM 3063 C C . VAL B 1 182 ? 2.695 3.094 -1.393 1 98.5 182 VAL B C 1
ATOM 3065 O O . VAL B 1 182 ? 1.645 3.592 -1.806 1 98.5 182 VAL B O 1
ATOM 3068 N N . GLU B 1 183 ? 3.76 3.834 -1.159 1 98.38 183 GLU B N 1
ATOM 3069 C CA . GLU B 1 183 ? 3.82 5.277 -1.368 1 98.38 183 GLU B CA 1
ATOM 3070 C C . GLU B 1 183 ? 5.262 5.781 -1.32 1 98.38 183 GLU B C 1
ATOM 3072 O O . GLU B 1 183 ? 6.156 5.07 -0.859 1 98.38 183 GLU B O 1
ATOM 3077 N N . HIS B 1 184 ? 5.543 6.984 -1.815 1 98.38 184 HIS B N 1
ATOM 3078 C CA . HIS B 1 184 ? 6.859 7.605 -1.716 1 98.38 184 HIS B CA 1
ATOM 3079 C C . HIS B 1 184 ? 6.781 8.945 -0.997 1 98.38 184 HIS B C 1
ATOM 3081 O O . HIS B 1 184 ? 5.703 9.531 -0.871 1 98.38 184 HIS B O 1
ATOM 3087 N N . GLY B 1 185 ? 7.941 9.43 -0.572 1 98.31 185 GLY B N 1
ATOM 3088 C CA . GLY B 1 185 ? 7.992 10.594 0.3 1 98.31 185 GLY B CA 1
ATOM 3089 C C . GLY B 1 185 ? 8.195 11.891 -0.452 1 98.31 185 GLY B C 1
ATOM 3090 O O . GLY B 1 185 ? 8.531 12.914 0.148 1 98.31 185 GLY B O 1
ATOM 3091 N N . TYR B 1 186 ? 8.109 11.875 -1.771 1 97.75 186 TYR B N 1
ATOM 3092 C CA . TYR B 1 186 ? 8.156 13.109 -2.555 1 97.75 186 TYR B CA 1
ATOM 3093 C C . TYR B 1 186 ? 6.77 13.727 -2.688 1 97.75 186 TYR B C 1
ATOM 3095 O O . TYR B 1 186 ? 5.832 13.062 -3.137 1 97.75 186 TYR B O 1
ATOM 3103 N N . PHE B 1 187 ? 6.598 14.953 -2.207 1 96.75 187 PHE B N 1
ATOM 3104 C CA . PHE B 1 187 ? 5.363 15.727 -2.277 1 96.75 187 PHE B CA 1
ATOM 3105 C C . PHE B 1 187 ? 5.508 16.891 -3.246 1 96.75 187 PHE B C 1
ATOM 3107 O O . PHE B 1 187 ? 6.137 17.906 -2.92 1 96.75 187 PHE B O 1
ATOM 3114 N N . ALA B 1 188 ? 4.902 16.75 -4.355 1 93.5 188 ALA B N 1
ATOM 3115 C CA . ALA B 1 188 ? 4.934 17.844 -5.324 1 93.5 188 ALA B CA 1
ATOM 3116 C C . ALA B 1 188 ? 3.945 18.938 -4.938 1 93.5 188 ALA B C 1
ATOM 3118 O O . ALA B 1 188 ? 2.777 18.672 -4.664 1 93.5 188 ALA B O 1
ATOM 3119 N N . VAL B 1 189 ? 4.355 20.172 -5.016 1 89.56 189 VAL B N 1
ATOM 3120 C CA . VAL B 1 189 ? 3.6 21.312 -4.52 1 89.56 189 VAL B CA 1
ATOM 3121 C C . VAL B 1 189 ? 2.285 21.438 -5.289 1 89.56 189 VAL B C 1
ATOM 3123 O O . VAL B 1 189 ? 1.257 21.812 -4.719 1 89.56 189 VAL B O 1
ATOM 3126 N N . ASP B 1 190 ? 2.203 21.109 -6.52 1 89.12 190 ASP B N 1
ATOM 3127 C CA . ASP B 1 190 ? 1.034 21.297 -7.371 1 89.12 190 ASP B CA 1
ATOM 3128 C C . ASP B 1 190 ? -0.075 20.312 -7.016 1 89.12 190 ASP B C 1
ATOM 3130 O O . ASP B 1 190 ? -1.227 20.5 -7.418 1 89.12 190 ASP B O 1
ATOM 3134 N N . ASP B 1 191 ? 0.283 19.406 -6.176 1 87.38 191 ASP B N 1
ATOM 3135 C CA . ASP B 1 191 ? -0.686 18.359 -5.875 1 87.38 191 ASP B CA 1
ATOM 3136 C C . ASP B 1 191 ? -1.532 18.734 -4.66 1 87.38 191 ASP B C 1
ATOM 3138 O O . ASP B 1 191 ? -2.566 18.109 -4.406 1 87.38 191 ASP B O 1
ATOM 3142 N N . TYR B 1 192 ? -1.145 19.766 -3.916 1 89.69 192 TYR B N 1
ATOM 3143 C CA . TYR B 1 192 ? -1.776 20.078 -2.635 1 89.69 192 TYR B CA 1
ATOM 3144 C C . TYR B 1 192 ? -1.877 21.578 -2.416 1 89.69 192 TYR B C 1
ATOM 3146 O O . TYR B 1 192 ? -1.15 22.359 -3.043 1 89.69 192 TYR B O 1
ATOM 3154 N N . ASN B 1 193 ? -2.822 22 -1.611 1 88.38 193 ASN B N 1
ATOM 3155 C CA . ASN B 1 193 ? -2.906 23.406 -1.195 1 88.38 193 ASN B CA 1
ATOM 3156 C C . ASN B 1 193 ? -1.958 23.703 -0.036 1 88.38 193 ASN B C 1
ATOM 3158 O O . ASN B 1 193 ? -2.396 23.859 1.104 1 88.38 193 ASN B O 1
ATOM 3162 N N . ILE B 1 194 ? -0.756 23.812 -0.375 1 89.81 194 ILE B N 1
ATOM 3163 C CA . ILE B 1 194 ? 0.314 23.859 0.615 1 89.81 194 ILE B CA 1
ATOM 3164 C C . ILE B 1 194 ? 0.721 25.297 0.878 1 89.81 194 ILE B C 1
ATOM 3166 O O . ILE B 1 194 ? 0.942 26.078 -0.06 1 89.81 194 ILE B O 1
ATOM 3170 N N . LYS B 1 195 ? 0.738 25.688 2.123 1 88.75 195 LYS B N 1
ATOM 3171 C CA . LYS B 1 195 ? 1.391 26.891 2.611 1 88.75 195 LYS B CA 1
ATOM 3172 C C . LYS B 1 195 ? 2.604 26.562 3.475 1 88.75 195 LYS B C 1
ATOM 3174 O O . LYS B 1 195 ? 2.486 25.828 4.457 1 88.75 195 LYS B O 1
ATOM 3179 N N . VAL B 1 196 ? 3.691 27.094 3.086 1 86.12 196 VAL B N 1
ATOM 3180 C CA . VAL B 1 196 ? 4.926 26.828 3.814 1 86.12 196 VAL B CA 1
ATOM 3181 C C . VAL B 1 196 ? 5.27 28.016 4.715 1 86.12 196 VAL B C 1
ATOM 3183 O O . VAL B 1 196 ? 5.27 29.156 4.262 1 86.12 196 VAL B O 1
ATOM 3186 N N . LYS B 1 197 ? 5.438 27.797 5.879 1 85.62 197 LYS B N 1
ATOM 3187 C CA . LYS B 1 197 ? 5.926 28.781 6.84 1 85.62 197 LYS B CA 1
ATOM 3188 C C . LYS B 1 197 ? 7.285 28.375 7.402 1 85.62 197 LYS B C 1
ATOM 3190 O O . LYS B 1 197 ? 7.41 27.328 8.039 1 85.62 197 LYS B O 1
ATOM 3195 N N . THR B 1 198 ? 8.219 29.25 7.145 1 86.62 198 THR B N 1
ATOM 3196 C CA . THR B 1 198 ? 9.578 28.969 7.59 1 86.62 198 THR B CA 1
ATOM 3197 C C . THR B 1 198 ? 9.891 29.703 8.891 1 86.62 198 THR B C 1
ATOM 3199 O O . THR B 1 198 ? 9.359 30.781 9.133 1 86.62 198 THR B O 1
ATOM 3202 N N . PHE B 1 199 ? 10.633 29.078 9.688 1 81.12 199 PHE B N 1
ATOM 3203 C CA . PHE B 1 199 ? 11.07 29.75 10.906 1 81.12 199 PHE B CA 1
ATOM 3204 C C . PHE B 1 199 ? 12.523 29.422 11.219 1 81.12 199 PHE B C 1
ATOM 3206 O O . PHE B 1 199 ? 13.062 28.438 10.703 1 81.12 199 PHE B O 1
ATOM 3213 N N . GLU B 1 200 ? 13.219 30.453 11.906 1 76.62 200 GLU B N 1
ATOM 3214 C CA . GLU B 1 200 ? 14.617 30.297 12.312 1 76.62 200 GLU B CA 1
ATOM 3215 C C . GLU B 1 200 ? 14.727 29.641 13.68 1 76.62 200 GLU B C 1
ATOM 3217 O O . GLU B 1 200 ? 13.891 29.875 14.555 1 76.62 200 GLU B O 1
ATOM 3222 N N . GLU B 1 201 ? 15.32 28.484 13.828 1 59.06 201 GLU B N 1
ATOM 3223 C CA . GLU B 1 201 ? 15.539 27.984 15.18 1 59.06 201 GLU B CA 1
ATOM 3224 C C . GLU B 1 201 ? 16.25 29.031 16.047 1 59.06 201 GLU B C 1
ATOM 3226 O O . GLU B 1 201 ? 17.125 29.75 15.555 1 59.06 201 GLU B O 1
#

pLDDT: mean 94.67, std 4.51, range [59.06, 98.81]

Organism: NCBI:txid6039

InterPro domains:
  IPR004788 Ribose 5-phosphate isomerase, type A [PF06026] (37-188)
  IPR004788 Ribose 5-phosphate isomerase, type A [PTHR11934] (5-188)
  IPR004788 Ribose 5-phosphate isomerase, type A [TIGR00021] (6-188)
  IPR037171 NagB/RpiA transferase-like [SSF100950] (10-164)